Protein AF-A0A2T4X8L2-F1 (afdb_monomer_lite)

Secondary structure (DSSP, 8-state):
-----------------------------TTS--TTTS--SHHHHHHHHHHHHHHHHHHHTSTHHHHHHHHTTSB-----GGGHHHHH-SSPPBP---TTSTTTHHHHHHHHHHHHHHHHHHHHHIIIIIS----EETTEE-HHHHHHHHHHHHHHHHHHHHHHBSEE----TT--GGG--PEEHHHHHHHHHHHHHHHHHHHHHS-TT-EEESSSSGGGEEEHHHHHHHHHHHHHHHHHTT-SSHHHH--HHHHHHHHHHHHHSTT-TT-SS---EEEEE--STTSS--HHHHHHT-B-TTS-BSSPBPHHHHHHH-TTTS-SS---STT--PPPPEES-GGGGGEEE-S--TT--TTT-GGG--SEEE-TT--TT-TTSTT-EEEEEEHHHHHHHHHHHHHHTT-HHHHHHHHTTSTTTT-----TT---HHHHTTSS-HHHHS----B---S---HHHHHHHHHHHHHHTSTTSSSTTHHHHHHHHTT-SPTT-BSSB-S-HHHHHHTTPPP---B-TT-TTSTTB---TT-HHHHGGGS-S---BSS---EE-------------HHHHHHH--

Sequence (578 aa):
MKSMKLRPYILFVLLLVVPMGCADLAVENTNEPDRQKAITQPSDLVSLLGGTTSSVVQMTVEVYAVHVDAMADQTTTTNAYFNFWDFAEQPRLRLNNAPSYSSASVFTSPWSSWNRGISTANTLIAIIENDGTIIEVDGVDVTANVLAGAYFLRGLAEGYIGMTYDQGYVVTPDTDLTTLEYSSYTDVILAAVADMDKAIEIANGAPASFSYSAIAGTANSWNKNEFKDIANSYAAKFLANWARTLAEANDPAHWALVESYANKGIGGSAASSTLTNFIVTSVGPNVLVHNYADWTGYVLSDGAGYLPSDQKIAHLLDPENQPVDYPAADGVVLDPVVSDDARAYYQNYTTTFGFLRADRNRALFTNYWNWRMWAGNNWWEDGYPIPMITGVEMDYIRAEAKVFQGDGAGAAAIMNNTPAGNVAMDLSPFELPQVTLGNDVTENLFLTGGTTFTGSESLADWQWNFLKEYSMELDMMGGYGLQWYMMRRHDLLQPGTALQFAVPGAELGYYGIPQYSFGGAGNESEVGTADGSNSWKNLYSKTSATTSSVNGAVETFAPKMVMPSVVPNTQNEAKIDQ

Structure (mmCIF, N/CA/C/O backbone):
data_AF-A0A2T4X8L2-F1
#
_entry.id   AF-A0A2T4X8L2-F1
#
loop_
_atom_site.group_PDB
_atom_site.id
_atom_site.type_symbol
_atom_site.label_atom_id
_atom_site.label_alt_id
_atom_site.label_comp_id
_atom_site.label_asym_id
_atom_site.label_entity_id
_atom_site.label_seq_id
_atom_site.pdbx_PDB_ins_code
_atom_site.Cartn_x
_atom_site.Cartn_y
_atom_site.Cartn_z
_atom_site.occupancy
_atom_site.B_iso_or_equiv
_atom_site.auth_seq_id
_atom_site.auth_comp_id
_atom_site.auth_asym_id
_atom_site.auth_atom_id
_atom_site.pdbx_PDB_model_num
ATOM 1 N N . MET A 1 1 ? 17.807 -58.399 66.584 1.00 34.62 1 MET A N 1
ATOM 2 C CA . MET A 1 1 ? 16.653 -58.646 67.476 1.00 34.62 1 MET A CA 1
ATOM 3 C C . MET A 1 1 ? 15.486 -59.142 66.632 1.00 34.62 1 MET A C 1
ATOM 5 O O . MET A 1 1 ? 15.137 -58.458 65.687 1.00 34.62 1 MET A O 1
ATOM 9 N N . LYS A 1 2 ? 15.013 -60.362 66.946 1.00 29.33 2 LYS A N 1
ATOM 10 C CA . LYS A 1 2 ? 13.682 -60.987 66.727 1.00 29.33 2 LYS A CA 1
ATOM 11 C C . LYS A 1 2 ? 12.825 -60.430 65.571 1.00 29.33 2 LYS A C 1
ATOM 13 O O . LYS A 1 2 ? 12.388 -59.293 65.622 1.00 29.33 2 LYS A O 1
ATOM 18 N N . SER A 1 3 ? 12.634 -61.173 64.475 1.00 29.52 3 SER A N 1
ATOM 19 C CA . SER A 1 3 ? 11.560 -62.178 64.279 1.00 29.52 3 SER A CA 1
ATOM 20 C C . SER A 1 3 ? 10.157 -61.642 64.590 1.00 29.52 3 SER A C 1
ATOM 22 O O . SER A 1 3 ? 9.924 -61.245 65.725 1.00 29.52 3 SER A O 1
ATOM 24 N N . MET A 1 4 ? 9.193 -61.773 63.672 1.00 27.31 4 MET A N 1
ATOM 25 C CA . MET A 1 4 ? 8.195 -62.862 63.687 1.00 27.31 4 MET A CA 1
ATOM 26 C C . MET A 1 4 ? 7.027 -62.547 62.734 1.00 27.31 4 MET A C 1
ATOM 28 O O . MET A 1 4 ? 6.475 -61.452 62.741 1.00 27.31 4 MET A O 1
ATOM 32 N N . LYS A 1 5 ? 6.635 -63.541 61.932 1.00 40.53 5 LYS A N 1
ATOM 33 C CA . LYS A 1 5 ? 5.322 -63.627 61.273 1.00 40.53 5 LYS A CA 1
ATOM 34 C C . LYS A 1 5 ? 4.249 -63.915 62.333 1.00 40.53 5 LYS A C 1
ATOM 36 O O . LYS A 1 5 ? 4.559 -64.684 63.233 1.00 40.53 5 LYS A O 1
ATOM 41 N N . LEU A 1 6 ? 3.011 -63.434 62.160 1.00 27.70 6 LEU A N 1
ATOM 42 C CA . LEU A 1 6 ? 1.762 -64.203 62.365 1.00 27.70 6 LEU A CA 1
ATOM 43 C C . LEU A 1 6 ? 0.517 -63.365 61.958 1.00 27.70 6 LEU A C 1
ATOM 45 O O . LEU A 1 6 ? 0.340 -62.248 62.428 1.00 27.70 6 LEU A O 1
ATOM 49 N N . ARG A 1 7 ? -0.335 -63.924 61.081 1.00 36.12 7 ARG A N 1
ATOM 50 C CA . ARG A 1 7 ? -1.775 -63.581 60.863 1.00 36.12 7 ARG A CA 1
ATOM 51 C C . ARG A 1 7 ? -2.616 -64.209 62.018 1.00 36.12 7 ARG A C 1
ATOM 53 O O . ARG A 1 7 ? -1.960 -64.867 62.829 1.00 36.12 7 ARG A O 1
ATOM 60 N N . PRO A 1 8 ? -3.980 -64.218 62.101 1.00 49.88 8 PRO A N 1
ATOM 61 C CA . PRO A 1 8 ? -5.111 -63.623 61.328 1.00 49.88 8 PRO A CA 1
ATOM 62 C C . PRO A 1 8 ? -6.261 -63.040 62.227 1.00 49.88 8 PRO A C 1
ATOM 64 O O . PRO A 1 8 ? -6.161 -63.173 63.431 1.00 49.88 8 PRO A O 1
ATOM 67 N N . TYR A 1 9 ? -7.359 -62.476 61.677 1.00 31.53 9 TYR A N 1
ATOM 68 C CA . TYR A 1 9 ? -8.768 -62.474 62.203 1.00 31.53 9 TYR A CA 1
ATOM 69 C C . TYR A 1 9 ? -9.691 -61.887 61.096 1.00 31.53 9 TYR A C 1
ATOM 71 O O . TYR A 1 9 ? -9.407 -60.807 60.596 1.00 31.53 9 TYR A O 1
ATOM 79 N N . ILE A 1 10 ? -10.536 -62.668 60.406 1.00 31.92 10 ILE A N 1
ATOM 80 C CA . ILE A 1 10 ? -11.969 -62.999 60.634 1.00 31.92 10 ILE A CA 1
ATOM 81 C C . ILE A 1 10 ? -12.940 -61.793 60.695 1.00 31.92 10 ILE A C 1
ATOM 83 O O . ILE A 1 10 ? -12.973 -61.059 61.672 1.00 31.92 10 ILE A O 1
ATOM 87 N N . LEU A 1 11 ? -13.742 -61.700 59.617 1.00 33.84 11 LEU A N 1
ATOM 88 C CA . LEU A 1 11 ? -15.116 -61.192 59.414 1.00 33.84 11 LEU A CA 1
ATOM 89 C C . LEU A 1 11 ? -15.841 -60.423 60.544 1.00 33.84 11 LEU A C 1
ATOM 91 O O . LEU A 1 11 ? -16.105 -60.999 61.594 1.00 33.84 11 LEU A O 1
ATOM 95 N N . PHE A 1 12 ? -16.427 -59.264 60.198 1.00 29.95 12 PHE A N 1
ATOM 96 C CA . PHE A 1 12 ? -17.889 -59.060 60.254 1.00 29.95 12 PHE A CA 1
ATOM 97 C C . PHE A 1 12 ? -18.351 -57.911 59.335 1.00 29.95 12 PHE A C 1
ATOM 99 O O . PHE A 1 12 ? -17.679 -56.896 59.180 1.00 29.95 12 PHE A O 1
ATOM 106 N N . VAL A 1 13 ? -19.502 -58.133 58.706 1.00 38.03 13 VAL A N 1
ATOM 107 C CA . VAL A 1 13 ? -20.216 -57.298 57.729 1.00 38.03 13 VAL A CA 1
ATOM 108 C C . VAL A 1 13 ? -20.981 -56.172 58.435 1.00 38.03 13 VAL A C 1
ATOM 110 O O . VAL A 1 13 ? -21.632 -56.454 59.436 1.00 38.03 13 VAL A O 1
ATOM 113 N N . LEU A 1 14 ? -21.024 -54.960 57.865 1.00 27.47 14 LEU A N 1
ATOM 114 C CA . LEU A 1 14 ? -22.276 -54.193 57.793 1.00 27.47 14 LEU A CA 1
ATOM 115 C C . LEU A 1 14 ? -22.256 -53.160 56.653 1.00 27.47 14 LEU A C 1
ATOM 117 O O . LEU A 1 14 ? -21.377 -52.306 56.571 1.00 27.47 14 LEU A O 1
ATOM 121 N N . LEU A 1 15 ? -23.258 -53.283 55.783 1.00 34.84 15 LEU A N 1
ATOM 122 C CA . LEU A 1 15 ? -23.645 -52.348 54.732 1.00 34.84 15 LEU A CA 1
ATOM 123 C C . LEU A 1 15 ? -24.042 -50.987 55.327 1.00 34.84 15 LEU A C 1
ATOM 125 O O . LEU A 1 15 ? -24.871 -50.937 56.234 1.00 34.84 15 LEU A O 1
ATOM 129 N N . LEU A 1 16 ? -23.572 -49.901 54.716 1.00 28.98 16 LEU A N 1
ATOM 130 C CA . LEU A 1 16 ? -24.259 -48.608 54.702 1.00 28.98 16 LEU A CA 1
ATOM 131 C C . LEU A 1 16 ? -23.921 -47.918 53.376 1.00 28.98 16 LEU A C 1
ATOM 133 O O . LEU A 1 16 ? -22.864 -47.317 53.210 1.00 28.98 16 LEU A O 1
ATOM 137 N N . VAL A 1 17 ? -24.812 -48.093 52.399 1.00 35.59 17 VAL A N 1
ATOM 138 C CA . VAL A 1 17 ? -24.792 -47.352 51.136 1.00 35.59 17 VAL A CA 1
ATOM 139 C C . VAL A 1 17 ? -25.390 -45.977 51.416 1.00 35.59 17 VAL A C 1
ATOM 141 O O . VAL A 1 17 ? -26.563 -45.875 51.766 1.00 35.59 17 VAL A O 1
ATOM 144 N N . VAL A 1 18 ? -24.579 -44.933 51.262 1.00 36.09 18 VAL A N 1
ATOM 145 C CA . VAL A 1 18 ? -25.026 -43.539 51.167 1.00 36.09 18 VAL A CA 1
ATOM 146 C C . VAL A 1 18 ? -24.745 -43.089 49.730 1.00 36.09 18 VAL A C 1
ATOM 148 O O . VAL A 1 18 ? -23.616 -43.277 49.271 1.00 36.09 18 VAL A O 1
ATOM 151 N N . PRO A 1 19 ? -25.720 -42.526 48.994 1.00 36.66 19 PRO A N 1
ATOM 152 C CA . PRO A 1 19 ? -25.461 -41.969 47.676 1.00 36.66 19 PRO A CA 1
ATOM 153 C C . PRO A 1 19 ? -24.759 -40.619 47.865 1.00 36.66 19 PRO A C 1
ATOM 155 O O . PRO A 1 19 ? -25.395 -39.628 48.215 1.00 36.66 19 PRO A O 1
ATOM 158 N N . MET A 1 20 ? -23.438 -40.578 47.679 1.00 37.50 20 MET A N 1
ATOM 159 C CA . MET A 1 20 ? -22.739 -39.311 47.460 1.00 37.50 20 MET A CA 1
ATOM 160 C C . MET A 1 20 ? -22.884 -38.943 45.987 1.00 37.50 20 MET A C 1
ATOM 162 O O . MET A 1 20 ? -22.602 -39.758 45.108 1.00 37.50 20 MET A O 1
ATOM 166 N N . GLY A 1 21 ? -23.412 -37.740 45.757 1.00 32.66 21 GLY A N 1
ATOM 167 C CA . GLY A 1 21 ? -23.662 -37.179 44.439 1.00 32.66 21 GLY A CA 1
ATOM 168 C C . GLY A 1 21 ? -22.417 -37.174 43.561 1.00 32.66 21 GLY A C 1
ATOM 169 O O . GLY A 1 21 ? -21.288 -37.173 44.054 1.00 32.66 21 GLY A O 1
ATOM 170 N N . CYS A 1 22 ? -22.648 -37.175 42.250 1.00 34.06 22 CYS A N 1
ATOM 171 C CA . CYS A 1 22 ? -21.635 -36.852 41.261 1.00 34.06 22 CYS A CA 1
ATOM 172 C C . CYS A 1 22 ? -20.996 -35.523 41.662 1.00 34.06 22 CYS A C 1
ATOM 174 O O . CYS A 1 22 ? -21.634 -34.476 41.575 1.00 34.06 22 CYS A O 1
ATOM 176 N N . ALA A 1 23 ? -19.766 -35.596 42.166 1.00 31.66 23 ALA A N 1
ATOM 177 C CA . ALA A 1 23 ? -18.915 -34.435 42.271 1.00 31.66 23 ALA A CA 1
ATOM 178 C C . ALA A 1 23 ? -18.784 -33.865 40.860 1.00 31.66 23 ALA A C 1
ATOM 180 O O . ALA A 1 23 ? -18.426 -34.581 39.922 1.00 31.66 23 ALA A O 1
ATOM 181 N N . ASP A 1 24 ? -19.164 -32.602 40.745 1.00 36.16 24 ASP A N 1
ATOM 182 C CA . ASP A 1 24 ? -18.914 -31.766 39.592 1.00 36.16 24 ASP A CA 1
ATOM 183 C C . ASP A 1 24 ? -17.414 -31.838 39.267 1.00 36.16 24 ASP A C 1
ATOM 185 O O . ASP A 1 24 ? -16.567 -31.488 40.090 1.00 36.16 24 ASP A O 1
ATOM 189 N N . LEU A 1 25 ? -17.093 -32.412 38.109 1.00 35.28 25 LEU A N 1
ATOM 190 C CA . LEU A 1 25 ? -15.742 -32.486 37.556 1.00 35.28 25 LEU A CA 1
ATOM 191 C C . LEU A 1 25 ? -15.557 -31.365 36.527 1.00 35.28 25 LEU A C 1
ATOM 193 O O . LEU A 1 25 ? -14.943 -31.571 35.481 1.00 35.28 25 LEU A O 1
ATOM 197 N N . ALA A 1 26 ? -16.073 -30.171 36.821 1.00 37.12 26 ALA A N 1
ATOM 198 C CA . ALA A 1 26 ? -15.536 -28.948 36.254 1.00 37.12 26 ALA A CA 1
ATOM 199 C C . ALA A 1 26 ? -14.082 -28.812 36.735 1.00 37.12 26 ALA A C 1
ATOM 201 O O . ALA A 1 26 ? -13.797 -28.315 37.823 1.00 37.12 26 ALA A O 1
ATOM 202 N N . VAL A 1 27 ? -13.145 -29.336 35.943 1.00 41.88 27 VAL A N 1
ATOM 203 C CA . VAL A 1 27 ? -11.743 -28.943 36.054 1.00 41.88 27 VAL A CA 1
ATOM 204 C C . VAL A 1 27 ? -11.713 -27.473 35.666 1.00 41.88 27 VAL A C 1
ATOM 206 O O . VAL A 1 27 ? -11.879 -27.137 34.497 1.00 41.88 27 VAL A O 1
ATOM 209 N N . GLU A 1 28 ? -11.575 -26.609 36.668 1.00 37.88 28 GLU A N 1
ATOM 210 C CA . GLU A 1 28 ? -11.294 -25.192 36.478 1.00 37.88 28 GLU A CA 1
ATOM 211 C C . GLU A 1 28 ? -10.098 -25.078 35.530 1.00 37.88 28 GLU A C 1
ATOM 213 O O . GLU A 1 28 ? -9.014 -25.609 35.798 1.00 37.88 28 GLU A O 1
ATOM 218 N N . ASN A 1 29 ? -10.321 -24.466 34.371 1.00 39.38 29 ASN A N 1
ATOM 219 C CA . ASN A 1 29 ? -9.271 -24.247 33.399 1.00 39.38 29 ASN A CA 1
ATOM 220 C C . ASN A 1 29 ? -8.316 -23.183 33.957 1.00 39.38 29 ASN A C 1
ATOM 222 O O . ASN A 1 29 ? -8.495 -21.995 33.725 1.00 39.38 29 ASN A O 1
ATOM 226 N N . THR A 1 30 ? -7.276 -23.600 34.682 1.00 38.12 30 THR A N 1
ATOM 227 C CA . THR A 1 30 ? -6.244 -22.689 35.217 1.00 38.12 30 THR A CA 1
ATOM 228 C C . THR A 1 30 ? -5.357 -22.064 34.132 1.00 38.12 30 THR A C 1
ATOM 230 O O . THR A 1 30 ? -4.439 -21.317 34.461 1.00 38.12 30 THR A O 1
ATOM 233 N N . ASN A 1 31 ? -5.600 -22.391 32.856 1.00 43.94 31 ASN A N 1
ATOM 234 C CA . ASN A 1 31 ? -5.019 -21.722 31.696 1.00 43.94 31 ASN A CA 1
ATOM 235 C C . ASN A 1 31 ? -5.972 -20.698 31.062 1.00 43.94 31 ASN A C 1
ATOM 237 O O . ASN A 1 31 ? -5.589 -20.106 30.053 1.00 43.94 31 ASN A O 1
ATOM 241 N N . GLU A 1 32 ? -7.172 -20.451 31.610 1.00 40.78 32 GLU A N 1
ATOM 242 C CA . GLU A 1 32 ? -7.812 -19.165 31.334 1.00 40.78 32 GLU A CA 1
ATOM 243 C C . GLU A 1 32 ? -6.871 -18.084 31.873 1.00 40.78 32 GLU A C 1
ATOM 245 O O . GLU A 1 32 ? -6.570 -18.083 33.072 1.00 40.78 32 GLU A O 1
ATOM 250 N N . PRO A 1 33 ? -6.341 -17.190 31.017 1.00 42.59 33 PRO A N 1
ATOM 251 C CA . PRO A 1 33 ? -5.633 -16.039 31.527 1.00 42.59 33 PRO A CA 1
ATOM 252 C C . PRO A 1 33 ? -6.620 -15.323 32.437 1.00 42.59 33 PRO A C 1
ATOM 254 O O . PRO A 1 33 ? -7.706 -14.964 31.989 1.00 42.59 33 PRO A O 1
ATOM 257 N N . ASP A 1 34 ? -6.261 -15.191 33.712 1.00 49.62 34 ASP A N 1
ATOM 258 C CA . ASP A 1 34 ? -7.031 -14.503 34.742 1.00 49.62 34 ASP A CA 1
ATOM 259 C C . ASP A 1 34 ? -7.232 -13.049 34.283 1.00 49.62 34 ASP A C 1
ATOM 261 O O . ASP A 1 34 ? -6.431 -12.156 34.573 1.00 49.62 34 ASP A O 1
ATOM 265 N N . ARG A 1 35 ? -8.259 -12.841 33.448 1.00 49.94 35 ARG A N 1
ATOM 266 C CA . ARG A 1 35 ? -8.543 -11.599 32.720 1.00 49.94 35 ARG A CA 1
ATOM 267 C C . ARG A 1 35 ? -8.815 -10.471 33.722 1.00 49.94 35 ARG A C 1
ATOM 269 O O . ARG A 1 35 ? -8.492 -9.321 33.451 1.00 49.94 35 ARG A O 1
ATOM 276 N N . GLN A 1 36 ? -9.282 -10.838 34.923 1.00 45.81 36 GLN A N 1
ATOM 277 C CA . GLN A 1 36 ? -9.444 -9.968 36.088 1.00 45.81 36 GLN A CA 1
ATOM 278 C C . GLN A 1 36 ? -8.139 -9.634 36.832 1.00 45.81 36 GLN A C 1
ATOM 280 O O . GLN A 1 36 ? -8.090 -8.592 37.481 1.00 45.81 36 GLN A O 1
ATOM 285 N N . LYS A 1 37 ? -7.079 -10.458 36.769 1.00 44.16 37 LYS A N 1
ATOM 286 C CA . LYS A 1 37 ? -5.775 -10.135 37.392 1.00 44.16 37 LYS A CA 1
ATOM 287 C C . LYS A 1 37 ? -4.763 -9.475 36.457 1.00 44.16 37 LYS A C 1
ATOM 289 O O . LYS A 1 37 ? -3.828 -8.856 36.959 1.00 44.16 37 LYS A O 1
ATOM 294 N N . ALA A 1 38 ? -4.894 -9.618 35.139 1.00 47.31 38 ALA A N 1
ATOM 295 C CA . ALA A 1 38 ? -3.886 -9.125 34.193 1.00 47.31 38 ALA A CA 1
ATOM 296 C C . ALA A 1 38 ? -3.934 -7.602 33.950 1.00 47.31 38 ALA A C 1
ATOM 298 O O . ALA A 1 38 ? -2.960 -7.035 33.461 1.00 47.31 38 ALA A O 1
ATOM 299 N N . ILE A 1 39 ? -5.033 -6.934 34.308 1.00 59.81 39 ILE A N 1
ATOM 300 C CA . ILE A 1 39 ? -5.242 -5.495 34.114 1.00 59.81 39 ILE A CA 1
ATOM 301 C C . ILE A 1 39 ? -5.578 -4.902 35.477 1.00 59.81 39 ILE A C 1
ATOM 303 O O . ILE A 1 39 ? -6.650 -5.149 36.023 1.00 59.81 39 ILE A O 1
ATOM 307 N N . THR A 1 40 ? -4.636 -4.169 36.067 1.00 64.69 40 THR A N 1
ATOM 308 C CA . THR A 1 40 ? -4.791 -3.694 37.452 1.00 64.69 40 THR A CA 1
ATOM 309 C C . THR A 1 40 ? -5.403 -2.292 37.489 1.00 64.69 40 THR A C 1
ATOM 311 O O . THR A 1 40 ? -5.965 -1.910 38.515 1.00 64.69 40 THR A O 1
ATOM 314 N N . GLN A 1 41 ? -5.301 -1.524 36.392 1.00 79.44 41 GLN A N 1
ATOM 315 C CA . GLN A 1 41 ? -5.811 -0.155 36.268 1.00 79.44 41 GLN A CA 1
ATOM 316 C C . GLN A 1 41 ? -6.418 0.123 34.873 1.00 79.44 41 GLN A C 1
ATOM 318 O O . GLN A 1 41 ? -5.897 -0.375 33.875 1.00 79.44 41 GLN A O 1
ATOM 323 N N . PRO A 1 42 ? -7.451 0.985 34.754 1.00 81.69 42 PRO A N 1
ATOM 324 C CA . PRO A 1 42 ? -8.019 1.395 33.460 1.00 81.69 42 PRO A CA 1
ATOM 325 C C . PRO A 1 42 ? -6.999 1.963 32.456 1.00 81.69 42 PRO A C 1
ATOM 327 O O . PRO A 1 42 ? -7.130 1.760 31.250 1.00 81.69 42 PRO A O 1
ATOM 330 N N . SER A 1 43 ? -5.940 2.624 32.934 1.00 85.00 43 SER A N 1
ATOM 331 C CA . SER A 1 43 ? -4.844 3.142 32.099 1.00 85.00 43 SER A CA 1
ATOM 332 C C . SER A 1 43 ? -4.044 2.045 31.384 1.00 85.00 43 SER A C 1
ATOM 334 O O . SER A 1 43 ? -3.470 2.295 30.319 1.00 85.00 43 SER A O 1
ATOM 336 N N . ASP A 1 44 ? -4.015 0.827 31.936 1.00 88.12 44 ASP A N 1
ATOM 337 C CA . ASP A 1 44 ? -3.322 -0.313 31.330 1.00 88.12 44 ASP A CA 1
ATOM 338 C C . ASP A 1 44 ? -4.022 -0.731 30.028 1.00 88.12 44 ASP A C 1
ATOM 340 O O . ASP A 1 44 ? -3.356 -1.089 29.061 1.00 88.12 44 ASP A O 1
ATOM 344 N N . LEU A 1 45 ? -5.355 -0.606 29.962 1.00 90.38 45 LEU A N 1
ATOM 345 C CA . LEU A 1 45 ? -6.149 -0.899 28.761 1.00 90.38 45 LEU A CA 1
ATOM 346 C C . LEU A 1 45 ? -5.869 0.097 27.634 1.00 90.38 45 LEU A C 1
ATOM 348 O O . LEU A 1 45 ? -5.703 -0.300 26.481 1.00 90.38 45 LEU A O 1
ATOM 352 N N . VAL A 1 46 ? -5.759 1.385 27.971 1.00 91.00 46 VAL A N 1
ATOM 353 C CA . VAL A 1 46 ? -5.386 2.437 27.009 1.00 91.00 46 VAL A CA 1
ATOM 354 C C . VAL A 1 46 ? -3.979 2.183 26.461 1.00 91.00 46 VAL A C 1
ATOM 356 O O . VAL A 1 46 ? -3.745 2.282 25.257 1.00 91.00 46 VAL A O 1
ATOM 359 N N . SER A 1 47 ? -3.053 1.793 27.339 1.00 89.56 47 SER A N 1
ATOM 360 C CA . SER A 1 47 ? -1.666 1.487 26.973 1.00 89.56 47 SER A CA 1
ATOM 361 C C . SER A 1 47 ? -1.566 0.223 26.115 1.00 89.56 47 SER A C 1
ATOM 363 O O . SER A 1 47 ? -0.806 0.191 25.147 1.00 89.56 47 SER A O 1
ATOM 365 N N . LEU A 1 48 ? -2.365 -0.800 26.428 1.00 91.62 48 LEU A N 1
ATOM 366 C CA . LEU A 1 48 ? -2.463 -2.039 25.660 1.00 91.62 48 LEU A CA 1
ATOM 367 C C . LEU A 1 48 ? -2.987 -1.787 24.240 1.00 91.62 48 LEU A C 1
ATOM 369 O O . LEU A 1 48 ? -2.411 -2.312 23.281 1.00 91.62 48 LEU A O 1
ATOM 373 N N . LEU A 1 49 ? -4.037 -0.967 24.102 1.00 92.94 49 LEU A N 1
ATOM 374 C CA . LEU A 1 49 ? -4.555 -0.546 22.801 1.00 92.94 49 LEU A CA 1
ATOM 375 C C . LEU A 1 49 ? -3.465 0.180 22.005 1.00 92.94 49 LEU A C 1
ATOM 377 O O . LEU A 1 49 ? -3.102 -0.273 20.924 1.00 92.94 49 LEU A O 1
ATOM 381 N N . GLY A 1 50 ? -2.888 1.249 22.561 1.00 89.88 50 GLY A N 1
ATOM 382 C CA . GLY A 1 50 ? -1.879 2.054 21.864 1.00 89.88 50 GLY A CA 1
ATOM 383 C C . GLY A 1 50 ? -0.625 1.260 21.475 1.00 89.88 50 GLY A C 1
ATOM 384 O O . GLY A 1 50 ? -0.123 1.396 20.360 1.00 89.88 50 GLY A O 1
ATOM 385 N N . GLY A 1 51 ? -0.133 0.385 22.357 1.00 90.00 51 GLY A N 1
ATOM 386 C CA . GLY A 1 51 ? 1.030 -0.465 22.079 1.00 90.00 51 GLY A CA 1
ATOM 387 C C . GLY A 1 51 ? 0.769 -1.511 20.990 1.00 90.00 51 GLY A C 1
ATOM 388 O O . GLY A 1 51 ? 1.627 -1.749 20.134 1.00 90.00 51 GLY A O 1
ATOM 389 N N . THR A 1 52 ? -0.427 -2.109 20.979 1.00 93.31 52 THR A N 1
ATOM 390 C CA . THR A 1 52 ? -0.791 -3.091 19.948 1.00 93.31 52 THR A CA 1
ATOM 391 C C . THR A 1 52 ? -1.047 -2.415 18.607 1.00 93.31 52 THR A C 1
ATOM 393 O O . THR A 1 52 ? -0.542 -2.894 17.593 1.00 93.31 52 THR A O 1
ATOM 396 N N . THR A 1 53 ? -1.747 -1.277 18.587 1.00 93.06 53 THR A N 1
ATOM 397 C CA . THR A 1 53 ? -1.942 -0.495 17.361 1.00 93.06 53 THR A CA 1
ATOM 398 C C . THR A 1 53 ? -0.606 -0.061 16.772 1.00 93.06 53 THR A C 1
ATOM 400 O O . THR A 1 53 ? -0.394 -0.255 15.579 1.00 93.06 53 THR A O 1
ATOM 403 N N . SER A 1 54 ? 0.342 0.397 17.597 1.00 90.50 54 SER A N 1
ATOM 404 C CA . SER A 1 54 ? 1.710 0.693 17.152 1.00 90.50 54 SER A CA 1
ATOM 405 C C . SER A 1 54 ? 2.392 -0.506 16.493 1.00 90.50 54 SER A C 1
ATOM 407 O O . SER A 1 54 ? 2.987 -0.367 15.431 1.00 90.50 54 SER A O 1
ATOM 409 N N . SER A 1 55 ? 2.239 -1.709 17.052 1.00 91.56 55 SER A N 1
ATOM 410 C CA . SER A 1 55 ? 2.815 -2.933 16.473 1.00 91.56 55 SER A CA 1
ATOM 411 C C . SER A 1 55 ? 2.163 -3.329 15.138 1.00 91.56 55 SER A C 1
ATOM 413 O O . SER A 1 55 ? 2.851 -3.783 14.220 1.00 91.56 55 SER A O 1
ATOM 415 N N . VAL A 1 56 ? 0.843 -3.150 15.010 1.00 94.19 56 VAL A N 1
ATOM 416 C CA . VAL A 1 56 ? 0.100 -3.408 13.764 1.00 94.19 56 VAL A CA 1
ATOM 417 C C . VAL A 1 56 ? 0.491 -2.401 12.684 1.00 94.19 56 VAL A C 1
ATOM 419 O O . VAL A 1 56 ? 0.796 -2.809 11.568 1.00 94.19 56 VAL A O 1
ATOM 422 N N . VAL A 1 57 ? 0.546 -1.113 13.029 1.00 92.44 57 VAL A N 1
ATOM 423 C CA . VAL A 1 57 ? 0.984 -0.014 12.152 1.00 92.44 57 VAL A CA 1
ATOM 424 C C . VAL A 1 57 ? 2.438 -0.219 11.722 1.00 92.44 57 VAL A C 1
ATOM 426 O O . VAL A 1 57 ? 2.704 -0.185 10.524 1.00 92.44 57 VAL A O 1
ATOM 429 N N . GLN A 1 58 ? 3.355 -0.528 12.647 1.00 91.25 58 GLN A N 1
ATOM 430 C CA . GLN A 1 58 ? 4.761 -0.830 12.342 1.00 91.25 58 GLN A CA 1
ATOM 431 C C . GLN A 1 58 ? 4.883 -1.927 11.286 1.00 91.25 58 GLN A C 1
ATOM 433 O O . GLN A 1 58 ? 5.658 -1.789 10.349 1.00 91.25 58 GLN A O 1
ATOM 438 N N . MET A 1 59 ? 4.095 -3.002 11.398 1.00 94.69 59 MET A N 1
ATOM 439 C CA . MET A 1 59 ? 4.141 -4.106 10.436 1.00 94.69 59 MET A CA 1
ATOM 440 C C . MET A 1 59 ? 3.820 -3.659 9.005 1.00 94.69 59 MET A C 1
ATOM 442 O O . MET A 1 59 ? 4.319 -4.249 8.050 1.00 94.69 59 MET A O 1
ATOM 446 N N . THR A 1 60 ? 3.022 -2.600 8.843 1.00 93.56 60 THR A N 1
ATOM 447 C CA . THR A 1 60 ? 2.701 -2.065 7.516 1.00 93.56 60 THR A CA 1
ATOM 448 C C . THR A 1 60 ? 3.870 -1.315 6.873 1.00 93.56 60 THR A C 1
ATOM 450 O O . THR A 1 60 ? 3.881 -1.139 5.665 1.00 93.56 60 THR A O 1
ATOM 453 N N . VAL A 1 61 ? 4.864 -0.897 7.654 1.00 93.50 61 VAL A N 1
ATOM 454 C CA . VAL A 1 61 ? 6.032 -0.127 7.197 1.00 93.50 61 VAL A CA 1
ATOM 455 C C . VAL A 1 61 ? 7.344 -0.854 7.497 1.00 93.50 61 VAL A C 1
ATOM 457 O O . VAL A 1 61 ? 8.417 -0.252 7.551 1.00 93.50 61 VAL A O 1
ATOM 460 N N . GLU A 1 62 ? 7.258 -2.166 7.708 1.00 93.25 62 GLU A N 1
ATOM 461 C CA . GLU A 1 62 ? 8.386 -3.021 8.048 1.00 93.25 62 GLU A CA 1
ATOM 462 C C . GLU A 1 62 ? 9.101 -3.553 6.797 1.00 93.25 62 GLU A C 1
ATOM 464 O O . GLU A 1 62 ? 8.539 -3.562 5.702 1.00 93.25 62 GLU A O 1
ATOM 469 N N . VAL A 1 63 ? 10.325 -4.070 6.957 1.00 91.94 63 VAL A N 1
ATOM 470 C CA . VAL A 1 63 ? 11.151 -4.620 5.866 1.00 91.94 63 VAL A CA 1
ATOM 471 C C . VAL A 1 63 ? 10.429 -5.655 4.989 1.00 91.94 63 VAL A C 1
ATOM 473 O O . VAL A 1 63 ? 10.757 -5.809 3.818 1.00 91.94 63 VAL A O 1
ATOM 476 N N . TYR A 1 64 ? 9.413 -6.344 5.513 1.00 94.31 64 TYR A N 1
ATOM 477 C CA . TYR A 1 64 ? 8.623 -7.322 4.760 1.00 94.31 64 TYR A CA 1
ATOM 478 C C . TYR A 1 64 ? 7.862 -6.717 3.569 1.00 94.31 64 TYR A C 1
ATOM 480 O O . TYR A 1 64 ? 7.505 -7.453 2.650 1.00 94.31 64 TYR A O 1
ATOM 488 N N . ALA A 1 65 ? 7.600 -5.404 3.572 1.00 94.44 65 ALA A N 1
ATOM 489 C CA . ALA A 1 65 ? 6.982 -4.718 2.438 1.00 94.44 65 ALA A CA 1
ATOM 490 C C . ALA A 1 65 ? 7.884 -4.749 1.190 1.00 94.44 65 ALA A C 1
ATOM 492 O O . ALA A 1 65 ? 7.375 -4.856 0.079 1.00 94.44 65 ALA A O 1
ATOM 493 N N . VAL A 1 66 ? 9.213 -4.781 1.371 1.00 95.25 66 VAL A N 1
ATOM 494 C CA . VAL A 1 66 ? 10.200 -4.875 0.278 1.00 95.25 66 VAL A CA 1
ATOM 495 C C . VAL A 1 66 ? 9.981 -6.133 -0.571 1.00 95.25 66 VAL A C 1
ATOM 497 O O . VAL A 1 66 ? 10.099 -6.086 -1.792 1.00 95.25 66 VAL A O 1
ATOM 500 N N . HIS A 1 67 ? 9.635 -7.273 0.043 1.00 96.00 67 HIS A N 1
ATOM 501 C CA . HIS A 1 67 ? 9.372 -8.517 -0.697 1.00 96.00 67 HIS A CA 1
ATOM 502 C C . HIS A 1 67 ? 8.161 -8.392 -1.620 1.00 96.00 67 HIS A C 1
ATOM 504 O O . HIS A 1 67 ? 8.169 -8.905 -2.737 1.00 96.00 67 HIS A O 1
ATOM 510 N N . VAL A 1 68 ? 7.121 -7.703 -1.158 1.00 95.25 68 VAL A N 1
ATOM 511 C CA . VAL A 1 68 ? 5.903 -7.478 -1.940 1.00 95.25 68 VAL A CA 1
ATOM 512 C C . VAL A 1 68 ? 6.158 -6.468 -3.060 1.00 95.25 68 VAL A C 1
ATOM 514 O O . VAL A 1 68 ? 5.690 -6.655 -4.181 1.00 95.25 68 VAL A O 1
ATOM 517 N N . ASP A 1 69 ? 6.982 -5.460 -2.801 1.00 95.81 69 ASP A N 1
ATOM 518 C CA . ASP A 1 69 ? 7.448 -4.514 -3.813 1.00 95.81 69 ASP A CA 1
ATOM 519 C C . ASP A 1 69 ? 8.296 -5.169 -4.902 1.00 95.81 69 ASP A C 1
ATOM 521 O O . ASP A 1 69 ? 8.148 -4.842 -6.080 1.00 95.81 69 ASP A O 1
ATOM 525 N N . ALA A 1 70 ? 9.137 -6.138 -4.541 1.00 96.75 70 ALA A N 1
ATOM 526 C CA . ALA A 1 70 ? 9.905 -6.927 -5.501 1.00 96.75 70 ALA A CA 1
ATOM 527 C C . ALA A 1 70 ? 8.998 -7.773 -6.418 1.00 96.75 70 ALA A C 1
ATOM 529 O O . ALA A 1 70 ? 9.276 -7.939 -7.609 1.00 96.75 70 ALA A O 1
ATOM 530 N N . MET A 1 71 ? 7.862 -8.259 -5.901 1.00 97.00 71 MET A N 1
ATOM 531 C CA . MET A 1 71 ? 6.841 -8.929 -6.720 1.00 97.00 71 MET A CA 1
ATOM 532 C C . MET A 1 71 ? 6.105 -7.969 -7.664 1.00 97.00 71 MET A C 1
ATOM 534 O O . MET A 1 71 ? 5.613 -8.399 -8.711 1.00 97.00 71 MET A O 1
ATOM 538 N N . ALA A 1 72 ? 6.009 -6.692 -7.288 1.00 97.50 72 ALA A N 1
ATOM 539 C CA . ALA A 1 72 ? 5.403 -5.625 -8.078 1.00 97.50 72 ALA A CA 1
ATOM 540 C C . ALA A 1 72 ? 6.395 -4.920 -9.019 1.00 97.50 72 ALA A C 1
ATOM 542 O O . ALA A 1 72 ? 6.008 -3.963 -9.691 1.00 97.50 72 ALA A O 1
ATOM 543 N N . ASP A 1 73 ? 7.661 -5.351 -9.065 1.00 97.88 73 ASP A N 1
ATOM 544 C CA . ASP A 1 73 ? 8.734 -4.659 -9.792 1.00 97.88 73 ASP A CA 1
ATOM 545 C C . ASP A 1 73 ? 8.836 -3.180 -9.391 1.00 97.88 73 ASP A C 1
ATOM 547 O O . ASP A 1 73 ? 8.956 -2.300 -10.236 1.00 97.88 73 ASP A O 1
ATOM 551 N N . GLN A 1 74 ? 8.649 -2.864 -8.110 1.00 97.06 74 GLN A N 1
ATOM 552 C CA . GLN A 1 74 ? 8.880 -1.518 -7.583 1.00 97.06 74 GLN A CA 1
ATOM 553 C C . GLN A 1 74 ? 10.354 -1.356 -7.185 1.00 97.06 74 GLN A C 1
ATOM 555 O O . GLN A 1 74 ? 11.012 -0.392 -7.569 1.00 97.06 74 GLN A O 1
ATOM 560 N N . THR A 1 75 ? 10.892 -2.371 -6.509 1.00 95.81 75 THR A N 1
ATOM 561 C CA . THR A 1 75 ? 12.317 -2.535 -6.202 1.00 95.81 75 THR A CA 1
ATOM 562 C C . THR A 1 75 ? 12.851 -3.801 -6.867 1.00 95.81 75 THR A C 1
ATOM 564 O O . THR A 1 75 ? 12.088 -4.718 -7.176 1.00 95.81 75 THR A O 1
ATOM 567 N N . THR A 1 76 ? 14.163 -3.872 -7.067 1.00 96.75 76 THR A N 1
ATOM 568 C CA . THR A 1 76 ? 14.831 -5.037 -7.641 1.00 96.75 76 THR A CA 1
ATOM 569 C C . THR A 1 76 ? 16.099 -5.386 -6.888 1.00 96.75 76 THR A C 1
ATOM 571 O O . THR A 1 76 ? 16.751 -4.540 -6.276 1.00 96.75 76 THR A O 1
ATOM 574 N N . THR A 1 77 ? 16.476 -6.661 -6.922 1.00 95.56 77 THR A N 1
ATOM 575 C CA . THR A 1 77 ? 17.756 -7.098 -6.383 1.00 95.56 77 THR A CA 1
ATOM 576 C C . THR A 1 77 ? 18.145 -8.468 -6.901 1.00 95.56 77 THR A C 1
ATOM 578 O O . THR A 1 77 ? 17.307 -9.314 -7.194 1.00 95.56 77 THR A O 1
ATOM 581 N N . THR A 1 78 ? 19.450 -8.717 -6.923 1.00 95.00 78 THR A N 1
ATOM 582 C CA . THR A 1 78 ? 19.985 -10.081 -7.009 1.00 95.00 78 THR A CA 1
ATOM 583 C C . THR A 1 78 ? 20.548 -10.542 -5.669 1.00 95.00 78 THR A C 1
ATOM 585 O O . THR A 1 78 ? 21.146 -11.609 -5.601 1.00 95.00 78 THR A O 1
ATOM 588 N N . ASN A 1 79 ? 20.439 -9.742 -4.603 1.00 85.94 79 ASN A N 1
ATOM 589 C CA . ASN A 1 79 ? 21.012 -10.045 -3.300 1.00 85.94 79 ASN A CA 1
ATOM 590 C C . ASN A 1 79 ? 20.188 -11.117 -2.564 1.00 85.94 79 ASN A C 1
ATOM 592 O O . ASN A 1 79 ? 18.966 -11.048 -2.481 1.00 85.94 79 ASN A O 1
ATOM 596 N N . ALA A 1 80 ? 20.881 -12.106 -2.003 1.00 85.81 80 ALA A N 1
ATOM 597 C CA . ALA A 1 80 ? 20.260 -13.220 -1.294 1.00 85.81 80 ALA A CA 1
ATOM 598 C C . ALA A 1 80 ? 19.978 -12.902 0.185 1.00 85.81 80 ALA A C 1
ATOM 600 O O . ALA A 1 80 ? 19.345 -13.711 0.862 1.00 85.81 80 ALA A O 1
ATOM 601 N N . TYR A 1 81 ? 20.443 -11.754 0.694 1.00 88.81 81 TYR A N 1
ATOM 602 C CA . TYR A 1 81 ? 20.121 -11.314 2.048 1.00 88.81 81 TYR A CA 1
ATOM 603 C C . TYR A 1 81 ? 18.605 -11.265 2.244 1.00 88.81 81 TYR A C 1
ATOM 605 O O . TYR A 1 81 ? 17.874 -10.743 1.401 1.00 88.81 81 TYR A O 1
ATOM 613 N N . PHE A 1 82 ? 18.146 -11.873 3.339 1.00 90.19 82 PHE 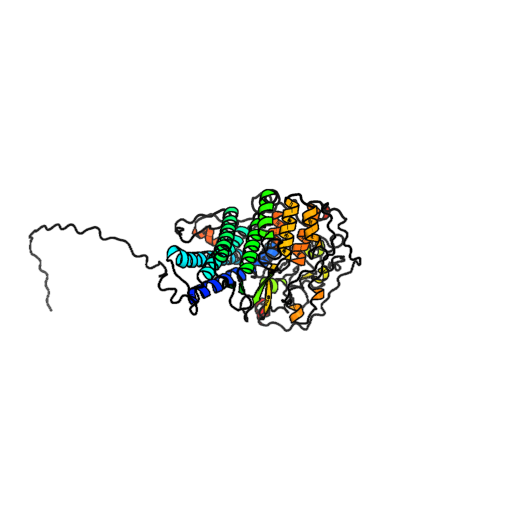A N 1
ATOM 614 C CA . PHE A 1 82 ? 16.731 -12.003 3.692 1.00 90.19 82 PHE A CA 1
ATOM 615 C C . PHE A 1 82 ? 15.835 -12.557 2.563 1.00 90.19 82 PHE A C 1
ATOM 617 O O . PHE A 1 82 ? 14.611 -12.405 2.586 1.00 90.19 82 PHE A O 1
ATOM 624 N N . ASN A 1 83 ? 16.446 -13.249 1.596 1.00 93.75 83 ASN A N 1
ATOM 625 C CA . ASN A 1 83 ? 15.844 -13.795 0.385 1.00 93.75 83 ASN A CA 1
ATOM 626 C C . ASN A 1 83 ? 15.007 -12.790 -0.432 1.00 93.75 83 ASN A C 1
ATOM 628 O O . ASN A 1 83 ? 14.042 -13.188 -1.081 1.00 93.75 83 ASN A O 1
ATOM 632 N N . PHE A 1 84 ? 15.365 -11.502 -0.455 1.00 94.31 84 PHE A N 1
ATOM 633 C CA . PHE A 1 84 ? 14.677 -10.528 -1.317 1.00 94.31 84 PHE A CA 1
ATOM 634 C C . PHE A 1 84 ? 14.686 -10.947 -2.796 1.00 94.31 84 PHE A C 1
ATOM 636 O O . PHE A 1 84 ? 13.676 -10.821 -3.487 1.00 94.31 84 PHE A O 1
ATOM 643 N N . TRP A 1 85 ? 15.805 -11.510 -3.268 1.00 95.75 85 TRP A N 1
ATOM 644 C CA . TRP A 1 85 ? 15.947 -11.968 -4.650 1.00 95.75 85 TRP A CA 1
ATOM 645 C C . TRP A 1 85 ? 14.898 -13.010 -5.062 1.00 95.75 85 TRP A C 1
ATOM 647 O O . TRP A 1 85 ? 14.406 -12.933 -6.181 1.00 95.75 85 TRP A O 1
ATOM 657 N N . ASP A 1 86 ? 14.462 -13.910 -4.172 1.00 96.12 86 ASP A N 1
ATOM 658 C CA . ASP A 1 86 ? 13.456 -14.932 -4.515 1.00 96.12 86 ASP A CA 1
ATOM 659 C C . ASP A 1 86 ? 12.113 -14.311 -4.959 1.00 96.12 86 ASP A C 1
ATOM 661 O O . ASP A 1 86 ? 11.349 -14.939 -5.693 1.00 96.12 86 ASP A O 1
ATOM 665 N N . PHE A 1 87 ? 11.834 -13.075 -4.529 1.00 96.75 87 PHE A N 1
ATOM 666 C CA . PHE A 1 87 ? 10.627 -12.317 -4.865 1.00 96.75 87 PHE A CA 1
ATOM 667 C C . PHE A 1 87 ? 10.814 -11.427 -6.103 1.00 96.75 87 PHE A C 1
ATOM 669 O O . PHE A 1 87 ? 9.838 -11.138 -6.793 1.00 96.75 87 PHE A O 1
ATOM 676 N N . ALA A 1 88 ? 12.055 -11.037 -6.417 1.00 96.25 88 ALA A N 1
ATOM 677 C CA . ALA A 1 88 ? 12.410 -10.263 -7.609 1.00 96.25 88 ALA A CA 1
ATOM 678 C C . ALA A 1 88 ? 12.710 -11.147 -8.833 1.00 96.25 88 ALA A C 1
ATOM 680 O O . ALA A 1 88 ? 12.597 -10.678 -9.961 1.00 96.25 88 ALA A O 1
ATOM 681 N N . GLU A 1 89 ? 13.102 -12.408 -8.624 1.00 95.75 89 GLU A N 1
ATOM 682 C CA . GLU A 1 89 ? 13.672 -13.256 -9.672 1.00 95.75 89 GLU A CA 1
ATOM 683 C C . GLU A 1 89 ? 12.734 -13.466 -10.862 1.00 95.75 89 GLU A C 1
ATOM 685 O O . GLU A 1 89 ? 11.519 -13.632 -10.720 1.00 95.75 89 GLU A O 1
ATOM 690 N N . GLN A 1 90 ? 13.334 -13.472 -12.053 1.00 93.94 90 GLN A N 1
ATOM 691 C CA . GLN A 1 90 ? 12.643 -13.649 -13.325 1.00 93.94 90 GLN A CA 1
ATOM 692 C C . GLN A 1 90 ? 13.294 -14.790 -14.132 1.00 93.94 90 GLN A C 1
ATOM 694 O O . GLN A 1 90 ? 14.492 -14.711 -14.410 1.00 93.94 90 GLN A O 1
ATOM 699 N N . PRO A 1 91 ? 12.541 -15.825 -14.568 1.00 95.12 91 PRO A N 1
ATOM 700 C CA . PRO A 1 91 ? 11.095 -16.015 -14.400 1.00 95.12 91 PRO A CA 1
ATOM 701 C C . PRO A 1 91 ? 10.658 -16.157 -12.938 1.00 95.12 91 PRO A C 1
ATOM 703 O O . PRO A 1 91 ? 11.424 -16.641 -12.106 1.00 95.12 91 PRO A O 1
ATOM 706 N N . ARG A 1 92 ? 9.414 -15.758 -12.641 1.00 97.06 92 ARG A N 1
ATOM 707 C CA . ARG A 1 92 ? 8.891 -15.730 -11.270 1.00 97.06 92 ARG A CA 1
ATOM 708 C C . ARG A 1 92 ? 8.962 -17.101 -10.614 1.00 97.06 92 ARG A C 1
ATOM 710 O O . ARG A 1 92 ? 8.584 -18.110 -11.214 1.00 97.06 92 ARG A O 1
ATOM 717 N N . LEU A 1 93 ? 9.400 -17.121 -9.360 1.00 96.56 93 LEU A N 1
ATOM 718 C CA . LEU A 1 93 ? 9.393 -18.315 -8.525 1.00 96.56 93 LEU A CA 1
ATOM 719 C C . LEU A 1 93 ? 8.026 -18.495 -7.860 1.00 96.56 93 LEU A C 1
ATOM 721 O O . LEU A 1 93 ? 7.315 -17.531 -7.576 1.00 96.56 93 LEU A O 1
ATOM 725 N N . ARG A 1 94 ? 7.657 -19.751 -7.586 1.00 97.00 94 ARG A N 1
ATOM 726 C CA . ARG A 1 94 ? 6.528 -20.033 -6.693 1.00 97.00 94 ARG A CA 1
ATOM 727 C C . ARG A 1 94 ? 6.933 -19.631 -5.281 1.00 97.00 94 ARG A C 1
ATOM 729 O O . ARG A 1 94 ? 8.026 -19.992 -4.842 1.00 97.00 94 ARG A O 1
ATOM 736 N N . LEU A 1 95 ? 6.057 -18.929 -4.567 1.00 97.50 95 LEU A N 1
ATOM 737 C CA . LEU A 1 95 ? 6.354 -18.489 -3.207 1.00 97.50 95 LEU A CA 1
ATOM 738 C C . LEU A 1 95 ? 6.632 -19.697 -2.305 1.00 97.50 95 LEU A C 1
ATOM 740 O O . LEU A 1 95 ? 5.887 -20.681 -2.317 1.00 97.50 95 LEU A O 1
ATOM 744 N N . ASN A 1 96 ? 7.694 -19.634 -1.505 1.00 96.19 96 ASN A N 1
ATOM 745 C CA . ASN A 1 96 ? 8.063 -20.714 -0.596 1.00 96.19 96 ASN A CA 1
ATOM 746 C C . ASN A 1 96 ? 7.610 -20.401 0.835 1.00 96.19 96 ASN A C 1
ATOM 748 O O . ASN A 1 96 ? 8.372 -19.884 1.643 1.00 96.19 96 ASN A O 1
ATOM 752 N N . ASN A 1 97 ? 6.369 -20.752 1.167 1.00 95.50 97 ASN A N 1
ATOM 753 C CA . ASN A 1 97 ? 5.811 -20.577 2.511 1.00 95.50 97 ASN A CA 1
ATOM 754 C C . ASN A 1 97 ? 6.146 -21.736 3.475 1.00 95.50 97 ASN A C 1
ATOM 756 O O . ASN A 1 97 ? 5.495 -21.870 4.515 1.00 95.50 97 ASN A O 1
ATOM 760 N N . ALA A 1 98 ? 7.115 -22.600 3.142 1.00 95.62 98 ALA A N 1
ATOM 761 C CA . ALA A 1 98 ? 7.473 -23.729 3.996 1.00 95.62 98 ALA A CA 1
ATOM 762 C C . ALA A 1 98 ? 8.059 -23.240 5.330 1.00 95.62 98 ALA A C 1
ATOM 764 O O . ALA A 1 98 ? 8.875 -22.318 5.329 1.00 95.62 98 ALA A O 1
ATOM 765 N N . PRO A 1 99 ? 7.778 -23.911 6.463 1.00 94.12 99 PRO A N 1
ATOM 766 C CA . PRO A 1 99 ? 8.417 -23.581 7.741 1.00 94.12 99 PRO A CA 1
ATOM 767 C C . PRO A 1 99 ? 9.949 -23.676 7.713 1.00 94.12 99 PRO A C 1
ATOM 769 O O . PRO A 1 99 ? 10.623 -23.062 8.532 1.00 94.12 99 PRO A O 1
ATOM 772 N N . SER A 1 100 ? 10.504 -24.469 6.790 1.00 94.50 100 SER A N 1
ATOM 773 C CA . SER A 1 100 ? 11.948 -24.642 6.602 1.00 94.50 100 SER A CA 1
ATOM 774 C C . SER A 1 100 ? 12.587 -23.598 5.682 1.00 94.50 100 SER A C 1
ATOM 776 O O . SER A 1 100 ? 13.795 -23.655 5.463 1.00 94.50 100 SER A O 1
ATOM 778 N N . TYR A 1 101 ? 11.802 -22.702 5.081 1.00 95.44 101 TYR A N 1
ATOM 779 C CA . TYR A 1 101 ? 12.327 -21.626 4.248 1.00 95.44 101 TYR A CA 1
ATOM 780 C C . TYR A 1 101 ? 13.077 -20.607 5.114 1.00 95.44 101 TYR A C 1
ATOM 782 O O . TYR A 1 101 ? 12.586 -20.208 6.170 1.00 95.44 101 TYR A O 1
ATOM 790 N N . SER A 1 102 ? 14.267 -20.177 4.680 1.00 92.62 102 SER A N 1
ATOM 791 C CA . SER A 1 102 ? 15.129 -19.275 5.463 1.00 92.62 102 SER A CA 1
ATOM 792 C C . SER A 1 102 ? 14.462 -17.937 5.782 1.00 92.62 102 SER A C 1
ATOM 794 O O . SER A 1 102 ? 14.716 -17.382 6.848 1.00 92.62 102 SER A O 1
ATOM 796 N N . SER A 1 103 ? 13.564 -17.476 4.908 1.00 92.81 103 SER A N 1
ATOM 797 C CA . SER A 1 103 ? 12.768 -16.258 5.090 1.00 92.81 103 SER A CA 1
ATOM 798 C C . SER A 1 103 ? 11.283 -16.553 5.322 1.00 92.81 103 SER A C 1
ATOM 800 O O . SER A 1 103 ? 10.416 -15.794 4.895 1.00 92.81 103 SER A O 1
ATOM 802 N N . ALA A 1 104 ? 10.952 -17.645 6.024 1.00 94.44 104 ALA A N 1
ATOM 803 C CA . ALA A 1 104 ? 9.564 -17.954 6.393 1.00 94.44 104 ALA A CA 1
ATOM 804 C C . ALA A 1 104 ? 8.872 -16.809 7.170 1.00 94.44 104 ALA A C 1
ATOM 806 O O . ALA A 1 104 ? 7.647 -16.688 7.129 1.00 94.44 104 ALA A O 1
ATOM 807 N N . SER A 1 105 ? 9.652 -15.942 7.829 1.00 95.56 105 SER A N 1
ATOM 808 C CA . SER A 1 105 ? 9.189 -14.728 8.514 1.00 95.56 105 SER A CA 1
ATOM 809 C C . SER A 1 105 ? 8.441 -13.744 7.614 1.00 95.56 105 SER A C 1
ATOM 811 O O . SER A 1 105 ? 7.582 -13.028 8.117 1.00 95.56 105 SER A O 1
ATOM 813 N N . VAL A 1 106 ? 8.685 -13.738 6.300 1.00 95.50 106 VAL A N 1
ATOM 814 C CA . VAL A 1 106 ? 7.933 -12.900 5.344 1.00 95.50 106 VAL A CA 1
ATOM 815 C C . VAL A 1 106 ? 6.442 -13.236 5.355 1.00 95.50 106 VAL A C 1
ATOM 817 O O . VAL A 1 106 ? 5.605 -12.350 5.213 1.00 95.50 106 VAL A O 1
ATOM 820 N N . PHE A 1 107 ? 6.109 -14.505 5.603 1.00 97.12 107 PHE A N 1
ATOM 821 C CA . PHE A 1 107 ? 4.734 -14.983 5.715 1.00 97.12 107 PHE A CA 1
ATOM 822 C C . PHE A 1 107 ? 4.254 -15.004 7.170 1.00 97.12 107 PHE A C 1
ATOM 824 O O . PHE A 1 107 ? 3.107 -14.696 7.459 1.00 97.12 107 PHE A O 1
ATOM 831 N N . THR A 1 108 ? 5.100 -15.389 8.127 1.00 97.06 108 THR A N 1
ATOM 832 C CA . THR A 1 108 ? 4.635 -15.571 9.512 1.00 97.06 108 THR A CA 1
ATOM 833 C C . THR A 1 108 ? 4.585 -14.272 10.310 1.00 97.06 108 THR A C 1
ATOM 835 O O . THR A 1 108 ? 3.721 -14.148 11.180 1.00 97.06 108 THR A O 1
ATOM 838 N N . SER A 1 109 ? 5.458 -13.297 10.043 1.00 96.94 109 SER A N 1
ATOM 839 C CA . SER A 1 109 ? 5.520 -12.058 10.827 1.00 96.94 109 SER A CA 1
ATOM 840 C C . SER A 1 109 ? 4.305 -11.154 10.600 1.00 96.94 109 SER A C 1
ATOM 842 O O . SER A 1 109 ? 3.687 -10.787 11.607 1.00 96.94 109 SER A O 1
ATOM 844 N N . PRO A 1 110 ? 3.882 -10.839 9.353 1.00 97.44 110 PRO A N 1
ATOM 845 C CA . PRO A 1 110 ? 2.672 -10.047 9.147 1.00 97.44 110 PRO A CA 1
ATOM 846 C C . PRO A 1 110 ? 1.428 -10.767 9.672 1.00 97.44 110 PRO A C 1
ATOM 848 O O . PRO A 1 110 ? 0.672 -10.187 10.452 1.00 97.44 110 PRO A O 1
ATOM 851 N N . TRP A 1 111 ? 1.288 -12.066 9.370 1.00 98.12 111 TRP A N 1
ATOM 852 C CA . TRP A 1 111 ? 0.206 -12.906 9.892 1.00 98.12 111 TRP A CA 1
ATOM 853 C C . TRP A 1 111 ? 0.101 -12.842 11.419 1.00 98.12 111 TRP A C 1
ATOM 855 O O . TRP A 1 111 ? -0.974 -12.597 11.966 1.00 98.12 111 TRP A O 1
ATOM 865 N N . SER A 1 112 ? 1.220 -13.029 12.123 1.00 97.50 112 SER A N 1
ATOM 866 C CA . SER A 1 112 ? 1.243 -13.056 13.590 1.00 97.50 112 SER A CA 1
ATOM 867 C C . SER A 1 112 ? 0.974 -11.683 14.206 1.00 97.50 112 SER A C 1
ATOM 869 O O . SER A 1 112 ? 0.316 -11.600 15.242 1.00 97.50 112 SER A O 1
ATOM 871 N N . SER A 1 113 ? 1.492 -10.605 13.606 1.00 97.31 113 SER A N 1
ATOM 872 C CA . SER A 1 113 ? 1.273 -9.242 14.106 1.00 97.31 113 SER A CA 1
ATOM 873 C C . SER A 1 113 ? -0.192 -8.835 13.978 1.00 97.31 113 SER A C 1
ATOM 875 O O . SER A 1 113 ? -0.798 -8.372 14.945 1.00 97.31 113 SER A O 1
ATOM 877 N N . TRP A 1 114 ? -0.799 -9.084 12.819 1.00 98.31 114 TRP A N 1
ATOM 878 C CA . TRP A 1 114 ? -2.192 -8.725 12.581 1.00 98.31 114 TRP A CA 1
ATOM 879 C C . TRP A 1 114 ? -3.153 -9.603 13.393 1.00 98.31 114 TRP A C 1
ATOM 881 O O . TRP A 1 114 ? -4.014 -9.065 14.085 1.00 98.31 114 TRP A O 1
ATOM 891 N N . ASN A 1 115 ? -2.941 -10.922 13.478 1.00 98.00 115 ASN A N 1
ATOM 892 C CA . ASN A 1 115 ? -3.756 -11.769 14.363 1.00 98.00 115 ASN A CA 1
ATOM 893 C C . ASN A 1 115 ? -3.623 -11.388 15.851 1.00 98.00 115 ASN A C 1
ATOM 895 O O . ASN A 1 115 ? -4.590 -11.486 16.609 1.00 98.00 115 ASN A O 1
ATOM 899 N N . ARG A 1 116 ? -2.459 -10.886 16.289 1.00 97.25 116 ARG A N 1
ATOM 900 C CA . ARG A 1 116 ? -2.312 -10.306 17.635 1.00 97.25 116 ARG A CA 1
ATOM 901 C C . ARG A 1 116 ? -3.168 -9.049 17.803 1.00 97.25 116 ARG A C 1
ATOM 903 O O . ARG A 1 116 ? -3.795 -8.902 18.846 1.00 97.25 116 ARG A O 1
ATOM 910 N N . GLY A 1 117 ? -3.223 -8.183 16.790 1.00 97.75 117 GLY A N 1
ATOM 911 C CA . GLY A 1 117 ? -4.131 -7.032 16.749 1.00 97.75 117 GLY A CA 1
ATOM 912 C C . GLY A 1 117 ? -5.589 -7.432 16.977 1.00 97.75 117 GLY A C 1
ATOM 913 O O . GLY A 1 117 ? -6.237 -6.892 17.873 1.00 97.75 117 GLY A O 1
ATOM 914 N N . ILE A 1 118 ? -6.056 -8.450 16.249 1.00 98.44 118 ILE A N 1
ATOM 915 C CA . ILE A 1 118 ? -7.406 -9.021 16.388 1.00 98.44 118 ILE A CA 1
ATOM 916 C C . ILE A 1 118 ? -7.641 -9.547 17.811 1.00 98.44 118 ILE A C 1
ATOM 918 O O . ILE A 1 118 ? -8.642 -9.220 18.448 1.00 98.44 118 ILE A O 1
ATOM 922 N N . SER A 1 119 ? -6.698 -10.326 18.347 1.00 96.81 119 SER A N 1
ATOM 923 C CA . SER A 1 119 ? -6.797 -10.906 19.693 1.00 96.81 119 SER A CA 1
ATOM 924 C C . SER A 1 119 ? -6.883 -9.843 20.799 1.00 96.81 119 SER A C 1
ATOM 926 O O . SER A 1 119 ? -7.749 -9.922 21.680 1.00 96.81 119 SER A O 1
ATOM 928 N N . THR A 1 120 ? -6.029 -8.816 20.742 1.00 96.81 120 THR A N 1
ATOM 929 C CA . THR A 1 120 ? -6.066 -7.685 21.681 1.00 96.81 120 THR A CA 1
ATOM 930 C C . THR A 1 120 ? -7.382 -6.923 21.557 1.00 96.81 120 THR A C 1
ATOM 932 O O . THR A 1 120 ? -8.022 -6.650 22.572 1.00 96.81 120 THR A O 1
ATOM 935 N N . ALA A 1 121 ? -7.818 -6.610 20.336 1.00 98.06 121 ALA A N 1
ATOM 936 C CA . ALA A 1 121 ? -9.074 -5.908 20.115 1.00 98.06 121 ALA A CA 1
ATOM 937 C C . ALA A 1 121 ? -10.270 -6.683 20.686 1.00 98.06 121 ALA A C 1
ATOM 939 O O . ALA A 1 121 ? -11.046 -6.116 21.449 1.00 98.06 121 ALA A O 1
ATOM 940 N N . ASN A 1 122 ? -10.367 -7.991 20.429 1.00 97.94 122 ASN A N 1
ATOM 941 C CA . ASN A 1 122 ? -11.415 -8.844 21.000 1.00 97.94 122 ASN A CA 1
ATOM 942 C C . ASN A 1 122 ? -11.394 -8.860 22.529 1.00 97.94 122 ASN A C 1
ATOM 944 O O . ASN A 1 122 ? -12.447 -8.867 23.162 1.00 97.94 122 ASN A O 1
ATOM 948 N N . THR A 1 123 ? -10.206 -8.823 23.134 1.00 95.69 123 THR A N 1
ATOM 949 C CA . THR A 1 123 ? -10.070 -8.729 24.592 1.00 95.69 123 THR A CA 1
ATOM 950 C C . THR A 1 123 ? -10.635 -7.409 25.119 1.00 95.69 123 THR A C 1
ATOM 952 O O . THR A 1 123 ? -11.407 -7.422 26.075 1.00 95.69 123 THR A O 1
ATOM 955 N N . LEU A 1 124 ? -10.294 -6.281 24.489 1.00 95.75 124 LEU A N 1
ATOM 956 C CA . LEU A 1 124 ? -10.783 -4.954 24.879 1.00 95.75 124 LEU A CA 1
ATOM 957 C C . LEU A 1 124 ? -12.294 -4.810 24.668 1.00 95.75 124 LEU A C 1
ATOM 959 O O . LEU A 1 124 ? -12.986 -4.299 25.546 1.00 95.75 124 LEU A O 1
ATOM 963 N N . ILE A 1 125 ? -12.806 -5.298 23.537 1.00 98.00 125 ILE A N 1
ATOM 964 C CA . ILE A 1 125 ? -14.238 -5.290 23.224 1.00 98.00 125 ILE A CA 1
ATOM 965 C C . ILE A 1 125 ? -14.999 -6.129 24.255 1.00 98.00 125 ILE A C 1
ATOM 967 O O . ILE A 1 125 ? -15.968 -5.636 24.819 1.00 98.00 125 ILE A O 1
ATOM 971 N N . ALA A 1 126 ? -14.527 -7.337 24.587 1.00 95.44 126 ALA A N 1
ATOM 972 C CA . ALA A 1 126 ? -15.144 -8.168 25.625 1.00 95.44 126 ALA A CA 1
ATOM 973 C C . ALA A 1 126 ? -15.222 -7.443 26.981 1.00 95.44 126 ALA A C 1
ATOM 975 O O . ALA A 1 126 ? -16.275 -7.409 27.609 1.00 95.44 126 ALA A O 1
ATOM 976 N N . ILE A 1 127 ? -14.121 -6.824 27.417 1.00 93.69 127 ILE A N 1
ATOM 977 C CA . ILE A 1 127 ? -14.052 -6.116 28.705 1.00 93.69 127 ILE A CA 1
ATOM 978 C C . ILE A 1 127 ? -15.061 -4.959 28.767 1.00 93.69 127 ILE A C 1
ATOM 980 O O . ILE A 1 127 ? -15.660 -4.700 29.812 1.00 93.69 127 ILE A O 1
ATOM 984 N N . ILE A 1 128 ? -15.253 -4.241 27.661 1.00 95.50 128 ILE A N 1
ATOM 985 C CA . ILE A 1 128 ? -16.143 -3.078 27.623 1.00 95.50 128 ILE A CA 1
ATOM 986 C C . ILE A 1 128 ? -17.601 -3.499 27.398 1.00 95.50 128 ILE A C 1
ATOM 988 O O . ILE A 1 128 ? -18.478 -3.075 28.146 1.00 95.50 128 ILE A O 1
ATOM 992 N N . GLU A 1 129 ? -17.876 -4.321 26.384 1.00 95.62 129 GLU A N 1
ATOM 993 C CA . GLU A 1 129 ? -19.241 -4.653 25.954 1.00 95.62 129 GLU A CA 1
ATOM 994 C C . GLU A 1 129 ? -19.844 -5.827 26.733 1.00 95.62 129 GLU A C 1
ATOM 996 O O . GLU A 1 129 ? -21.007 -5.748 27.131 1.00 95.62 129 GLU A O 1
ATOM 1001 N N . ASN A 1 130 ? -19.068 -6.884 26.996 1.00 92.38 130 ASN A N 1
ATOM 1002 C CA . ASN A 1 130 ? -19.570 -8.077 27.686 1.00 92.38 130 ASN A CA 1
ATOM 1003 C C . ASN A 1 130 ? -19.506 -7.905 29.212 1.00 92.38 130 ASN A C 1
ATOM 1005 O O . ASN A 1 130 ? -20.484 -8.202 29.901 1.00 92.38 130 ASN A O 1
ATOM 1009 N N . ASP A 1 131 ? -18.391 -7.383 29.739 1.00 91.25 131 ASP A N 1
ATOM 1010 C CA . ASP A 1 131 ? -18.211 -7.201 31.189 1.00 91.25 131 ASP A CA 1
ATOM 1011 C C . ASP A 1 131 ? -18.765 -5.853 31.699 1.00 91.25 131 ASP A C 1
ATOM 1013 O O . ASP A 1 131 ? -18.936 -5.666 32.907 1.00 91.25 131 ASP A O 1
ATOM 1017 N N . GLY A 1 132 ? -19.072 -4.909 30.800 1.00 90.44 132 GLY A N 1
ATOM 1018 C CA . GLY A 1 132 ? -19.634 -3.598 31.145 1.00 90.44 132 GLY A CA 1
ATOM 1019 C C . GLY A 1 132 ? -18.641 -2.644 31.819 1.00 90.44 132 GLY A C 1
ATOM 1020 O O . GLY A 1 132 ? -19.048 -1.783 32.604 1.00 90.44 132 GLY A O 1
ATOM 1021 N N . THR A 1 133 ? -17.341 -2.811 31.563 1.00 91.38 133 THR A N 1
ATOM 1022 C CA . THR A 1 133 ? -16.287 -2.021 32.214 1.00 91.38 133 THR A CA 1
ATOM 1023 C C . THR A 1 133 ? -16.245 -0.591 31.679 1.00 91.38 133 THR A C 1
ATOM 1025 O O . THR A 1 133 ? -16.124 -0.369 30.475 1.00 91.38 133 THR A O 1
ATOM 1028 N N . ILE A 1 134 ? -16.259 0.384 32.592 1.00 92.94 134 ILE A N 1
ATOM 1029 C CA . ILE A 1 134 ? -16.002 1.797 32.287 1.00 92.94 134 ILE A CA 1
ATOM 1030 C C . ILE A 1 134 ? -14.503 2.066 32.442 1.00 92.94 134 ILE A C 1
ATOM 1032 O O . ILE A 1 134 ? -13.898 1.708 33.455 1.00 92.94 134 ILE A O 1
ATOM 1036 N N . ILE A 1 135 ? -13.906 2.717 31.448 1.00 91.81 135 ILE A N 1
ATOM 1037 C CA . ILE A 1 135 ? -12.494 3.094 31.439 1.00 91.81 135 ILE A CA 1
ATOM 1038 C C . ILE A 1 135 ? -12.384 4.581 31.763 1.00 91.81 135 ILE A C 1
ATOM 1040 O O . ILE A 1 135 ? -12.577 5.432 30.897 1.00 91.81 135 ILE A O 1
ATOM 1044 N N . GLU A 1 136 ? -12.036 4.891 33.010 1.00 91.75 136 GLU A N 1
ATOM 1045 C CA . GLU A 1 136 ? -11.754 6.258 33.452 1.00 91.75 136 GLU A CA 1
ATOM 1046 C C . GLU A 1 136 ? -10.244 6.485 33.605 1.00 91.75 136 GLU A C 1
ATOM 1048 O O . GLU A 1 136 ? -9.559 5.733 34.299 1.00 91.75 136 GLU A O 1
ATOM 1053 N N . VAL A 1 137 ? -9.723 7.550 32.992 1.00 89.12 137 VAL A N 1
ATOM 1054 C CA . VAL A 1 137 ? -8.331 8.002 33.144 1.00 89.12 137 VAL A CA 1
ATOM 1055 C C . VAL A 1 137 ? -8.348 9.437 33.650 1.00 89.12 137 VAL A C 1
ATOM 1057 O O . VAL A 1 137 ? -9.018 10.288 33.072 1.00 89.12 137 VAL A O 1
ATOM 1060 N N . ASP A 1 138 ? -7.659 9.699 34.763 1.00 88.88 138 ASP A N 1
ATOM 1061 C CA . ASP A 1 138 ? -7.605 11.019 35.410 1.00 88.88 138 ASP A CA 1
ATOM 1062 C C . ASP A 1 138 ? -8.992 11.657 35.658 1.00 88.88 138 ASP A C 1
ATOM 1064 O O . ASP A 1 138 ? -9.165 12.875 35.606 1.00 88.88 138 ASP A O 1
ATOM 1068 N N . GLY A 1 139 ? -10.001 10.824 35.944 1.00 88.56 139 GLY A N 1
ATOM 1069 C CA . GLY A 1 139 ? -11.385 11.250 36.185 1.00 88.56 139 GLY A CA 1
ATOM 1070 C C . GLY A 1 139 ? -12.194 11.566 34.922 1.00 88.56 139 GLY A C 1
ATOM 1071 O O . GLY A 1 139 ? -13.269 12.158 35.027 1.00 88.56 139 GLY A O 1
ATOM 1072 N N . VAL A 1 140 ? -11.694 11.197 33.739 1.00 91.56 140 VAL A N 1
ATOM 1073 C CA . VAL A 1 140 ? -12.388 11.327 32.452 1.00 91.56 140 VAL A CA 1
ATOM 1074 C C . VAL A 1 140 ? -12.743 9.943 31.922 1.00 91.56 140 VAL A C 1
ATOM 1076 O O . VAL A 1 140 ? -11.866 9.098 31.757 1.00 91.56 140 VAL A O 1
ATOM 1079 N N . ASP A 1 141 ? -14.020 9.726 31.611 1.00 93.88 141 ASP A N 1
ATOM 1080 C CA . ASP A 1 141 ? -14.483 8.527 30.910 1.00 93.88 141 ASP A CA 1
ATOM 1081 C C . ASP A 1 141 ? -13.994 8.545 29.452 1.00 93.88 141 ASP A C 1
ATOM 1083 O O . ASP A 1 141 ? -14.386 9.396 28.646 1.00 93.88 141 ASP A O 1
ATOM 1087 N N . VAL A 1 142 ? -13.117 7.596 29.126 1.00 94.75 142 VAL A N 1
ATOM 1088 C CA . VAL A 1 142 ? -12.545 7.376 27.792 1.00 94.75 142 VAL A CA 1
ATOM 1089 C C . VAL A 1 142 ? -12.998 6.045 27.186 1.00 94.75 142 VAL A C 1
ATOM 1091 O O . VAL A 1 142 ? -12.427 5.594 26.193 1.00 94.75 142 VAL A O 1
ATOM 1094 N N . THR A 1 143 ? -14.046 5.423 27.734 1.00 95.94 143 THR A N 1
ATOM 1095 C CA . THR A 1 143 ? -14.567 4.118 27.291 1.00 95.94 143 THR A CA 1
ATOM 1096 C C . THR A 1 143 ? -14.877 4.113 25.797 1.00 95.94 143 THR A C 1
ATOM 1098 O O . THR A 1 143 ? -14.455 3.211 25.078 1.00 95.94 143 THR A O 1
ATOM 1101 N N . ALA A 1 144 ? -15.538 5.162 25.295 1.00 97.25 144 ALA A N 1
ATOM 1102 C CA . ALA A 1 144 ? -15.862 5.282 23.874 1.00 97.25 144 ALA A CA 1
ATOM 1103 C C . ALA A 1 144 ? -14.612 5.401 22.981 1.00 97.25 144 ALA A C 1
ATOM 1105 O O . ALA A 1 144 ? -14.615 4.882 21.866 1.00 97.25 144 ALA A O 1
ATOM 1106 N N . ASN A 1 145 ? -13.541 6.043 23.465 1.00 96.12 145 ASN A N 1
ATOM 1107 C CA . ASN A 1 145 ? -12.283 6.174 22.724 1.00 96.12 145 ASN A CA 1
ATOM 1108 C C . ASN A 1 145 ? -11.613 4.806 22.572 1.00 96.12 145 ASN A C 1
ATOM 1110 O O . ASN A 1 145 ? -11.201 4.436 21.474 1.00 96.12 145 ASN A O 1
ATOM 1114 N N . VAL A 1 146 ? -11.546 4.043 23.669 1.00 96.25 146 VAL A N 1
ATOM 1115 C CA . VAL A 1 146 ? -10.947 2.703 23.667 1.00 96.25 146 VAL A CA 1
ATOM 1116 C C . VAL A 1 146 ? -11.784 1.735 22.844 1.00 96.25 146 VAL A C 1
ATOM 1118 O O . VAL A 1 146 ? -11.222 0.983 22.058 1.00 96.25 146 VAL A O 1
ATOM 1121 N N . LEU A 1 147 ? -13.113 1.775 22.966 1.00 98.00 147 LEU A N 1
ATOM 1122 C CA . LEU A 1 147 ? -13.989 0.871 22.227 1.00 98.00 147 LEU A CA 1
ATOM 1123 C C . LEU A 1 147 ? -13.933 1.132 20.717 1.00 98.00 147 LEU A C 1
ATOM 1125 O O . LEU A 1 147 ? -13.713 0.200 19.948 1.00 98.00 147 LEU A O 1
ATOM 1129 N N . ALA A 1 148 ? -14.054 2.394 20.284 1.00 98.56 148 ALA A N 1
ATOM 1130 C CA . ALA A 1 148 ? -13.905 2.740 18.870 1.00 98.56 148 ALA A CA 1
ATOM 1131 C C . ALA A 1 148 ? -12.509 2.368 18.346 1.00 98.56 148 ALA A C 1
ATOM 1133 O O . ALA A 1 148 ? -12.386 1.822 17.253 1.00 98.56 148 ALA A O 1
ATOM 1134 N N . GLY A 1 149 ? -11.464 2.617 19.142 1.00 98.00 149 GLY A N 1
ATOM 1135 C CA . GLY A 1 149 ? -10.095 2.242 18.802 1.00 98.00 149 GLY A CA 1
ATOM 1136 C C . GLY A 1 149 ? -9.876 0.727 18.726 1.00 98.00 149 GLY A C 1
ATOM 1137 O O . GLY A 1 149 ? -9.112 0.280 17.878 1.00 98.00 149 GLY A O 1
ATOM 1138 N N . ALA A 1 150 ? -10.556 -0.072 19.552 1.00 98.19 150 ALA A N 1
ATOM 1139 C CA . ALA A 1 150 ? -10.474 -1.530 19.515 1.00 98.19 150 ALA A CA 1
ATOM 1140 C C . ALA A 1 150 ? -11.131 -2.102 18.250 1.00 98.19 150 ALA A C 1
ATOM 1142 O O . ALA A 1 150 ? -10.509 -2.911 17.567 1.00 98.19 150 ALA A O 1
ATOM 1143 N N . TYR A 1 151 ? -12.330 -1.632 17.886 1.00 98.75 151 TYR A N 1
ATOM 1144 C CA . TYR A 1 151 ? -12.956 -1.991 16.607 1.00 98.75 151 TYR A CA 1
ATOM 1145 C C . TYR A 1 151 ? -12.092 -1.553 15.417 1.00 98.75 151 TYR A C 1
ATOM 1147 O O . TYR A 1 151 ? -11.837 -2.348 14.518 1.00 98.75 151 TYR A O 1
ATOM 1155 N N . PHE A 1 152 ? -11.539 -0.336 15.449 1.00 98.69 152 PHE A N 1
ATOM 1156 C CA . PHE A 1 152 ? -10.606 0.126 14.419 1.00 98.69 152 PHE A CA 1
ATOM 1157 C C . PHE A 1 152 ? -9.349 -0.753 14.325 1.00 98.69 152 PHE A C 1
ATOM 1159 O O . PHE A 1 152 ? -8.925 -1.087 13.223 1.00 98.69 152 PHE A O 1
ATOM 1166 N N . LEU A 1 153 ? -8.762 -1.164 15.455 1.00 98.50 153 LEU A N 1
ATOM 1167 C CA . LEU A 1 153 ? -7.602 -2.061 15.488 1.00 98.50 153 LEU A CA 1
ATOM 1168 C C . LEU A 1 153 ? -7.921 -3.432 14.876 1.00 98.50 153 LEU A C 1
ATOM 1170 O O . LEU A 1 153 ? -7.110 -3.940 14.098 1.00 98.50 153 LEU A O 1
ATOM 1174 N N . ARG A 1 154 ? -9.079 -4.022 15.209 1.00 98.69 154 ARG A N 1
ATOM 1175 C CA . ARG A 1 154 ? -9.503 -5.307 14.632 1.00 98.69 154 ARG A CA 1
ATOM 1176 C C . ARG A 1 154 ? -9.712 -5.177 13.129 1.00 98.69 154 ARG A C 1
ATOM 1178 O O . ARG A 1 154 ? -9.068 -5.910 12.384 1.00 98.69 154 ARG A O 1
ATOM 1185 N N . GLY A 1 155 ? -10.462 -4.165 12.693 1.00 98.69 155 GLY A N 1
ATOM 1186 C CA . GLY A 1 155 ? -10.683 -3.908 11.274 1.00 98.69 155 GLY A CA 1
ATOM 1187 C C . GLY A 1 155 ? -9.389 -3.617 10.508 1.00 98.69 155 GLY A C 1
ATOM 1188 O O . GLY A 1 155 ? -9.213 -4.083 9.388 1.00 98.69 155 GLY A O 1
ATOM 1189 N N . LEU A 1 156 ? -8.435 -2.893 11.103 1.00 98.00 156 LEU A N 1
ATOM 1190 C CA . LEU A 1 156 ? -7.136 -2.630 10.481 1.00 98.00 156 LEU A CA 1
ATOM 1191 C C . LEU A 1 156 ? -6.365 -3.935 10.251 1.00 98.00 156 LEU A C 1
ATOM 1193 O O . LEU A 1 156 ? -5.849 -4.171 9.160 1.00 98.00 156 LEU A O 1
ATOM 1197 N N . ALA A 1 157 ? -6.300 -4.786 11.274 1.00 98.56 157 ALA A N 1
ATOM 1198 C CA . ALA A 1 157 ? -5.609 -6.063 11.205 1.00 98.56 157 ALA A CA 1
ATOM 1199 C C . ALA A 1 157 ? -6.277 -7.048 10.229 1.00 98.56 157 ALA A C 1
ATOM 1201 O O . ALA A 1 157 ? -5.587 -7.644 9.401 1.00 98.56 157 ALA A O 1
ATOM 1202 N N . GLU A 1 158 ? -7.603 -7.189 10.289 1.00 98.69 158 GLU A N 1
ATOM 1203 C CA . GLU A 1 158 ? -8.376 -8.023 9.362 1.00 98.69 158 GLU A CA 1
ATOM 1204 C C . GLU A 1 158 ? -8.215 -7.538 7.920 1.00 98.69 158 GLU A C 1
ATOM 1206 O O . GLU A 1 158 ? -7.933 -8.340 7.032 1.00 98.69 158 GLU A O 1
ATOM 1211 N N . GLY A 1 159 ? -8.290 -6.226 7.682 1.00 98.44 159 GLY A N 1
ATOM 1212 C CA . GLY A 1 159 ? -8.146 -5.648 6.349 1.00 98.44 159 GLY A CA 1
ATOM 1213 C C . GLY A 1 159 ? -6.796 -5.976 5.712 1.00 98.44 159 GLY A C 1
ATOM 1214 O O . GLY A 1 159 ? -6.747 -6.404 4.560 1.00 98.44 159 GLY A O 1
ATOM 1215 N N . TYR A 1 160 ? -5.695 -5.863 6.462 1.00 98.31 160 TYR A N 1
ATOM 1216 C CA . TYR A 1 160 ? -4.378 -6.263 5.960 1.00 98.31 160 TYR A CA 1
ATOM 1217 C C . TYR A 1 160 ? -4.248 -7.780 5.756 1.00 98.31 160 TYR A C 1
ATOM 1219 O O . TYR A 1 160 ? -3.712 -8.194 4.727 1.00 98.31 160 TYR A O 1
ATOM 1227 N N . ILE A 1 161 ? -4.797 -8.617 6.649 1.00 98.69 161 ILE A N 1
ATOM 1228 C CA . ILE A 1 161 ? -4.843 -10.074 6.421 1.00 98.69 161 ILE A CA 1
ATOM 1229 C C . ILE A 1 161 ? -5.587 -10.383 5.119 1.00 98.69 161 ILE A C 1
ATOM 1231 O O . ILE A 1 161 ? -5.051 -11.092 4.269 1.00 98.69 161 ILE A O 1
ATOM 1235 N N . GLY A 1 162 ? -6.783 -9.823 4.938 1.00 98.31 162 GLY A N 1
ATOM 1236 C CA . GLY A 1 162 ? -7.623 -10.058 3.769 1.00 98.31 162 GLY A CA 1
ATOM 1237 C C . GLY A 1 162 ? -7.025 -9.516 2.469 1.00 98.31 162 GLY A C 1
ATOM 1238 O O . GLY A 1 162 ? -7.196 -10.123 1.415 1.00 98.31 162 GLY A O 1
ATOM 1239 N N . MET A 1 163 ? -6.265 -8.418 2.512 1.00 97.75 163 MET A N 1
ATOM 1240 C CA . MET A 1 163 ? -5.544 -7.933 1.333 1.00 97.75 163 MET A CA 1
ATOM 1241 C C . MET A 1 163 ? -4.341 -8.821 0.980 1.00 97.75 163 MET A C 1
ATOM 1243 O O . MET A 1 163 ? -4.074 -9.019 -0.206 1.00 97.75 163 MET A O 1
ATOM 1247 N N . THR A 1 164 ? -3.617 -9.368 1.962 1.00 98.19 164 THR A N 1
ATOM 1248 C CA . THR A 1 164 ? -2.365 -10.109 1.726 1.00 98.19 164 THR A CA 1
ATOM 1249 C C . THR A 1 164 ? -2.575 -11.610 1.500 1.00 98.19 164 THR A C 1
ATOM 1251 O O . THR A 1 164 ? -2.100 -12.153 0.499 1.00 98.19 164 THR A O 1
ATOM 1254 N N . TYR A 1 165 ? -3.283 -12.289 2.401 1.00 98.62 165 TYR A N 1
ATOM 1255 C CA . TYR A 1 165 ? -3.427 -13.749 2.420 1.00 98.62 165 TYR A CA 1
ATOM 1256 C C . TYR A 1 165 ? -4.681 -14.199 1.675 1.00 98.62 165 TYR A C 1
ATOM 1258 O O . TYR A 1 165 ? -5.626 -13.432 1.524 1.00 98.62 165 TYR A O 1
ATOM 1266 N N . ASP A 1 166 ? -4.695 -15.433 1.183 1.00 98.25 166 ASP A N 1
ATOM 1267 C CA . ASP A 1 166 ? -5.837 -16.039 0.492 1.00 98.25 166 ASP A CA 1
ATOM 1268 C C . ASP A 1 166 ? -7.024 -16.308 1.425 1.00 98.25 166 ASP A C 1
ATOM 1270 O O . ASP A 1 166 ?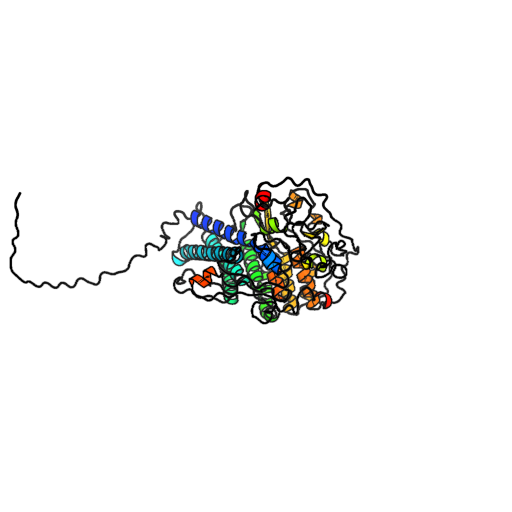 -8.178 -16.351 0.989 1.00 98.25 166 ASP A O 1
ATOM 1274 N N . GLN A 1 167 ? -6.734 -16.501 2.710 1.00 97.62 167 GLN A N 1
ATOM 1275 C CA . GLN A 1 167 ? -7.689 -16.846 3.753 1.00 97.62 167 GLN A CA 1
ATOM 1276 C C . GLN A 1 167 ? -7.247 -16.249 5.090 1.00 97.62 167 GLN A C 1
ATOM 1278 O O . GLN A 1 167 ? -6.069 -15.963 5.299 1.00 97.62 167 GLN A O 1
ATOM 1283 N N . GLY A 1 168 ? -8.192 -16.084 6.010 1.00 97.50 168 GLY A N 1
ATOM 1284 C CA . GLY A 1 168 ? -7.939 -15.573 7.355 1.00 97.50 168 GLY A CA 1
ATOM 1285 C C . GLY A 1 168 ? -8.993 -16.053 8.341 1.00 97.50 168 GLY A C 1
ATOM 1286 O O . GLY A 1 168 ? -9.829 -16.887 8.005 1.00 97.50 168 GLY A O 1
ATOM 1287 N N . TYR A 1 169 ? -8.968 -15.523 9.557 1.00 95.81 169 TYR A N 1
ATOM 1288 C CA . TYR A 1 169 ? -10.012 -15.775 10.545 1.00 95.81 169 TYR A CA 1
ATOM 1289 C C . TYR A 1 169 ? -10.904 -14.542 10.681 1.00 95.81 169 TYR A C 1
ATOM 1291 O O . TYR A 1 169 ? -10.396 -13.424 10.710 1.00 95.81 169 TYR A O 1
ATOM 1299 N N . VAL A 1 170 ? -12.213 -14.754 10.812 1.00 96.62 170 VAL A N 1
ATOM 1300 C CA . VAL A 1 170 ? -13.167 -13.727 11.252 1.00 96.62 170 VAL A CA 1
ATOM 1301 C C . VAL A 1 170 ? -13.628 -14.131 12.643 1.00 96.62 170 VAL A C 1
ATOM 1303 O O . VAL A 1 170 ? -14.372 -15.099 12.796 1.00 96.62 170 VAL A O 1
ATOM 1306 N N . VAL A 1 171 ? -13.121 -13.444 13.668 1.00 95.12 171 VAL A N 1
ATOM 1307 C CA . VAL A 1 171 ? -13.314 -13.841 15.070 1.00 95.12 171 VAL A CA 1
ATOM 1308 C C . VAL A 1 171 ? -13.792 -12.672 15.916 1.00 95.12 171 VAL A C 1
ATOM 1310 O O . VAL A 1 171 ? -13.225 -11.582 15.912 1.00 95.12 171 VAL A O 1
ATOM 1313 N N . THR A 1 172 ? -14.817 -12.929 16.712 1.00 93.31 172 THR A N 1
ATOM 1314 C CA . THR A 1 172 ? -15.423 -11.982 17.652 1.00 93.31 172 THR A CA 1
ATOM 1315 C C . THR A 1 172 ? -15.078 -12.361 19.099 1.00 93.31 172 THR A C 1
ATOM 1317 O O . THR A 1 172 ? -14.563 -13.458 19.338 1.00 93.31 172 THR A O 1
ATOM 1320 N N . PRO A 1 173 ? -15.382 -11.503 20.095 1.00 91.75 173 PRO A N 1
ATOM 1321 C CA . PRO A 1 173 ? -15.214 -11.829 21.512 1.00 91.75 173 PRO A CA 1
ATOM 1322 C C . PRO A 1 173 ? -15.857 -13.148 21.952 1.00 91.75 173 PRO A C 1
ATOM 1324 O O . PRO A 1 173 ? -15.356 -13.783 22.876 1.00 91.75 173 PRO A O 1
ATOM 1327 N N . ASP A 1 174 ? -16.933 -13.557 21.277 1.00 90.69 174 ASP A N 1
ATOM 1328 C CA . ASP A 1 174 ? -17.734 -14.731 21.631 1.00 90.69 174 ASP A CA 1
ATOM 1329 C C . ASP A 1 174 ? -17.365 -15.980 20.810 1.00 90.69 174 ASP A C 1
ATOM 1331 O O . ASP A 1 174 ? -18.026 -17.014 20.912 1.00 90.69 174 ASP A O 1
ATOM 1335 N N . THR A 1 175 ? -16.338 -15.897 19.958 1.00 90.81 175 THR A N 1
ATOM 1336 C CA . THR A 1 175 ? -15.935 -17.021 19.104 1.00 90.81 175 THR A CA 1
ATOM 1337 C C . THR A 1 175 ? -15.245 -18.120 19.912 1.00 90.81 175 THR A C 1
ATOM 1339 O O . THR A 1 175 ? -14.302 -17.860 20.660 1.00 90.81 175 THR A O 1
ATOM 1342 N N . ASP A 1 176 ? -15.671 -19.370 19.713 1.00 88.56 176 ASP A N 1
ATOM 1343 C CA . ASP A 1 176 ? -14.988 -20.542 20.261 1.00 88.56 176 ASP A CA 1
ATOM 1344 C C . ASP A 1 176 ? -13.677 -20.798 19.502 1.00 88.56 176 ASP A C 1
ATOM 1346 O O . ASP A 1 176 ? -13.659 -21.266 18.362 1.00 88.56 176 ASP A O 1
ATOM 1350 N N . LEU A 1 177 ? -12.556 -20.501 20.162 1.00 87.44 177 LEU A N 1
ATOM 1351 C CA . LEU A 1 177 ? -11.219 -20.656 19.589 1.00 87.44 177 LEU A CA 1
ATOM 1352 C C . LEU A 1 177 ? -10.811 -22.124 19.378 1.00 87.44 177 LEU A C 1
ATOM 1354 O O . LEU A 1 177 ? -9.787 -22.386 18.752 1.00 87.44 177 LEU A O 1
ATOM 1358 N N . THR A 1 178 ? -11.578 -23.088 19.894 1.00 86.00 178 THR A N 1
ATOM 1359 C CA . THR A 1 178 ? -11.302 -24.520 19.706 1.00 86.00 178 THR A CA 1
ATOM 1360 C C . THR A 1 178 ? -11.861 -25.073 18.395 1.00 86.00 178 THR A C 1
ATOM 1362 O O . THR A 1 178 ? -11.480 -26.172 17.988 1.00 86.00 178 THR A O 1
ATOM 1365 N N . THR A 1 179 ? -12.718 -24.310 17.709 1.00 86.00 179 THR A N 1
ATOM 1366 C CA . THR A 1 179 ? -13.387 -24.713 16.463 1.00 86.00 179 THR A CA 1
ATOM 1367 C C . THR A 1 179 ? -13.193 -23.687 15.344 1.00 86.00 179 THR A C 1
ATOM 1369 O O . THR A 1 179 ? -14.118 -23.434 14.575 1.00 86.00 179 THR A O 1
ATOM 1372 N N . LEU A 1 180 ? -12.021 -23.048 15.273 1.00 89.62 180 LEU A N 1
ATOM 1373 C CA . LEU A 1 180 ? -11.732 -22.042 14.248 1.00 89.62 180 LEU A CA 1
ATOM 1374 C C . LEU A 1 180 ? -11.707 -22.650 12.844 1.00 89.62 180 LEU A C 1
ATOM 1376 O O . LEU A 1 180 ? -11.082 -23.684 12.605 1.00 89.62 180 LEU A O 1
ATOM 1380 N N . GLU A 1 181 ? -12.334 -21.944 11.909 1.00 91.50 181 GLU A N 1
ATOM 1381 C CA . GLU A 1 181 ? -12.314 -22.253 10.483 1.00 91.50 181 GLU A CA 1
ATOM 1382 C C . GLU A 1 181 ? -11.826 -21.035 9.696 1.00 91.50 181 GLU A C 1
ATOM 1384 O O . GLU A 1 181 ? -12.081 -19.885 10.068 1.00 91.50 181 GLU A O 1
ATOM 1389 N N . TYR A 1 182 ? -11.119 -21.288 8.594 1.00 95.81 182 TYR A N 1
ATOM 1390 C CA . TYR A 1 182 ? -10.704 -20.223 7.693 1.00 95.81 182 TYR A CA 1
ATOM 1391 C C . TYR A 1 182 ? -11.901 -19.639 6.948 1.00 95.81 182 TYR A C 1
ATOM 1393 O O . TYR A 1 182 ? -12.707 -20.354 6.355 1.00 95.81 182 TYR A O 1
ATOM 1401 N N . SER A 1 183 ? -11.964 -18.315 6.939 1.00 97.69 183 SER A N 1
ATOM 1402 C CA . SER A 1 183 ? -12.834 -17.527 6.079 1.00 97.69 183 SER A CA 1
ATOM 1403 C C . SER A 1 183 ? -12.086 -17.127 4.811 1.00 97.69 183 SER A C 1
ATOM 1405 O O . SER A 1 183 ? -10.862 -16.952 4.814 1.00 97.69 183 SER A O 1
ATOM 1407 N N . SER A 1 184 ? -12.830 -16.966 3.718 1.00 97.44 184 SER A N 1
ATOM 1408 C CA . SER A 1 184 ? -12.266 -16.438 2.478 1.00 97.44 184 SER A CA 1
ATOM 1409 C C . SER A 1 184 ? -11.719 -15.029 2.707 1.00 97.44 184 SER A C 1
ATOM 1411 O O . SER A 1 184 ? -12.243 -14.276 3.531 1.00 97.44 184 SER A O 1
ATOM 1413 N N . TYR A 1 185 ? -10.695 -14.626 1.957 1.00 97.81 185 TYR A N 1
ATOM 1414 C CA . TYR A 1 185 ? -10.190 -13.259 2.066 1.00 97.81 185 TYR A CA 1
ATOM 1415 C C . TYR A 1 185 ? -11.261 -12.188 1.812 1.00 97.81 185 TYR A C 1
ATOM 1417 O O . TYR A 1 185 ? -11.176 -11.094 2.365 1.00 97.81 185 TYR A O 1
ATOM 1425 N N . THR A 1 186 ? -12.264 -12.490 0.981 1.00 96.94 186 THR A N 1
ATOM 1426 C CA . THR A 1 186 ? -13.362 -11.568 0.692 1.00 96.94 186 THR A CA 1
ATOM 1427 C C . THR A 1 186 ? -14.214 -11.345 1.931 1.00 96.94 186 THR A C 1
ATOM 1429 O O . THR A 1 186 ? -14.540 -10.202 2.239 1.00 96.94 186 THR A O 1
ATOM 1432 N N . ASP A 1 187 ? -14.510 -12.409 2.681 1.00 98.25 187 ASP A N 1
ATOM 1433 C CA . ASP A 1 187 ? -15.267 -12.314 3.931 1.00 98.25 187 ASP A CA 1
ATOM 1434 C C . ASP A 1 187 ? -14.458 -11.597 5.017 1.00 98.25 187 ASP A C 1
ATOM 1436 O O . ASP A 1 187 ? -15.010 -10.783 5.752 1.00 98.25 187 ASP A O 1
ATOM 1440 N N . VAL A 1 188 ? -13.140 -11.829 5.073 1.00 98.75 188 VAL A N 1
ATOM 1441 C CA . VAL A 1 188 ? -12.235 -11.123 5.997 1.00 98.75 188 VAL A CA 1
ATOM 1442 C C . VAL A 1 188 ? -12.194 -9.618 5.693 1.00 98.75 188 VAL A C 1
ATOM 1444 O O . VAL A 1 188 ? -12.273 -8.807 6.609 1.00 98.75 188 VAL A O 1
ATOM 1447 N N . ILE A 1 189 ? -12.136 -9.216 4.416 1.00 98.69 189 ILE A N 1
ATOM 1448 C CA . ILE A 1 189 ? -12.208 -7.796 4.024 1.00 98.69 189 ILE A CA 1
ATOM 1449 C C . ILE A 1 189 ? -13.562 -7.182 4.402 1.00 98.69 189 ILE A C 1
ATOM 1451 O O . ILE A 1 189 ? -13.612 -6.048 4.876 1.00 98.69 189 ILE A O 1
ATOM 1455 N N . LEU A 1 190 ? -14.667 -7.903 4.205 1.00 98.56 190 LEU A N 1
ATOM 1456 C CA . LEU A 1 190 ? -15.994 -7.401 4.568 1.00 98.56 190 LEU A CA 1
ATOM 1457 C C . LEU A 1 190 ? -16.169 -7.274 6.089 1.00 98.56 190 LEU A C 1
ATOM 1459 O O . LEU A 1 190 ? -16.768 -6.298 6.541 1.00 98.56 190 LEU A O 1
ATOM 1463 N N . ALA A 1 191 ? -15.614 -8.203 6.871 1.00 98.69 191 ALA A N 1
ATOM 1464 C CA . ALA A 1 191 ? -15.557 -8.099 8.329 1.00 98.69 191 ALA A CA 1
ATOM 1465 C C . ALA A 1 191 ? -14.759 -6.860 8.770 1.00 98.69 191 ALA A C 1
ATOM 1467 O O . ALA A 1 191 ? -15.261 -6.055 9.556 1.00 98.69 191 ALA A O 1
ATOM 1468 N N . ALA A 1 192 ? -13.604 -6.620 8.140 1.00 98.88 192 ALA A N 1
ATOM 1469 C CA . ALA A 1 192 ? -12.787 -5.442 8.402 1.00 98.88 192 ALA A CA 1
ATOM 1470 C C . ALA A 1 192 ? -13.545 -4.126 8.162 1.00 98.88 192 ALA A C 1
ATOM 1472 O O . ALA A 1 192 ? -13.451 -3.187 8.953 1.00 98.88 192 ALA A O 1
ATOM 1473 N N . VAL A 1 193 ? -14.318 -4.047 7.074 1.00 98.88 193 VAL A N 1
ATOM 1474 C CA . VAL A 1 193 ? -15.149 -2.873 6.756 1.00 98.88 193 VAL A CA 1
ATOM 1475 C C . VAL A 1 193 ? -16.283 -2.707 7.770 1.00 98.88 193 VAL A C 1
ATOM 1477 O O . VAL A 1 193 ? -16.535 -1.587 8.213 1.00 98.88 193 VAL A O 1
ATOM 1480 N N . ALA A 1 194 ? -16.925 -3.799 8.193 1.00 98.88 194 ALA A N 1
ATOM 1481 C CA . ALA A 1 194 ? -17.960 -3.754 9.226 1.00 98.88 194 ALA A CA 1
ATOM 1482 C C . ALA A 1 194 ? -17.412 -3.240 10.571 1.00 98.88 194 ALA A C 1
ATOM 1484 O O . ALA A 1 194 ? -18.085 -2.480 11.270 1.00 98.88 194 ALA A O 1
ATOM 1485 N N . ASP A 1 195 ? -16.172 -3.587 10.909 1.00 98.88 195 ASP A N 1
ATOM 1486 C CA . ASP A 1 195 ? -15.481 -3.053 12.081 1.00 98.88 195 ASP A CA 1
ATOM 1487 C C . ASP A 1 195 ? -15.143 -1.566 11.954 1.00 98.88 195 ASP A C 1
ATOM 1489 O O . ASP A 1 195 ? -15.301 -0.817 12.924 1.00 98.88 195 ASP A O 1
ATOM 1493 N N . MET A 1 196 ? -14.748 -1.106 10.761 1.00 98.81 196 MET A N 1
ATOM 1494 C CA . MET A 1 196 ? -14.576 0.327 10.494 1.00 98.81 196 MET A CA 1
ATOM 1495 C C . MET A 1 196 ? -15.895 1.084 10.684 1.00 98.81 196 MET A C 1
ATOM 1497 O O . MET A 1 196 ? -15.921 2.123 11.349 1.00 98.81 196 MET A O 1
ATOM 1501 N N . ASP A 1 197 ? -17.004 0.544 10.173 1.00 98.94 197 ASP A N 1
ATOM 1502 C CA . ASP A 1 197 ? -18.336 1.119 10.367 1.00 98.94 197 ASP A CA 1
ATOM 1503 C C . ASP A 1 197 ? -18.726 1.160 11.848 1.00 98.94 197 ASP A C 1
ATOM 1505 O O . ASP A 1 197 ? -19.232 2.182 12.328 1.00 98.94 197 ASP A O 1
ATOM 1509 N N . LYS A 1 198 ? -18.444 0.091 12.604 1.00 98.88 198 LYS A N 1
ATOM 1510 C CA . LYS A 1 198 ? -18.744 0.044 14.038 1.00 98.88 198 LYS A CA 1
ATOM 1511 C C . LYS A 1 198 ? -17.915 1.053 14.829 1.00 98.88 198 LYS A C 1
ATOM 1513 O O . LYS A 1 198 ? -18.457 1.765 15.678 1.00 98.88 198 LYS A O 1
ATOM 1518 N N . ALA A 1 199 ? -16.629 1.188 14.512 1.00 98.81 199 ALA A N 1
ATOM 1519 C CA . ALA A 1 199 ? -15.762 2.205 15.098 1.00 98.81 199 ALA A CA 1
ATOM 1520 C C . ALA A 1 199 ? -16.292 3.629 14.836 1.00 98.81 199 ALA A C 1
ATOM 1522 O O . ALA A 1 199 ? -16.347 4.457 15.752 1.00 98.81 199 ALA A O 1
ATOM 1523 N N . ILE A 1 200 ? -16.748 3.906 13.608 1.00 98.81 200 ILE A N 1
ATOM 1524 C CA . ILE A 1 200 ? -17.373 5.181 13.224 1.00 98.81 200 ILE A CA 1
ATOM 1525 C C . ILE A 1 200 ? -18.685 5.414 13.988 1.00 98.81 200 ILE A C 1
ATOM 1527 O O . ILE A 1 200 ? -18.934 6.532 14.451 1.00 98.81 200 ILE A O 1
ATOM 1531 N N . GLU A 1 201 ? -19.531 4.392 14.133 1.00 98.69 201 GLU A N 1
ATOM 1532 C CA . GLU A 1 201 ? -20.784 4.452 14.897 1.00 98.69 201 GLU A CA 1
ATOM 1533 C C . GLU A 1 201 ? -20.523 4.871 16.352 1.00 98.69 201 GLU A C 1
ATOM 1535 O O . GLU A 1 201 ? -21.127 5.833 16.840 1.00 98.69 201 GLU A O 1
ATOM 1540 N N . ILE A 1 202 ? -19.568 4.214 17.017 1.00 98.62 202 ILE A N 1
ATOM 1541 C CA . ILE A 1 202 ? -19.182 4.516 18.402 1.00 98.62 202 ILE A CA 1
ATOM 1542 C C . ILE A 1 202 ? -18.630 5.942 18.507 1.00 98.62 202 ILE A C 1
ATOM 1544 O O . ILE A 1 202 ? -19.058 6.713 19.369 1.00 98.62 202 ILE A O 1
ATOM 1548 N N . ALA A 1 203 ? -17.730 6.336 17.600 1.00 98.00 203 ALA A N 1
ATOM 1549 C CA . ALA A 1 203 ? -17.167 7.685 17.581 1.00 98.00 203 ALA A CA 1
ATOM 1550 C C . ALA A 1 203 ? -18.249 8.762 17.374 1.00 98.00 203 ALA A C 1
ATOM 1552 O O . ALA A 1 203 ? -18.223 9.807 18.031 1.00 98.00 203 ALA A O 1
ATOM 1553 N N . ASN A 1 204 ? -19.250 8.515 16.520 1.00 97.06 204 ASN A N 1
ATOM 1554 C CA . ASN A 1 204 ? -20.383 9.427 16.340 1.00 97.06 204 ASN A CA 1
ATOM 1555 C C . ASN A 1 204 ? -21.162 9.630 17.651 1.00 97.06 204 ASN A C 1
ATOM 1557 O O . ASN A 1 204 ? -21.478 10.774 17.986 1.00 97.06 204 ASN A O 1
ATOM 1561 N N . GLY A 1 205 ? -21.407 8.556 18.409 1.00 96.38 205 GLY A N 1
ATOM 1562 C CA . GLY A 1 205 ? -22.094 8.598 19.707 1.00 96.38 205 GLY A CA 1
ATOM 1563 C C . GLY A 1 205 ? -21.266 9.153 20.876 1.00 96.38 205 GLY A C 1
ATOM 1564 O O . GLY A 1 205 ? -21.836 9.527 21.899 1.00 96.38 205 GLY A O 1
ATOM 1565 N N . ALA A 1 206 ? -19.940 9.235 20.736 1.00 96.31 206 ALA A N 1
ATOM 1566 C CA . ALA A 1 206 ? -19.020 9.674 21.789 1.00 96.31 206 ALA A CA 1
ATOM 1567 C C . ALA A 1 206 ? -19.177 11.171 22.167 1.00 96.31 206 ALA A C 1
ATOM 1569 O O . ALA A 1 206 ? -19.770 11.951 21.415 1.00 96.31 206 ALA A O 1
ATOM 1570 N N . PRO A 1 207 ? -18.616 11.654 23.290 1.00 93.12 207 PRO A N 1
ATOM 1571 C CA . PRO A 1 207 ? -18.558 13.090 23.590 1.00 93.12 207 PRO A CA 1
ATOM 1572 C C . PRO A 1 207 ? -17.641 13.871 22.625 1.00 93.12 207 PRO A C 1
ATOM 1574 O O . PRO A 1 207 ? -16.905 13.300 21.820 1.00 93.12 207 PRO A O 1
ATOM 1577 N N . ALA A 1 208 ? -17.675 15.207 22.698 1.00 91.62 208 ALA A N 1
ATOM 1578 C CA . ALA A 1 208 ? -16.802 16.078 21.896 1.00 91.62 208 ALA A CA 1
ATOM 1579 C C . ALA A 1 208 ? -15.312 15.965 22.276 1.00 91.62 208 ALA A C 1
ATOM 1581 O O . ALA A 1 208 ? -14.453 16.297 21.469 1.00 91.62 208 ALA A O 1
ATOM 1582 N N . SER A 1 209 ? -15.016 15.475 23.483 1.00 92.19 209 SER A N 1
ATOM 1583 C CA . SER A 1 209 ? -13.664 15.187 23.975 1.00 92.19 209 SER A CA 1
ATOM 1584 C C . SER A 1 209 ? -13.073 13.879 23.437 1.00 92.19 209 SER A C 1
ATOM 1586 O O . SER A 1 209 ? -11.978 13.506 23.852 1.00 92.19 209 SER A O 1
ATOM 1588 N N . PHE A 1 210 ? -13.782 13.163 22.554 1.00 96.12 210 PHE A N 1
ATOM 1589 C CA . PHE A 1 210 ? -13.246 11.969 21.906 1.00 96.12 210 PHE A CA 1
ATOM 1590 C C . PHE A 1 210 ? -11.928 12.289 21.201 1.00 96.12 210 PHE A C 1
ATOM 1592 O O . PHE A 1 210 ? -11.831 13.243 20.422 1.00 96.12 210 PHE A O 1
ATOM 1599 N N . SER A 1 211 ? -10.941 11.441 21.448 1.00 94.00 211 SER A N 1
ATOM 1600 C CA . SER A 1 211 ? -9.622 11.508 20.846 1.00 94.00 211 SER A CA 1
ATOM 1601 C C . SER A 1 211 ? -9.102 10.087 20.668 1.00 94.00 211 SER A C 1
ATOM 1603 O O . SER A 1 211 ? -9.144 9.274 21.595 1.00 94.00 211 SER A O 1
ATOM 1605 N N . TYR A 1 212 ? -8.637 9.795 19.462 1.00 92.81 212 TYR A N 1
ATOM 1606 C CA . TYR A 1 212 ? -7.993 8.542 19.107 1.00 92.81 212 TYR A CA 1
ATOM 1607 C C . TYR A 1 212 ? -6.487 8.761 18.970 1.00 92.81 212 TYR A C 1
ATOM 1609 O O . TYR A 1 212 ? -6.062 9.785 18.446 1.00 92.81 212 TYR A O 1
ATOM 1617 N N . SER A 1 213 ? -5.684 7.793 19.412 1.00 87.44 213 SER A N 1
ATOM 1618 C CA . SER A 1 213 ? -4.228 7.804 19.257 1.00 87.44 213 SER A CA 1
ATOM 1619 C C . SER A 1 213 ? -3.797 6.469 18.665 1.00 87.44 213 SER A C 1
ATOM 1621 O O . SER A 1 213 ? -3.998 5.428 19.288 1.00 87.44 213 SER A O 1
ATOM 1623 N N . ALA A 1 214 ? -3.224 6.488 17.463 1.00 73.69 214 ALA A N 1
ATOM 1624 C CA . ALA A 1 214 ? -2.751 5.272 16.795 1.00 73.69 214 ALA A CA 1
ATOM 1625 C C . ALA A 1 214 ? -1.489 4.722 17.471 1.00 73.69 214 ALA A C 1
ATOM 1627 O O . ALA A 1 214 ? -1.313 3.514 17.583 1.00 73.69 214 ALA A O 1
ATOM 1628 N N . ILE A 1 215 ? -0.629 5.620 17.951 1.00 77.94 215 ILE A N 1
ATOM 1629 C CA . ILE A 1 215 ? 0.559 5.306 18.745 1.00 77.94 215 ILE A CA 1
ATOM 1630 C C . ILE A 1 215 ? 0.686 6.308 19.896 1.00 77.94 215 ILE A C 1
ATOM 1632 O O . ILE A 1 215 ? -0.092 7.259 19.984 1.00 77.94 215 ILE A O 1
ATOM 1636 N N . ALA A 1 216 ? 1.652 6.104 20.792 1.00 72.12 216 ALA A N 1
ATOM 1637 C CA . ALA A 1 216 ? 1.928 7.048 21.871 1.00 72.12 216 ALA A CA 1
ATOM 1638 C C . ALA A 1 216 ? 2.407 8.420 21.342 1.00 72.12 216 ALA A C 1
ATOM 1640 O O . ALA A 1 216 ? 2.974 8.525 20.256 1.00 72.12 216 ALA A O 1
ATOM 1641 N N . GLY A 1 217 ? 2.221 9.465 22.154 1.00 72.25 217 GLY A N 1
ATOM 1642 C CA . GLY A 1 217 ? 2.660 10.834 21.863 1.00 72.25 217 GLY A CA 1
ATOM 1643 C C . GLY A 1 217 ? 1.560 11.725 21.279 1.00 72.25 217 GLY A C 1
ATOM 1644 O O . GLY A 1 217 ? 0.725 11.294 20.493 1.00 72.25 217 GLY A O 1
ATOM 1645 N N . THR A 1 218 ? 1.559 13.002 21.666 1.00 72.56 218 THR A N 1
ATOM 1646 C CA . THR A 1 218 ? 0.471 13.945 21.343 1.00 72.56 218 THR A CA 1
ATOM 1647 C C . THR A 1 218 ? 0.398 14.334 19.868 1.00 72.56 218 THR A C 1
ATOM 1649 O O . THR A 1 218 ? -0.647 14.798 19.429 1.00 72.56 218 THR A O 1
ATOM 1652 N N . ALA A 1 219 ? 1.485 14.159 19.109 1.00 79.06 219 ALA A N 1
ATOM 1653 C CA . ALA A 1 219 ? 1.508 14.393 17.663 1.00 79.06 219 ALA A CA 1
ATOM 1654 C C . ALA A 1 219 ? 0.715 13.333 16.875 1.00 79.06 219 ALA A C 1
ATOM 1656 O O . ALA A 1 219 ? 0.343 13.574 15.734 1.00 79.06 219 ALA A O 1
ATOM 1657 N N . ASN A 1 220 ? 0.423 12.187 17.498 1.00 88.50 220 ASN A N 1
ATOM 1658 C CA . ASN A 1 220 ? -0.247 11.043 16.883 1.00 88.50 220 ASN A CA 1
ATOM 1659 C C . ASN A 1 220 ? -1.673 10.883 17.411 1.00 88.50 220 ASN A C 1
ATOM 1661 O O . ASN A 1 220 ? -2.107 9.769 17.707 1.00 88.50 220 ASN A O 1
ATOM 1665 N N . SER A 1 221 ? -2.370 12.007 17.584 1.00 91.62 221 SER A N 1
ATOM 1666 C CA . SER A 1 221 ? -3.718 12.059 18.130 1.00 91.62 221 SER A CA 1
ATOM 1667 C C . SER A 1 221 ? -4.669 12.763 17.171 1.00 91.62 221 SER A C 1
ATOM 1669 O O . SER A 1 221 ? -4.356 13.830 16.650 1.00 91.62 221 SER A O 1
ATOM 1671 N N . TRP A 1 222 ? -5.844 12.171 16.981 1.00 94.75 222 TRP A N 1
ATOM 1672 C CA . TRP A 1 222 ? -6.876 12.632 16.064 1.00 94.75 222 TRP A CA 1
ATOM 1673 C C . TRP A 1 222 ? -8.194 12.818 16.796 1.00 94.75 222 TRP A C 1
ATOM 1675 O O . TRP A 1 222 ? -8.608 11.986 17.611 1.00 94.75 222 TRP A O 1
ATOM 1685 N N . ASN A 1 223 ? -8.874 13.918 16.499 1.00 96.38 223 ASN A N 1
ATOM 1686 C CA . ASN A 1 223 ? -10.209 14.167 17.015 1.00 96.38 223 ASN A CA 1
ATOM 1687 C C . ASN A 1 223 ? -11.237 13.237 16.351 1.00 96.38 223 ASN A C 1
ATOM 1689 O O . ASN A 1 223 ? -10.955 12.507 15.403 1.00 96.38 223 ASN A O 1
ATOM 1693 N N . LYS A 1 224 ? -12.475 13.284 16.841 1.00 97.12 224 LYS A N 1
ATOM 1694 C CA . LYS A 1 224 ? -13.575 12.456 16.334 1.00 97.12 224 LYS A CA 1
ATOM 1695 C C . LYS A 1 224 ? -13.757 12.502 14.815 1.00 97.12 224 LYS A C 1
ATOM 1697 O O . LYS A 1 224 ? -13.972 11.462 14.199 1.00 97.12 224 LYS A O 1
ATOM 1702 N N . ASN A 1 225 ? -13.757 13.692 14.224 1.00 97.94 225 ASN A N 1
ATOM 1703 C CA . ASN A 1 225 ? -14.025 13.841 12.797 1.00 97.94 225 ASN A CA 1
ATOM 1704 C C . ASN A 1 225 ? -12.857 13.302 11.970 1.00 97.94 225 ASN A C 1
ATOM 1706 O O . ASN A 1 225 ? -13.083 12.569 11.018 1.00 97.94 225 ASN A O 1
ATOM 1710 N N . GLU A 1 226 ? -11.630 13.588 12.397 1.00 97.94 226 GLU A N 1
ATOM 1711 C CA . GLU A 1 226 ? -10.410 13.058 11.781 1.00 97.94 226 GLU A CA 1
ATOM 1712 C C . GLU A 1 226 ? -10.363 11.526 11.852 1.00 97.94 226 GLU A C 1
ATOM 1714 O O . GLU A 1 226 ? -10.116 10.866 10.847 1.00 97.94 226 GLU A O 1
ATOM 1719 N N . PHE A 1 227 ? -10.689 10.940 13.009 1.00 98.38 227 PHE A N 1
ATOM 1720 C CA . PHE A 1 227 ? -10.772 9.488 13.181 1.00 98.38 227 PHE A CA 1
ATOM 1721 C C . PHE A 1 227 ? -11.775 8.839 12.220 1.00 98.38 227 PHE A C 1
ATOM 1723 O O . PHE A 1 227 ? -11.485 7.802 11.623 1.00 98.38 227 PHE A O 1
ATOM 1730 N N . LYS A 1 228 ? -12.945 9.458 12.029 1.00 98.44 228 LYS A N 1
ATOM 1731 C CA . LYS A 1 228 ? -13.943 8.968 11.072 1.00 98.44 228 LYS A CA 1
ATOM 1732 C C . LYS A 1 228 ? -13.422 9.006 9.641 1.00 98.44 228 LYS A C 1
ATOM 1734 O O . LYS A 1 228 ? -13.661 8.058 8.897 1.00 98.44 228 LYS A O 1
ATOM 1739 N N . ASP A 1 229 ? -12.725 10.069 9.259 1.00 98.75 229 ASP A N 1
ATOM 1740 C CA . ASP A 1 229 ? -12.165 10.194 7.912 1.00 98.75 229 ASP A CA 1
ATOM 1741 C C . ASP A 1 229 ? -11.064 9.143 7.691 1.00 98.75 229 ASP A C 1
ATOM 1743 O O . ASP A 1 229 ? -11.032 8.491 6.646 1.00 98.75 229 ASP A O 1
ATOM 1747 N N . ILE A 1 230 ? -10.226 8.880 8.702 1.00 98.56 230 ILE A N 1
ATOM 1748 C CA . ILE A 1 230 ? -9.226 7.798 8.685 1.00 98.56 230 ILE A CA 1
ATOM 1749 C C . ILE A 1 230 ? -9.902 6.429 8.501 1.00 98.56 230 ILE A C 1
ATOM 1751 O O . ILE A 1 230 ? -9.519 5.673 7.607 1.00 98.56 230 ILE A O 1
ATOM 1755 N N . ALA A 1 231 ? -10.931 6.112 9.293 1.00 98.75 231 ALA A N 1
ATOM 1756 C CA . ALA A 1 231 ? -11.647 4.836 9.207 1.00 98.75 231 ALA A CA 1
ATOM 1757 C C . ALA A 1 231 ? -12.343 4.634 7.847 1.00 98.75 231 ALA A C 1
ATOM 1759 O O . ALA A 1 231 ? -12.226 3.565 7.249 1.00 98.75 231 ALA A O 1
ATOM 1760 N N . ASN A 1 232 ? -12.993 5.673 7.303 1.00 98.88 232 ASN A N 1
ATOM 1761 C CA . ASN A 1 232 ? -13.576 5.615 5.956 1.00 98.88 232 ASN A CA 1
ATOM 1762 C C . ASN A 1 232 ? -12.503 5.410 4.873 1.00 98.88 232 ASN A C 1
ATOM 1764 O O . ASN A 1 232 ? -12.741 4.693 3.904 1.00 98.88 232 ASN A O 1
ATOM 1768 N N . SER A 1 233 ? -11.314 5.993 5.043 1.00 98.81 233 SER A N 1
ATOM 1769 C CA . SER A 1 233 ? -10.202 5.826 4.096 1.00 98.81 233 SER A CA 1
ATOM 1770 C C . SER A 1 233 ? -9.684 4.387 4.073 1.00 98.81 233 SER A C 1
ATOM 1772 O O . SER A 1 233 ? -9.469 3.826 3.001 1.00 98.81 233 SER A O 1
ATOM 1774 N N . TYR A 1 234 ? -9.541 3.752 5.241 1.00 98.69 234 TYR A N 1
ATOM 1775 C CA . TYR A 1 234 ? -9.181 2.334 5.315 1.00 98.69 234 TYR A CA 1
ATOM 1776 C C . TYR A 1 234 ? -10.269 1.428 4.736 1.00 98.69 234 TYR A C 1
ATOM 1778 O O . TYR A 1 234 ? -9.939 0.520 3.980 1.00 98.69 234 TYR A O 1
ATOM 1786 N N . ALA A 1 235 ? -11.551 1.703 4.998 1.00 98.94 235 ALA A N 1
ATOM 1787 C CA . ALA A 1 235 ? -12.647 0.960 4.373 1.00 98.94 235 ALA A CA 1
ATOM 1788 C C . ALA A 1 235 ? -12.597 1.050 2.835 1.00 98.94 235 ALA A C 1
ATOM 1790 O O . ALA A 1 235 ? -12.684 0.028 2.153 1.00 98.94 235 ALA A O 1
ATOM 1791 N N . ALA A 1 236 ? -12.367 2.248 2.282 1.00 98.88 236 ALA A N 1
ATOM 1792 C CA . ALA A 1 236 ? -12.175 2.437 0.844 1.00 98.88 236 ALA A CA 1
ATOM 1793 C C . ALA A 1 236 ? -10.960 1.660 0.316 1.00 98.88 236 ALA A C 1
ATOM 1795 O O . ALA A 1 236 ? -11.073 0.963 -0.691 1.00 98.88 236 ALA A O 1
ATOM 1796 N N . LYS A 1 237 ? -9.819 1.727 1.016 1.00 98.38 237 LYS A N 1
ATOM 1797 C CA . LYS A 1 237 ? -8.595 0.990 0.673 1.00 98.38 237 LYS A CA 1
ATOM 1798 C C . LYS A 1 237 ? -8.837 -0.518 0.664 1.00 98.38 237 LYS A C 1
ATOM 1800 O O . LYS A 1 237 ? -8.472 -1.183 -0.300 1.00 98.38 237 LYS A O 1
ATOM 1805 N N . PHE A 1 238 ? -9.467 -1.076 1.692 1.00 98.75 238 PHE A N 1
ATOM 1806 C CA . PHE A 1 238 ? -9.718 -2.517 1.771 1.00 98.75 238 PHE A CA 1
ATOM 1807 C C . PHE A 1 238 ? -10.669 -2.986 0.670 1.00 98.75 238 PHE A C 1
ATOM 1809 O O . PHE A 1 238 ? -10.387 -3.983 0.011 1.00 98.75 238 PHE A O 1
ATOM 1816 N N . LEU A 1 239 ? -11.740 -2.234 0.403 1.00 98.75 239 LEU A N 1
ATOM 1817 C CA . LEU A 1 239 ? -12.677 -2.555 -0.673 1.00 98.75 239 LEU A CA 1
ATOM 1818 C C . LEU A 1 239 ? -12.049 -2.402 -2.064 1.00 98.75 239 LEU A C 1
ATOM 1820 O O . LEU A 1 239 ? -12.281 -3.250 -2.920 1.00 98.75 239 LEU A O 1
ATOM 1824 N N . ALA A 1 240 ? -11.224 -1.381 -2.308 1.00 98.06 240 ALA A N 1
ATOM 1825 C CA . ALA A 1 240 ? -10.515 -1.231 -3.583 1.00 98.06 240 ALA A CA 1
ATOM 1826 C C . ALA A 1 240 ? -9.555 -2.406 -3.837 1.00 98.06 240 ALA A C 1
ATOM 1828 O O . ALA A 1 240 ? -9.413 -2.876 -4.963 1.00 98.06 240 ALA A O 1
ATOM 1829 N N . ASN A 1 241 ? -8.927 -2.917 -2.775 1.00 96.31 241 ASN A N 1
ATOM 1830 C CA . ASN A 1 241 ? -7.980 -4.031 -2.831 1.00 96.31 241 ASN A CA 1
ATOM 1831 C C . ASN A 1 241 ? -8.634 -5.411 -2.631 1.00 96.31 241 ASN A C 1
ATOM 1833 O O . ASN A 1 241 ? -7.916 -6.411 -2.541 1.00 96.31 241 ASN A O 1
ATOM 1837 N N . TRP A 1 242 ? -9.970 -5.470 -2.588 1.00 96.06 242 TRP A N 1
ATOM 1838 C CA . TRP A 1 242 ? -10.743 -6.713 -2.600 1.00 96.06 242 TRP A CA 1
ATOM 1839 C C . TRP A 1 242 ? -10.523 -7.487 -3.899 1.00 96.06 242 TRP A C 1
ATOM 1841 O O . TRP A 1 242 ? -10.284 -8.690 -3.869 1.00 96.06 242 TRP A O 1
ATOM 1851 N N . ALA A 1 243 ? -10.539 -6.797 -5.039 1.00 95.88 243 ALA A N 1
ATOM 1852 C CA . ALA A 1 243 ? -10.242 -7.423 -6.317 1.00 95.88 243 ALA A CA 1
ATOM 1853 C C . ALA A 1 243 ? -8.752 -7.792 -6.400 1.00 95.88 243 ALA A C 1
ATOM 1855 O O . ALA A 1 243 ? -7.868 -6.996 -6.067 1.00 95.88 243 ALA A O 1
ATOM 1856 N N . ARG A 1 244 ? -8.467 -9.009 -6.864 1.00 95.44 244 ARG A N 1
ATOM 1857 C CA . ARG A 1 244 ? -7.113 -9.516 -7.126 1.00 95.44 244 ARG A CA 1
ATOM 1858 C C . ARG A 1 244 ? -6.826 -9.677 -8.613 1.00 95.44 244 ARG A C 1
ATOM 1860 O O . ARG A 1 244 ? -5.673 -9.898 -8.960 1.00 95.44 244 ARG A O 1
ATOM 1867 N N . THR A 1 245 ? -7.846 -9.555 -9.457 1.00 96.88 245 THR A N 1
ATOM 1868 C CA . THR A 1 245 ? -7.758 -9.583 -10.922 1.00 96.88 245 THR A CA 1
ATOM 1869 C C . THR A 1 245 ? -8.612 -8.476 -11.535 1.00 96.88 245 THR A C 1
ATOM 1871 O O . THR A 1 245 ? -9.544 -7.980 -10.892 1.00 96.88 245 THR A O 1
ATOM 1874 N N . LEU A 1 246 ? -8.362 -8.125 -12.798 1.00 96.69 246 LEU A N 1
ATOM 1875 C CA . LEU A 1 246 ? -9.216 -7.176 -13.526 1.00 96.69 246 LEU A CA 1
ATOM 1876 C C . LEU A 1 246 ? -10.646 -7.702 -13.695 1.00 96.69 246 LEU A C 1
ATOM 1878 O O . LEU A 1 246 ? -11.603 -6.929 -13.679 1.00 96.69 246 LEU A O 1
ATOM 1882 N N . ALA A 1 247 ? -10.805 -9.021 -13.831 1.00 95.88 247 ALA A N 1
ATOM 1883 C CA . ALA A 1 247 ? -12.114 -9.658 -13.921 1.00 95.88 247 ALA A CA 1
ATOM 1884 C C . ALA A 1 247 ? -12.951 -9.442 -12.650 1.00 95.88 247 ALA A C 1
ATOM 1886 O O . ALA A 1 247 ? -14.135 -9.129 -12.751 1.00 95.88 247 ALA A O 1
ATOM 1887 N N . GLU A 1 248 ? -12.337 -9.564 -11.471 1.00 95.94 248 GLU A N 1
ATOM 1888 C CA . GLU A 1 248 ? -12.986 -9.264 -10.188 1.00 95.94 248 GLU A CA 1
ATOM 1889 C C . GLU A 1 248 ? -13.233 -7.765 -10.008 1.00 95.94 248 GLU A C 1
ATOM 1891 O O . GLU A 1 248 ? -14.264 -7.374 -9.469 1.00 95.94 248 GLU A O 1
ATOM 1896 N N . ALA A 1 249 ? -12.318 -6.915 -10.483 1.00 96.94 249 ALA A N 1
ATOM 1897 C CA . ALA A 1 249 ? -12.471 -5.466 -10.397 1.00 96.94 249 ALA A CA 1
ATOM 1898 C C . ALA A 1 249 ? -13.582 -4.923 -11.311 1.00 96.94 249 ALA A C 1
ATOM 1900 O O . ALA A 1 249 ? -14.067 -3.818 -11.087 1.00 96.94 249 ALA A O 1
ATOM 1901 N N . ASN A 1 250 ? -14.011 -5.666 -12.332 1.00 95.81 250 ASN A N 1
ATOM 1902 C CA . ASN A 1 250 ? -15.019 -5.225 -13.295 1.00 95.81 250 ASN A CA 1
ATOM 1903 C C . ASN A 1 250 ? -16.464 -5.328 -12.754 1.00 95.81 250 ASN A C 1
ATOM 1905 O O . ASN A 1 250 ? -17.332 -5.955 -13.365 1.00 95.81 250 ASN A O 1
ATOM 1909 N N . ASP A 1 251 ? -16.717 -4.689 -11.611 1.00 97.12 251 ASP A N 1
ATOM 1910 C CA . ASP A 1 251 ? -18.033 -4.541 -10.985 1.00 97.12 251 ASP A CA 1
ATOM 1911 C C . ASP A 1 251 ? -18.313 -3.061 -10.643 1.00 97.12 251 ASP A C 1
ATOM 1913 O O . ASP A 1 251 ? -17.884 -2.560 -9.597 1.00 97.12 251 ASP A O 1
ATOM 1917 N N . PRO A 1 252 ? -19.069 -2.337 -11.492 1.00 97.62 252 PRO A N 1
ATOM 1918 C CA . PRO A 1 252 ? -19.419 -0.939 -11.248 1.00 97.62 252 PRO A CA 1
ATOM 1919 C C . PRO A 1 252 ? -20.133 -0.684 -9.911 1.00 97.62 252 PRO A C 1
ATOM 1921 O O . PRO A 1 252 ? -19.986 0.396 -9.338 1.00 97.62 252 PRO A O 1
ATOM 1924 N N . ALA A 1 253 ? -20.917 -1.643 -9.402 1.00 97.62 253 ALA A N 1
ATOM 1925 C CA . ALA A 1 253 ? -21.655 -1.467 -8.152 1.00 97.62 253 ALA A CA 1
ATOM 1926 C C . ALA A 1 253 ? -20.721 -1.522 -6.936 1.00 97.62 253 ALA A C 1
ATOM 1928 O O . ALA A 1 253 ? -20.874 -0.727 -6.006 1.00 97.62 253 ALA A O 1
ATOM 1929 N N . HIS A 1 254 ? -19.723 -2.409 -6.973 1.00 98.25 254 HIS A N 1
ATOM 1930 C CA . HIS A 1 254 ? -18.664 -2.462 -5.964 1.00 98.25 254 HIS A CA 1
ATOM 1931 C C . HIS A 1 254 ? -17.857 -1.161 -5.935 1.00 98.25 254 HIS A C 1
ATOM 1933 O O . HIS A 1 254 ? -17.637 -0.582 -4.872 1.00 98.25 254 HIS A O 1
ATOM 1939 N N . TRP A 1 255 ? -17.491 -0.621 -7.099 1.00 98.56 255 TRP A N 1
ATOM 1940 C CA . TRP A 1 255 ? -16.750 0.642 -7.159 1.00 98.56 255 TRP A CA 1
ATOM 1941 C C . TRP A 1 255 ? -17.559 1.858 -6.708 1.00 98.56 255 TRP A C 1
ATOM 1943 O O . TRP A 1 255 ? -16.989 2.770 -6.112 1.00 98.56 255 TRP A O 1
ATOM 1953 N N . ALA A 1 256 ? -18.883 1.858 -6.883 1.00 98.69 256 ALA A N 1
ATOM 1954 C CA . ALA A 1 256 ? -19.736 2.878 -6.274 1.00 98.69 256 ALA A CA 1
ATOM 1955 C C . ALA A 1 256 ? -19.686 2.829 -4.730 1.00 98.69 256 ALA A C 1
ATOM 1957 O O . ALA A 1 256 ? -19.712 3.874 -4.073 1.00 98.69 256 ALA A O 1
ATOM 1958 N N . LEU A 1 257 ? -19.569 1.632 -4.136 1.00 98.69 257 LEU A N 1
ATOM 1959 C CA . LEU A 1 257 ? -19.371 1.473 -2.692 1.00 98.69 257 LEU A CA 1
ATOM 1960 C C . LEU A 1 257 ? -17.993 1.994 -2.260 1.00 98.69 257 LEU A C 1
ATOM 1962 O O . LEU A 1 257 ? -17.927 2.787 -1.317 1.00 98.69 257 LEU A O 1
ATOM 1966 N N . VAL A 1 258 ? -16.924 1.617 -2.973 1.00 98.88 258 VAL A N 1
ATOM 1967 C CA . VAL A 1 258 ? -15.555 2.124 -2.749 1.00 98.88 258 VAL A CA 1
ATOM 1968 C C . VAL A 1 258 ? -15.537 3.653 -2.774 1.00 98.88 258 VAL A C 1
ATOM 1970 O O . VAL A 1 258 ? -15.068 4.284 -1.827 1.00 98.88 258 VAL A O 1
ATOM 1973 N N . GLU A 1 259 ? -16.117 4.259 -3.815 1.00 98.81 259 GLU A N 1
ATOM 1974 C CA . GLU A 1 259 ? -16.197 5.713 -3.962 1.00 98.81 259 GLU A CA 1
ATOM 1975 C C . GLU A 1 259 ? -16.955 6.357 -2.793 1.00 98.81 259 GLU A C 1
ATOM 1977 O O . GLU A 1 259 ? -16.571 7.418 -2.304 1.00 98.81 259 GLU A O 1
ATOM 1982 N N . SER A 1 260 ? -18.017 5.714 -2.298 1.00 98.81 260 SER A N 1
ATOM 1983 C CA . SER A 1 260 ? -18.804 6.244 -1.182 1.00 98.81 260 SER A CA 1
ATOM 1984 C C . SER A 1 260 ? -18.002 6.351 0.121 1.00 98.81 260 SER A C 1
ATOM 1986 O O . SER A 1 260 ? -18.173 7.328 0.856 1.00 98.81 260 SER A O 1
ATOM 1988 N N . TYR A 1 261 ? -17.114 5.388 0.391 1.00 98.94 261 TYR A N 1
ATOM 1989 C CA . TYR A 1 261 ? -16.184 5.446 1.518 1.00 98.94 261 TYR A CA 1
ATOM 1990 C C . TYR A 1 261 ? -15.065 6.447 1.242 1.00 98.94 261 TYR A C 1
ATOM 1992 O O . TYR A 1 261 ? -14.799 7.300 2.084 1.00 98.94 261 TYR A O 1
ATOM 2000 N N . ALA A 1 262 ? -14.479 6.436 0.042 1.00 98.81 262 ALA A N 1
ATOM 2001 C CA . ALA A 1 262 ? -13.401 7.354 -0.321 1.00 98.81 262 ALA A CA 1
ATOM 2002 C C . ALA A 1 262 ? -13.845 8.828 -0.282 1.00 98.81 262 ALA A C 1
ATOM 2004 O O . ALA A 1 262 ? -13.066 9.701 0.088 1.00 98.81 262 ALA A O 1
ATOM 2005 N N . ASN A 1 263 ? -15.106 9.127 -0.609 1.00 98.75 263 ASN A N 1
ATOM 2006 C CA . ASN A 1 263 ? -15.673 10.472 -0.500 1.00 98.75 263 ASN A CA 1
ATOM 2007 C C . ASN A 1 263 ? -15.859 10.921 0.955 1.00 98.75 263 ASN A C 1
ATOM 2009 O O . ASN A 1 263 ? -15.775 12.114 1.222 1.00 98.75 263 ASN A O 1
ATOM 2013 N N . LYS A 1 264 ? -16.113 9.999 1.890 1.00 98.81 264 LYS A N 1
ATOM 2014 C CA . LYS A 1 264 ? -16.169 10.281 3.338 1.00 98.81 264 LYS A CA 1
ATOM 2015 C C . LYS A 1 264 ? -14.791 10.231 4.004 1.00 98.81 264 LYS A C 1
ATOM 2017 O O . LYS A 1 264 ? -14.667 10.619 5.161 1.00 98.81 264 LYS A O 1
ATOM 2022 N N . GLY A 1 265 ? -13.800 9.683 3.308 1.00 98.50 265 GLY A N 1
ATOM 2023 C CA . GLY A 1 265 ? -12.429 9.562 3.767 1.00 98.50 265 GLY A CA 1
ATOM 2024 C C . GLY A 1 265 ? -11.655 10.873 3.680 1.00 98.50 265 GLY A C 1
ATOM 2025 O O . GLY A 1 265 ? -12.183 11.929 3.337 1.00 98.50 265 GLY A O 1
ATOM 2026 N N . ILE A 1 266 ? -10.369 10.776 3.981 1.00 97.38 266 ILE A N 1
ATOM 2027 C CA . ILE A 1 266 ? -9.405 11.871 3.995 1.00 97.38 266 ILE A CA 1
ATOM 2028 C C . ILE A 1 266 ? -9.384 12.593 2.642 1.00 97.38 266 ILE A C 1
ATOM 2030 O O . ILE A 1 266 ? -9.364 11.969 1.577 1.00 97.38 266 ILE A O 1
ATOM 2034 N N . GLY A 1 267 ? -9.430 13.927 2.692 1.00 95.12 267 GLY A N 1
ATOM 2035 C CA . GLY A 1 267 ? -9.502 14.788 1.505 1.00 95.12 267 GLY A CA 1
ATOM 2036 C C . GLY A 1 267 ? -10.765 14.616 0.644 1.00 95.12 267 GLY A C 1
ATOM 2037 O O . GLY A 1 267 ? -10.862 15.224 -0.417 1.00 95.12 267 GLY A O 1
ATOM 2038 N N . GLY A 1 268 ? -11.727 13.786 1.058 1.00 97.00 268 GLY A N 1
ATOM 2039 C CA . GLY A 1 268 ? -12.942 13.505 0.301 1.00 97.00 268 GLY A CA 1
ATOM 2040 C C . GLY A 1 268 ? -13.987 14.620 0.388 1.00 97.00 268 GLY A C 1
ATOM 2041 O O . GLY A 1 268 ? -14.060 15.380 1.353 1.00 97.00 268 GLY A O 1
ATOM 2042 N N . SER A 1 269 ? -14.868 14.699 -0.613 1.00 96.88 269 SER A N 1
ATOM 2043 C CA . SER A 1 269 ? -15.903 15.743 -0.700 1.00 96.88 269 SER A CA 1
ATOM 2044 C C . SER A 1 269 ? -16.978 15.677 0.397 1.00 96.88 269 SER A C 1
ATOM 2046 O O . SER A 1 269 ? -17.758 16.614 0.557 1.00 96.88 269 SER A O 1
ATOM 2048 N N . ALA A 1 270 ? -17.068 14.551 1.103 1.00 98.19 270 ALA A N 1
ATOM 2049 C CA . ALA A 1 270 ? -17.974 14.284 2.216 1.00 98.19 270 ALA A CA 1
ATOM 2050 C C . ALA A 1 270 ? -17.214 13.949 3.518 1.00 98.19 270 ALA A C 1
ATOM 2052 O O . ALA A 1 270 ? -17.810 13.377 4.436 1.00 98.19 270 ALA A O 1
ATOM 2053 N N . ALA A 1 271 ? -15.921 14.288 3.593 1.00 98.12 271 ALA A N 1
ATOM 2054 C CA . ALA A 1 271 ? -15.114 14.174 4.802 1.00 98.12 271 ALA A CA 1
ATOM 2055 C C . ALA A 1 271 ? -15.726 14.983 5.957 1.00 98.12 271 ALA A C 1
ATOM 2057 O O . ALA A 1 271 ? -16.347 16.033 5.763 1.00 98.12 271 ALA A O 1
ATOM 2058 N N . SER A 1 272 ? -15.564 14.491 7.182 1.00 97.44 272 SER A N 1
ATOM 2059 C CA . SER A 1 272 ? -16.039 15.148 8.403 1.00 97.44 272 SER A CA 1
ATOM 2060 C C . SER A 1 272 ? -15.061 16.205 8.931 1.00 97.44 272 SER A C 1
ATOM 2062 O O . SER A 1 272 ? -15.432 16.997 9.803 1.00 97.44 272 SER A O 1
ATOM 2064 N N . SER A 1 273 ? -13.816 16.208 8.455 1.00 97.12 273 SER A N 1
ATOM 2065 C CA . SER A 1 273 ? -12.744 17.124 8.845 1.00 97.12 273 SER A CA 1
ATOM 2066 C C . SER A 1 273 ? -12.009 17.696 7.627 1.00 97.12 273 SER A C 1
ATOM 2068 O O . SER A 1 273 ? -12.342 17.414 6.480 1.00 97.12 273 SER A O 1
ATOM 2070 N N . THR A 1 274 ? -10.999 18.529 7.885 1.00 95.88 274 THR A N 1
ATOM 2071 C CA . THR A 1 274 ? -10.073 19.044 6.865 1.00 95.88 274 THR A CA 1
ATOM 2072 C C . THR A 1 274 ? -8.794 18.210 6.765 1.00 95.88 274 THR A C 1
ATOM 2074 O O . THR A 1 274 ? -7.822 18.677 6.178 1.00 95.88 274 THR A O 1
ATOM 2077 N N . LEU A 1 275 ? -8.747 17.024 7.383 1.00 95.44 275 LEU A N 1
ATOM 2078 C CA . LEU A 1 275 ? -7.577 16.157 7.328 1.00 95.44 275 LEU A CA 1
ATOM 2079 C C . LEU A 1 275 ? -7.358 15.682 5.890 1.00 95.44 275 LEU A C 1
ATOM 2081 O O . LEU A 1 275 ? -8.250 15.097 5.273 1.00 95.44 275 LEU A O 1
ATOM 2085 N N . THR A 1 276 ? -6.157 15.926 5.374 1.00 94.50 276 THR A N 1
ATOM 2086 C CA . THR A 1 276 ? -5.748 15.549 4.015 1.00 94.50 276 THR A CA 1
ATOM 2087 C C . THR A 1 276 ? -4.763 14.392 3.990 1.00 94.50 276 THR A C 1
ATOM 2089 O O . THR A 1 276 ? -4.613 13.782 2.941 1.00 94.50 276 THR A O 1
ATOM 2092 N N . ASN A 1 277 ? -4.145 14.027 5.119 1.00 95.06 277 ASN A N 1
ATOM 2093 C CA . ASN A 1 277 ? -3.247 12.876 5.212 1.00 95.06 277 ASN A CA 1
ATOM 2094 C C . ASN A 1 277 ? -3.315 12.228 6.600 1.00 95.06 277 ASN A C 1
ATOM 2096 O O . ASN A 1 277 ? -3.393 12.920 7.614 1.00 95.06 277 ASN A O 1
ATOM 2100 N N . PHE A 1 278 ? -3.220 10.900 6.650 1.00 94.75 278 PHE A N 1
ATOM 2101 C CA . PHE A 1 278 ? -2.974 10.151 7.877 1.00 94.75 278 PHE A CA 1
ATOM 2102 C C . PHE A 1 278 ? -1.482 9.836 7.966 1.00 94.75 278 PHE A C 1
ATOM 2104 O O . PHE A 1 278 ? -0.988 8.895 7.341 1.00 94.75 278 PHE A O 1
ATOM 2111 N N . ILE A 1 279 ? -0.768 10.665 8.722 1.00 92.88 279 ILE A N 1
ATOM 2112 C CA . ILE A 1 279 ? 0.679 10.583 8.922 1.00 92.88 279 ILE A CA 1
ATOM 2113 C C . ILE A 1 279 ? 0.935 10.299 10.390 1.00 92.88 279 ILE A C 1
ATOM 2115 O O . ILE A 1 279 ? 0.366 10.959 11.257 1.00 92.88 279 ILE A O 1
ATOM 2119 N N . VAL A 1 280 ? 1.808 9.338 10.659 1.00 90.44 280 VAL A N 1
ATOM 2120 C CA . VAL A 1 280 ? 2.281 9.044 12.007 1.00 90.44 280 VAL A CA 1
ATOM 2121 C C . VAL A 1 280 ? 3.720 9.536 12.128 1.00 90.44 280 VAL A C 1
ATOM 2123 O O . VAL A 1 280 ? 4.514 9.365 11.208 1.00 90.44 280 VAL A O 1
ATOM 2126 N N . THR A 1 281 ? 4.069 10.170 13.240 1.00 85.38 281 THR A N 1
ATOM 2127 C CA . THR A 1 281 ? 5.432 10.650 13.502 1.00 85.38 281 THR A CA 1
ATOM 2128 C C . THR A 1 281 ? 6.139 9.712 14.472 1.00 85.38 281 THR A C 1
ATOM 2130 O O . THR A 1 281 ? 5.561 9.349 15.500 1.00 85.38 281 THR A O 1
ATOM 2133 N N . SER A 1 282 ? 7.397 9.367 14.182 1.00 75.31 282 SER A N 1
ATOM 2134 C CA . SER A 1 282 ? 8.287 8.694 15.142 1.00 75.31 282 SER A CA 1
ATOM 2135 C C . SER A 1 282 ? 8.428 9.537 16.422 1.00 75.31 282 SER A C 1
ATOM 2137 O O . SER A 1 282 ? 8.718 10.734 16.353 1.00 75.31 282 SER A O 1
ATOM 2139 N N . VAL A 1 283 ? 8.195 8.937 17.597 1.00 69.12 283 VAL A N 1
ATOM 2140 C CA . VAL A 1 283 ? 8.154 9.632 18.913 1.00 69.12 283 VAL A CA 1
ATOM 2141 C C . VAL A 1 283 ? 9.326 9.284 19.832 1.00 69.12 283 VAL A C 1
ATOM 2143 O O . VAL A 1 283 ? 9.217 9.375 21.057 1.00 69.12 283 VAL A O 1
ATOM 2146 N N . GLY A 1 284 ? 10.443 8.859 19.259 1.00 65.38 284 GLY A N 1
ATOM 2147 C CA . GLY A 1 284 ? 11.645 8.521 20.004 1.00 65.38 284 GLY A CA 1
ATOM 2148 C C . GLY A 1 284 ? 12.523 7.548 19.223 1.00 65.38 284 GLY A C 1
ATOM 2149 O O . GLY A 1 284 ? 12.001 6.818 18.370 1.00 65.38 284 GLY A O 1
ATOM 2150 N N . PRO A 1 285 ? 13.822 7.439 19.562 1.00 60.12 285 PRO A N 1
ATOM 2151 C CA . PRO A 1 285 ? 14.701 6.545 18.835 1.00 60.12 285 PRO A CA 1
ATOM 2152 C C . PRO A 1 285 ? 14.182 5.115 18.973 1.00 60.12 285 PRO A C 1
ATOM 2154 O O . PRO A 1 285 ? 13.976 4.633 20.093 1.00 60.12 285 PRO A O 1
ATOM 2157 N N . ASN A 1 286 ? 14.022 4.416 17.848 1.00 64.19 286 ASN A N 1
ATOM 2158 C CA . ASN A 1 286 ? 13.465 3.056 17.757 1.00 64.19 286 ASN A CA 1
ATOM 2159 C C . ASN A 1 286 ? 11.947 2.925 18.022 1.00 64.19 286 ASN A C 1
ATOM 2161 O O . ASN A 1 286 ? 11.479 1.810 18.267 1.00 64.19 286 ASN A O 1
ATOM 2165 N N . VAL A 1 287 ? 11.163 4.011 17.989 1.00 70.12 287 VAL A N 1
ATOM 2166 C CA . VAL A 1 287 ? 9.700 3.957 18.172 1.00 70.12 287 VAL A CA 1
ATOM 2167 C C . VAL A 1 287 ? 8.980 4.326 16.878 1.00 70.12 287 VAL A C 1
ATOM 2169 O O . VAL A 1 287 ? 8.873 5.497 16.537 1.00 70.12 287 VAL A O 1
ATOM 2172 N N . LEU A 1 288 ? 8.419 3.310 16.218 1.00 79.88 288 LEU A N 1
ATOM 2173 C CA . LEU A 1 288 ? 7.815 3.376 14.885 1.00 79.88 288 LEU A CA 1
ATOM 2174 C C . LEU A 1 288 ? 8.806 3.852 13.807 1.00 79.88 288 LEU A C 1
ATOM 2176 O O . LEU A 1 288 ? 8.888 5.035 13.492 1.00 79.88 288 LEU A O 1
ATOM 2180 N N . VAL A 1 289 ? 9.559 2.909 13.241 1.00 85.88 289 VAL A N 1
ATOM 2181 C CA . VAL A 1 289 ? 10.606 3.172 12.241 1.00 85.88 289 VAL A CA 1
ATOM 2182 C C . VAL A 1 289 ? 10.101 2.762 10.867 1.00 85.88 289 VAL A C 1
ATOM 2184 O O . VAL A 1 289 ? 9.593 1.654 10.700 1.00 85.88 289 VAL A O 1
ATOM 2187 N N . HIS A 1 290 ? 10.284 3.615 9.861 1.00 91.56 290 HIS A N 1
ATOM 2188 C CA . HIS A 1 290 ? 9.909 3.299 8.483 1.00 91.56 290 HIS A CA 1
ATOM 2189 C C . HIS A 1 290 ? 10.938 2.359 7.827 1.00 91.56 290 HIS A C 1
ATOM 2191 O O . HIS A 1 290 ? 11.621 2.724 6.874 1.00 91.56 290 HIS A O 1
ATOM 2197 N N . ASN A 1 291 ? 11.073 1.138 8.349 1.00 91.56 291 ASN A N 1
ATOM 2198 C CA . ASN A 1 291 ? 12.071 0.161 7.903 1.00 91.56 291 ASN A CA 1
ATOM 2199 C C . ASN A 1 291 ? 11.947 -0.169 6.410 1.00 91.56 291 ASN A C 1
ATOM 2201 O O . ASN A 1 291 ? 12.955 -0.388 5.747 1.00 91.56 291 ASN A O 1
ATOM 2205 N N . TYR A 1 292 ? 10.734 -0.164 5.864 1.00 93.19 292 TYR A N 1
ATOM 2206 C CA . TYR A 1 292 ? 10.508 -0.296 4.428 1.00 93.19 292 TYR A CA 1
ATOM 2207 C C . TYR A 1 292 ? 11.235 0.796 3.619 1.00 93.19 292 TYR A C 1
ATOM 2209 O O . TYR A 1 292 ? 11.996 0.470 2.704 1.00 93.19 292 TYR A O 1
ATOM 2217 N N . ALA A 1 293 ? 11.078 2.070 3.990 1.00 93.44 293 ALA A N 1
ATOM 2218 C CA . ALA A 1 293 ? 11.778 3.179 3.346 1.00 93.44 293 ALA A CA 1
ATOM 2219 C C . ALA A 1 293 ? 13.287 3.187 3.651 1.00 93.44 293 ALA A C 1
ATOM 2221 O O . ALA A 1 293 ? 14.079 3.560 2.788 1.00 93.44 293 ALA A O 1
ATOM 2222 N N . ASP A 1 294 ? 13.704 2.739 4.843 1.00 91.38 294 ASP A N 1
ATOM 2223 C CA . ASP A 1 294 ? 15.124 2.606 5.209 1.00 91.38 294 ASP A CA 1
ATOM 2224 C C . ASP A 1 294 ? 15.850 1.637 4.284 1.00 91.38 294 ASP A C 1
ATOM 2226 O O . ASP A 1 294 ? 16.892 1.980 3.738 1.00 91.38 294 ASP A O 1
ATOM 2230 N N . TRP A 1 295 ? 15.281 0.449 4.067 1.00 91.75 295 TRP A N 1
ATOM 2231 C CA . TRP A 1 295 ? 15.882 -0.580 3.223 1.00 91.75 295 TRP A CA 1
ATOM 2232 C C . TRP A 1 295 ? 15.824 -0.229 1.735 1.00 91.75 295 TRP A C 1
ATOM 2234 O O . TRP A 1 295 ? 16.834 -0.366 1.045 1.00 91.75 295 TRP A O 1
ATOM 2244 N N . THR A 1 296 ? 14.677 0.248 1.247 1.00 91.31 296 THR A N 1
ATOM 2245 C CA . THR A 1 296 ? 14.485 0.590 -0.177 1.00 91.31 296 THR A CA 1
ATOM 2246 C C . THR A 1 296 ? 15.288 1.830 -0.574 1.00 91.31 296 THR A C 1
ATOM 2248 O O . THR A 1 296 ? 15.864 1.887 -1.657 1.00 91.31 296 THR A O 1
ATOM 2251 N N . GLY A 1 297 ? 15.397 2.810 0.327 1.00 89.94 297 GLY A N 1
ATOM 2252 C CA . GLY A 1 297 ? 16.194 4.016 0.124 1.00 89.94 297 GLY A CA 1
ATOM 2253 C C . GLY A 1 297 ? 17.674 3.869 0.486 1.00 89.94 297 GLY A C 1
ATOM 2254 O O . GLY A 1 297 ? 18.414 4.837 0.334 1.00 89.94 297 GLY A O 1
ATOM 2255 N N . TYR A 1 298 ? 18.135 2.718 0.994 1.00 91.25 298 TYR A N 1
ATOM 2256 C CA . TYR A 1 298 ? 19.509 2.581 1.483 1.00 91.25 298 TYR A CA 1
ATOM 2257 C C . TYR A 1 298 ? 20.534 2.728 0.354 1.00 91.25 298 TYR A C 1
ATOM 2259 O O . TYR A 1 298 ? 20.483 2.010 -0.646 1.00 91.25 298 TYR A O 1
ATOM 2267 N N . VAL A 1 299 ? 21.528 3.591 0.559 1.00 90.50 299 VAL A N 1
ATOM 2268 C CA . VAL A 1 299 ? 22.574 3.898 -0.428 1.00 90.50 299 VAL A CA 1
ATOM 2269 C C . VAL A 1 299 ? 23.917 3.345 0.020 1.00 90.50 299 VAL A C 1
ATOM 2271 O O . VAL A 1 299 ? 24.364 3.574 1.144 1.00 90.50 299 VAL A O 1
ATOM 2274 N N . LEU A 1 300 ? 24.588 2.642 -0.879 1.00 89.94 300 LEU A N 1
ATOM 2275 C CA . LEU A 1 300 ? 25.931 2.111 -0.694 1.00 89.94 300 LEU A CA 1
ATOM 2276 C C . LEU A 1 300 ? 26.991 3.205 -0.842 1.00 89.94 300 LEU A C 1
ATOM 2278 O O . LEU A 1 300 ? 26.771 4.245 -1.457 1.00 89.94 300 LEU A O 1
ATOM 2282 N N . SER A 1 301 ? 28.196 2.950 -0.336 1.00 86.12 301 SER A N 1
ATOM 2283 C CA . SER A 1 301 ? 29.321 3.890 -0.441 1.00 86.12 301 SER A CA 1
ATOM 2284 C C . SER A 1 301 ? 29.774 4.171 -1.882 1.00 86.12 301 SER A C 1
ATOM 2286 O O . SER A 1 301 ? 30.434 5.182 -2.120 1.00 86.12 301 SER A O 1
ATOM 2288 N N . ASP A 1 302 ? 29.402 3.320 -2.842 1.00 86.06 302 ASP A N 1
ATOM 2289 C CA . ASP A 1 302 ? 29.645 3.495 -4.279 1.00 86.06 302 ASP A CA 1
ATOM 2290 C C . ASP A 1 302 ? 28.517 4.250 -5.014 1.00 86.06 302 ASP A C 1
ATOM 2292 O O . ASP A 1 302 ? 28.577 4.408 -6.236 1.00 86.06 302 ASP A O 1
ATOM 2296 N N . GLY A 1 303 ? 27.498 4.720 -4.285 1.00 85.94 303 GLY A N 1
ATOM 2297 C CA . GLY A 1 303 ? 26.381 5.517 -4.798 1.00 85.94 303 GLY A CA 1
ATOM 2298 C C . GLY A 1 303 ? 25.217 4.721 -5.387 1.00 85.94 303 GLY A C 1
ATOM 2299 O O . GLY A 1 303 ? 24.240 5.332 -5.823 1.00 85.94 303 GLY A O 1
ATOM 2300 N N . ALA A 1 304 ? 25.289 3.387 -5.400 1.00 90.06 304 ALA A N 1
ATOM 2301 C CA . ALA A 1 304 ? 24.169 2.537 -5.789 1.00 90.06 304 ALA A CA 1
ATOM 2302 C C . ALA A 1 304 ? 23.189 2.313 -4.632 1.00 90.06 304 ALA A C 1
ATOM 2304 O O . ALA A 1 304 ? 23.577 2.290 -3.464 1.00 90.06 304 ALA A O 1
ATOM 2305 N N . GLY A 1 305 ? 21.914 2.100 -4.958 1.00 92.12 305 GLY A N 1
ATOM 2306 C CA . GLY A 1 305 ? 20.945 1.596 -3.988 1.00 92.12 305 GLY A CA 1
ATOM 2307 C C . GLY A 1 305 ? 21.280 0.157 -3.575 1.00 92.12 305 GLY A C 1
ATOM 2308 O O . GLY A 1 305 ? 21.756 -0.635 -4.389 1.00 92.12 305 GLY A O 1
ATOM 2309 N N . TYR A 1 306 ? 21.022 -0.200 -2.317 1.00 93.19 306 TYR A N 1
ATOM 2310 C CA . TYR A 1 306 ? 21.108 -1.588 -1.842 1.00 93.19 306 TYR A CA 1
ATOM 2311 C C . TYR A 1 306 ? 19.939 -2.429 -2.385 1.00 93.19 306 TYR A C 1
ATOM 2313 O O . TYR A 1 306 ? 20.138 -3.562 -2.830 1.00 93.19 306 TYR A O 1
ATOM 2321 N N . LEU A 1 307 ? 18.738 -1.840 -2.385 1.00 94.75 307 LEU A N 1
ATOM 2322 C CA . LEU A 1 307 ? 17.500 -2.342 -2.994 1.00 94.75 307 LEU A CA 1
ATOM 2323 C C . LEU A 1 307 ? 17.002 -1.307 -4.018 1.00 94.75 307 LEU A C 1
ATOM 2325 O O . LEU A 1 307 ? 16.050 -0.574 -3.750 1.00 94.75 307 LEU A O 1
ATOM 2329 N N . PRO A 1 308 ? 17.705 -1.165 -5.154 1.00 95.75 308 PRO A N 1
ATOM 2330 C CA . PRO A 1 308 ? 17.436 -0.103 -6.116 1.00 95.75 308 PRO A CA 1
ATOM 2331 C C . PRO A 1 308 ? 16.051 -0.234 -6.772 1.00 95.75 308 PRO A C 1
ATOM 2333 O O . PRO A 1 308 ? 15.410 -1.285 -6.715 1.00 95.75 308 PRO A O 1
ATOM 2336 N N . SER A 1 309 ? 15.592 0.841 -7.413 1.00 96.06 309 SER A N 1
ATOM 2337 C CA . SER A 1 309 ? 14.319 0.880 -8.140 1.00 96.06 309 SER A CA 1
ATOM 2338 C C . SER A 1 309 ? 14.379 -0.052 -9.347 1.00 96.06 309 SER A C 1
ATOM 2340 O O . SER A 1 309 ? 15.345 0.003 -10.111 1.00 96.06 309 SER A O 1
ATOM 2342 N N . ASP A 1 310 ? 13.357 -0.878 -9.565 1.00 97.62 310 ASP A N 1
ATOM 2343 C CA . ASP A 1 310 ? 13.343 -1.775 -10.727 1.00 97.62 310 ASP A CA 1
ATOM 2344 C C . ASP A 1 310 ? 13.383 -1.000 -12.061 1.00 97.62 310 ASP A C 1
ATOM 2346 O O . ASP A 1 310 ? 12.924 0.145 -12.153 1.00 97.62 310 ASP A O 1
ATOM 2350 N N . GLN A 1 311 ? 13.896 -1.638 -13.119 1.00 97.00 311 GLN A N 1
ATOM 2351 C CA . GLN A 1 311 ? 13.931 -1.084 -14.477 1.00 97.00 311 GLN A CA 1
ATOM 2352 C C . GLN A 1 311 ? 12.540 -0.646 -14.979 1.00 97.00 311 GLN A C 1
ATOM 2354 O O . GLN A 1 311 ? 12.456 0.285 -15.786 1.00 97.00 311 GLN A O 1
ATOM 2359 N N . LYS A 1 312 ? 11.449 -1.227 -14.452 1.00 97.75 312 LYS A N 1
ATOM 2360 C CA . LYS A 1 312 ? 10.070 -0.748 -14.640 1.00 97.75 312 LYS A CA 1
ATOM 2361 C C . LYS A 1 312 ? 9.958 0.761 -14.455 1.00 97.75 312 LYS A C 1
ATOM 2363 O O . LYS A 1 312 ? 9.317 1.424 -15.261 1.00 97.75 312 LYS A O 1
ATOM 2368 N N . ILE A 1 313 ? 10.575 1.314 -13.413 1.00 97.25 313 ILE A N 1
ATOM 2369 C CA . ILE A 1 313 ? 10.464 2.735 -13.077 1.00 97.25 313 ILE A CA 1
ATOM 2370 C C . ILE A 1 313 ? 11.057 3.615 -14.179 1.00 97.25 313 ILE A C 1
ATOM 2372 O O . ILE A 1 313 ? 10.418 4.568 -14.624 1.00 97.25 313 ILE A O 1
ATOM 2376 N N . ALA A 1 314 ? 12.244 3.259 -14.674 1.00 96.19 314 ALA A N 1
ATOM 2377 C CA . ALA A 1 314 ? 12.868 3.957 -15.793 1.00 96.19 314 ALA A CA 1
ATOM 2378 C C . ALA A 1 314 ? 12.022 3.830 -17.073 1.00 96.19 314 ALA A C 1
ATOM 2380 O O . ALA A 1 314 ? 11.809 4.821 -17.770 1.00 96.19 314 ALA A O 1
ATOM 2381 N N . HIS A 1 315 ? 11.471 2.641 -17.340 1.00 96.25 315 HIS A N 1
ATOM 2382 C CA . HIS A 1 315 ? 10.573 2.407 -18.473 1.00 96.25 315 HIS A CA 1
ATOM 2383 C C . HIS A 1 315 ? 9.269 3.217 -18.392 1.00 96.25 315 HIS A C 1
ATOM 2385 O O . HIS A 1 315 ? 8.808 3.729 -19.403 1.00 96.25 315 HIS A O 1
ATOM 2391 N N . LEU A 1 316 ? 8.678 3.394 -17.206 1.00 95.06 316 LEU A N 1
ATOM 2392 C CA . LEU A 1 316 ? 7.472 4.217 -17.031 1.00 95.06 316 LEU A CA 1
ATOM 2393 C C . LEU A 1 316 ? 7.724 5.709 -17.304 1.00 95.06 316 LEU A C 1
ATOM 2395 O O . LEU A 1 316 ? 6.807 6.425 -17.714 1.00 95.06 316 LEU A O 1
ATOM 2399 N N . LEU A 1 317 ? 8.947 6.183 -17.056 1.00 92.75 317 LEU A N 1
ATOM 2400 C CA . LEU A 1 317 ? 9.352 7.572 -17.286 1.00 92.75 317 LEU A CA 1
ATOM 2401 C C . LEU A 1 317 ? 9.776 7.837 -18.735 1.00 92.75 317 LEU A C 1
ATOM 2403 O O . LEU A 1 317 ? 9.555 8.941 -19.230 1.00 92.75 317 LEU A O 1
ATOM 2407 N N . ASP A 1 318 ? 10.383 6.852 -19.395 1.00 92.75 318 ASP A N 1
ATOM 2408 C CA . ASP A 1 318 ? 10.964 6.980 -20.734 1.00 92.75 318 ASP A CA 1
ATOM 2409 C C . ASP A 1 318 ? 10.816 5.665 -21.532 1.00 92.75 318 ASP A C 1
ATOM 2411 O O . ASP A 1 318 ? 11.795 4.961 -21.797 1.00 92.75 318 ASP A O 1
ATOM 2415 N N . PRO A 1 319 ? 9.581 5.283 -21.906 1.00 91.62 319 PRO A N 1
ATOM 2416 C CA . PRO A 1 319 ? 9.296 3.967 -22.484 1.00 91.62 319 PRO A CA 1
ATOM 2417 C C . PRO A 1 319 ? 9.874 3.758 -23.889 1.00 91.62 319 PRO A C 1
ATOM 2419 O O . PRO A 1 319 ? 9.990 2.616 -24.338 1.00 91.62 319 PRO A O 1
ATOM 2422 N N . GLU A 1 320 ? 10.226 4.837 -24.595 1.00 89.56 320 GLU A N 1
ATOM 2423 C CA . GLU A 1 320 ? 10.811 4.764 -25.938 1.00 89.56 320 GLU A CA 1
ATOM 2424 C C . GLU A 1 320 ? 12.318 4.467 -25.909 1.00 89.56 320 GLU A C 1
ATOM 2426 O O . GLU A 1 320 ? 12.816 3.807 -26.825 1.00 89.56 320 GLU A O 1
ATOM 2431 N N . ASN A 1 321 ? 13.042 4.914 -24.872 1.00 91.12 321 ASN A N 1
ATOM 2432 C CA . ASN A 1 321 ? 14.497 4.735 -24.776 1.00 91.12 321 ASN A CA 1
ATOM 2433 C C . ASN A 1 321 ? 14.928 3.752 -23.677 1.00 91.12 321 ASN A C 1
ATOM 2435 O O . ASN A 1 321 ? 16.021 3.187 -23.761 1.00 91.12 321 ASN A O 1
ATOM 2439 N N . GLN A 1 322 ? 14.088 3.506 -22.669 1.00 94.62 322 GLN A N 1
ATOM 2440 C CA . GLN A 1 322 ? 14.365 2.550 -21.599 1.00 94.62 322 GLN A CA 1
ATOM 2441 C C . GLN A 1 322 ? 13.665 1.216 -21.880 1.00 94.62 322 GLN A C 1
ATOM 2443 O O . GLN A 1 322 ? 12.441 1.179 -22.022 1.00 94.62 322 GLN A O 1
ATOM 2448 N N . PRO A 1 323 ? 14.396 0.091 -21.949 1.00 95.69 323 PRO A N 1
ATOM 2449 C CA . PRO A 1 323 ? 13.786 -1.215 -22.159 1.00 95.69 323 PRO A CA 1
ATOM 2450 C C . PRO A 1 323 ? 13.020 -1.684 -20.914 1.00 95.69 323 PRO A C 1
ATOM 2452 O O . PRO A 1 323 ? 13.319 -1.267 -19.797 1.00 95.69 323 PRO A O 1
ATOM 2455 N N . VAL A 1 324 ? 12.072 -2.603 -21.119 1.00 95.12 324 VAL A N 1
ATOM 2456 C CA . VAL A 1 324 ? 11.304 -3.259 -20.040 1.00 95.12 324 VAL A CA 1
ATOM 2457 C C . VAL A 1 324 ? 12.144 -4.212 -19.190 1.00 95.12 324 VAL A C 1
ATOM 2459 O O . VAL A 1 324 ? 11.804 -4.470 -18.047 1.00 95.12 324 VAL A O 1
ATOM 2462 N N . ASP A 1 325 ? 13.230 -4.740 -19.750 1.00 95.12 325 ASP A N 1
ATOM 2463 C CA . ASP A 1 325 ? 14.204 -5.577 -19.058 1.00 95.12 325 ASP A CA 1
ATOM 2464 C C . ASP A 1 325 ? 15.590 -4.997 -19.292 1.00 95.12 325 ASP A C 1
ATOM 2466 O O . ASP A 1 325 ? 15.908 -4.545 -20.400 1.00 95.12 325 ASP A O 1
ATOM 2470 N N . TYR A 1 326 ? 16.442 -5.040 -18.271 1.00 96.81 326 TYR A N 1
ATOM 2471 C CA . TYR A 1 326 ? 17.799 -4.551 -18.436 1.00 96.81 326 TYR A CA 1
ATOM 2472 C C . TYR A 1 326 ? 18.565 -5.416 -19.450 1.00 96.81 326 TYR A C 1
ATOM 2474 O O . TYR A 1 326 ? 18.445 -6.648 -19.432 1.00 96.81 326 TYR A O 1
ATOM 2482 N N . PRO A 1 327 ? 19.385 -4.826 -20.341 1.00 95.88 327 PRO A N 1
ATOM 2483 C CA . PRO A 1 327 ? 20.125 -5.601 -21.326 1.00 95.88 327 PRO A CA 1
ATOM 2484 C C . PRO A 1 327 ? 21.008 -6.681 -20.690 1.00 95.88 327 PRO A C 1
ATOM 2486 O O . PRO A 1 327 ? 21.947 -6.396 -19.948 1.00 95.88 327 PRO A O 1
ATOM 2489 N N . ALA A 1 328 ? 20.759 -7.940 -21.059 1.00 91.56 328 ALA A N 1
ATOM 2490 C CA . ALA A 1 328 ? 21.510 -9.090 -20.553 1.00 91.56 328 ALA A CA 1
ATOM 2491 C C . ALA A 1 328 ? 22.980 -9.127 -21.019 1.00 91.56 328 ALA A C 1
ATOM 2493 O O . ALA A 1 328 ? 23.778 -9.902 -20.493 1.00 91.56 328 ALA A O 1
ATOM 2494 N N . ALA A 1 329 ? 23.349 -8.309 -22.012 1.00 91.06 329 ALA A N 1
ATOM 2495 C CA . ALA A 1 329 ? 24.725 -8.195 -22.473 1.00 91.06 329 ALA A CA 1
ATOM 2496 C C . ALA A 1 329 ? 25.611 -7.548 -21.396 1.00 91.06 329 ALA A C 1
ATOM 2498 O O . ALA A 1 329 ? 25.278 -6.511 -20.813 1.00 91.06 329 ALA A O 1
ATOM 2499 N N . ASP A 1 330 ? 26.755 -8.175 -21.132 1.00 87.19 330 ASP A N 1
ATOM 2500 C CA . ASP A 1 330 ? 27.714 -7.686 -20.145 1.00 87.19 330 ASP A CA 1
ATOM 2501 C C . ASP A 1 330 ? 28.314 -6.331 -20.560 1.00 87.19 330 ASP A C 1
ATOM 2503 O O . ASP A 1 330 ? 28.441 -6.023 -21.747 1.00 87.19 330 ASP A O 1
ATOM 2507 N N . GLY A 1 331 ? 28.650 -5.501 -19.573 1.00 86.62 331 GLY A N 1
ATOM 2508 C CA . GLY A 1 331 ? 29.228 -4.168 -19.780 1.00 86.62 331 GLY A CA 1
ATOM 2509 C C . GLY A 1 331 ? 28.275 -3.092 -20.318 1.00 86.62 331 GLY A C 1
ATOM 2510 O O . GLY A 1 331 ? 28.694 -1.945 -20.456 1.00 86.62 331 GLY A O 1
ATOM 2511 N N . VAL A 1 332 ? 27.009 -3.416 -20.609 1.00 94.12 332 VAL A N 1
ATOM 2512 C CA . VAL A 1 332 ? 26.005 -2.406 -20.988 1.00 94.12 332 VAL A CA 1
ATOM 2513 C C . VAL A 1 332 ? 25.638 -1.532 -19.787 1.00 94.12 332 VAL A C 1
ATOM 2515 O O . VAL A 1 332 ? 25.309 -2.040 -18.718 1.00 94.12 332 VAL A O 1
ATOM 2518 N N . VAL A 1 333 ? 25.673 -0.219 -19.983 1.00 95.31 333 VAL A N 1
ATOM 2519 C CA . VAL A 1 333 ? 25.140 0.780 -19.054 1.00 95.31 333 VAL A CA 1
ATOM 2520 C C . VAL A 1 333 ? 24.134 1.601 -19.846 1.00 95.31 333 VAL A C 1
ATOM 2522 O O . VAL A 1 333 ? 24.474 2.080 -20.927 1.00 95.31 333 VAL A O 1
ATOM 2525 N N . LEU A 1 334 ? 22.899 1.697 -19.358 1.00 95.31 334 LEU A N 1
ATOM 2526 C CA . LEU A 1 334 ? 21.862 2.491 -20.008 1.00 95.31 334 LEU A CA 1
ATOM 2527 C C . LEU A 1 334 ? 22.115 3.981 -19.774 1.00 95.31 334 LEU A C 1
ATOM 2529 O O . LEU A 1 334 ? 22.573 4.386 -18.700 1.00 95.31 334 LEU A O 1
ATOM 2533 N N . ASP A 1 335 ? 21.808 4.788 -20.785 1.00 93.75 335 ASP A N 1
ATOM 2534 C CA . ASP A 1 335 ? 21.812 6.241 -20.650 1.00 93.75 335 ASP A CA 1
ATOM 2535 C C . ASP A 1 335 ? 20.691 6.687 -19.695 1.00 93.75 335 ASP A C 1
ATOM 2537 O O . ASP A 1 335 ? 19.698 5.964 -19.529 1.00 93.75 335 ASP A O 1
ATOM 2541 N N . PRO A 1 336 ? 20.824 7.860 -19.050 1.00 93.31 336 PRO A N 1
ATOM 2542 C CA . PRO A 1 336 ? 19.778 8.357 -18.175 1.00 93.31 336 PRO A CA 1
ATOM 2543 C C . PRO A 1 336 ? 18.448 8.596 -18.904 1.00 93.31 336 PRO A C 1
ATOM 2545 O O . PRO A 1 336 ? 18.444 9.007 -20.063 1.00 93.31 336 PRO A O 1
ATOM 2548 N N . VAL A 1 337 ? 17.331 8.407 -18.195 1.00 91.25 337 VAL A N 1
ATOM 2549 C CA . VAL A 1 337 ? 15.975 8.698 -18.657 1.00 91.25 337 VAL A CA 1
ATOM 2550 C C . VAL A 1 337 ? 15.852 10.121 -19.178 1.00 91.25 337 VAL A C 1
ATOM 2552 O O . VAL A 1 337 ? 16.369 11.090 -18.605 1.00 91.25 337 VAL A O 1
ATOM 2555 N N . VAL A 1 338 ? 15.115 10.222 -20.271 1.00 88.00 338 VAL A N 1
ATOM 2556 C CA . VAL A 1 338 ? 14.745 11.457 -20.932 1.00 88.00 338 VAL A CA 1
ATOM 2557 C C . VAL A 1 338 ? 13.228 11.557 -20.843 1.00 88.00 338 VAL A C 1
ATOM 2559 O O . VAL A 1 338 ? 12.510 10.861 -21.552 1.00 88.00 338 VAL A O 1
ATOM 2562 N N . SER A 1 339 ? 12.738 12.382 -19.919 1.00 87.62 339 SER A N 1
ATOM 2563 C CA . SER A 1 339 ? 11.310 12.447 -19.589 1.00 87.62 339 SER A CA 1
ATOM 2564 C C . SER A 1 339 ? 10.799 13.885 -19.597 1.00 87.62 339 SER A C 1
ATOM 2566 O O . SER A 1 339 ? 11.557 14.850 -19.485 1.00 87.62 339 SER A O 1
ATOM 2568 N N . ASP A 1 340 ? 9.496 14.028 -19.754 1.00 84.25 340 ASP A N 1
ATOM 2569 C CA . ASP A 1 340 ? 8.762 15.274 -19.567 1.00 84.25 340 ASP A CA 1
ATOM 2570 C C . ASP A 1 340 ? 8.012 15.305 -18.221 1.00 84.25 340 ASP A C 1
ATOM 2572 O O . ASP A 1 340 ? 7.477 16.340 -17.821 1.00 84.25 340 ASP A O 1
ATOM 2576 N N . ASP A 1 341 ? 8.031 14.190 -17.485 1.00 89.38 341 ASP A N 1
ATOM 2577 C CA . ASP A 1 341 ? 7.551 14.102 -16.116 1.00 89.38 341 ASP A CA 1
ATOM 2578 C C . ASP A 1 341 ? 8.639 14.585 -15.155 1.00 89.38 341 ASP A C 1
ATOM 2580 O O . ASP A 1 341 ? 9.662 13.923 -14.947 1.00 89.38 341 ASP A O 1
ATOM 2584 N N . ALA A 1 342 ? 8.406 15.739 -14.531 1.00 88.38 342 ALA A N 1
ATOM 2585 C CA . ALA A 1 342 ? 9.367 16.349 -13.618 1.00 88.38 342 ALA A CA 1
ATOM 2586 C C . ALA A 1 342 ? 9.718 15.434 -12.431 1.00 88.38 342 ALA A C 1
ATOM 2588 O O . ALA A 1 342 ? 10.804 15.554 -11.865 1.00 88.38 342 ALA A O 1
ATOM 2589 N N . ARG A 1 343 ? 8.848 14.480 -12.072 1.00 91.00 343 ARG A N 1
ATOM 2590 C CA . ARG A 1 343 ? 9.071 13.535 -10.968 1.00 91.00 343 ARG A CA 1
ATOM 2591 C C . ARG A 1 343 ? 10.113 12.469 -11.278 1.00 91.00 343 ARG A C 1
ATOM 2593 O O . ARG A 1 343 ? 10.535 11.777 -10.356 1.00 91.00 343 ARG A O 1
ATOM 2600 N N . ALA A 1 344 ? 10.635 12.400 -12.506 1.00 89.62 344 ALA A N 1
ATOM 2601 C CA . ALA A 1 344 ? 11.908 11.724 -12.760 1.00 89.62 344 ALA A CA 1
ATOM 2602 C C . ALA A 1 344 ? 13.023 12.228 -11.816 1.00 89.62 344 ALA A C 1
ATOM 2604 O O . ALA A 1 344 ? 13.936 11.474 -11.489 1.00 89.62 344 ALA A O 1
ATOM 2605 N N . TYR A 1 345 ? 12.901 13.460 -11.292 1.00 88.50 345 TYR A N 1
ATOM 2606 C CA . TYR A 1 345 ? 13.716 13.998 -10.196 1.00 88.50 345 TYR A CA 1
ATOM 2607 C C . TYR A 1 345 ? 13.820 13.063 -8.983 1.00 88.50 345 TYR A C 1
ATOM 2609 O O . TYR A 1 345 ? 14.865 13.018 -8.338 1.00 88.50 345 TYR A O 1
ATOM 2617 N N . TYR A 1 346 ? 12.756 12.327 -8.652 1.00 91.50 346 TYR A N 1
ATOM 2618 C CA . TYR A 1 346 ? 12.718 11.446 -7.484 1.00 91.50 346 TYR A CA 1
ATOM 2619 C C . TYR A 1 346 ? 13.678 10.257 -7.614 1.00 91.50 346 TYR A C 1
ATOM 2621 O O . TYR A 1 346 ? 13.993 9.623 -6.610 1.00 91.50 346 TYR A O 1
ATOM 2629 N N . GLN A 1 347 ? 14.149 9.951 -8.827 1.00 91.38 347 GLN A N 1
ATOM 2630 C CA . GLN A 1 347 ? 15.044 8.834 -9.106 1.00 91.38 347 GLN A CA 1
ATOM 2631 C C . GLN A 1 347 ? 16.476 9.330 -9.313 1.00 91.38 347 GLN A C 1
ATOM 2633 O O . GLN A 1 347 ? 16.757 10.174 -10.164 1.00 91.38 347 GLN A O 1
ATOM 2638 N N . ASN A 1 348 ? 17.412 8.774 -8.551 1.00 90.06 348 ASN A N 1
ATOM 2639 C CA . ASN A 1 348 ? 18.828 9.084 -8.675 1.00 90.06 348 ASN A CA 1
ATOM 2640 C C . ASN A 1 348 ? 19.511 8.085 -9.617 1.00 90.06 348 ASN A C 1
ATOM 2642 O O . ASN A 1 348 ? 19.393 6.878 -9.419 1.00 90.06 348 ASN A O 1
ATOM 2646 N N . TYR A 1 349 ? 20.218 8.592 -10.629 1.00 92.44 349 TYR A N 1
ATOM 2647 C CA . TYR A 1 349 ? 20.963 7.785 -11.596 1.00 92.44 349 TYR A CA 1
ATOM 2648 C C . TYR A 1 349 ? 22.394 7.506 -11.127 1.00 92.44 349 TYR A C 1
ATOM 2650 O O . TYR A 1 349 ? 23.130 8.421 -10.764 1.00 92.44 349 TYR A O 1
ATOM 2658 N N . THR A 1 350 ? 22.850 6.268 -11.270 1.00 91.38 350 THR A N 1
ATOM 2659 C CA . THR A 1 350 ? 24.257 5.895 -11.124 1.00 91.38 350 THR A CA 1
ATOM 2660 C C . THR A 1 350 ? 24.675 4.863 -12.168 1.00 91.38 350 THR A C 1
ATOM 2662 O O . THR A 1 350 ? 23.875 4.068 -12.653 1.00 91.38 350 THR A O 1
ATOM 2665 N N . THR A 1 351 ? 25.965 4.844 -12.500 1.00 93.38 351 THR A N 1
ATOM 2666 C CA . THR A 1 351 ? 26.570 3.810 -13.360 1.00 93.38 351 THR A CA 1
ATOM 2667 C C . THR A 1 351 ? 27.124 2.626 -12.563 1.00 93.38 351 THR A C 1
ATOM 2669 O O . THR A 1 351 ? 27.541 1.628 -13.151 1.00 93.38 351 THR A O 1
ATOM 2672 N N . THR A 1 352 ? 27.139 2.723 -11.229 1.00 92.00 352 THR A N 1
ATOM 2673 C CA . THR A 1 352 ? 27.502 1.626 -10.327 1.00 92.00 352 THR A CA 1
ATOM 2674 C C . THR A 1 352 ? 26.297 0.721 -10.089 1.00 92.00 352 THR A C 1
ATOM 2676 O O . THR A 1 352 ? 25.163 1.182 -10.014 1.00 92.00 352 THR A O 1
ATOM 2679 N N . PHE A 1 353 ? 26.541 -0.584 -9.980 1.00 93.44 353 PHE A N 1
ATOM 2680 C CA . PHE A 1 353 ? 25.482 -1.585 -9.807 1.00 93.44 353 PHE A CA 1
ATOM 2681 C C . PHE A 1 353 ? 25.409 -2.155 -8.384 1.00 93.44 353 PHE A C 1
ATOM 2683 O O . PHE A 1 353 ? 24.569 -3.012 -8.117 1.00 93.44 353 PHE A O 1
ATOM 2690 N N . GLY A 1 354 ? 26.275 -1.706 -7.467 1.00 92.25 354 GLY A N 1
ATOM 2691 C CA . GLY A 1 354 ? 26.256 -2.125 -6.068 1.00 92.25 354 GLY A CA 1
ATOM 2692 C C . GLY A 1 354 ? 26.278 -3.646 -5.901 1.00 92.25 354 GLY A C 1
ATOM 2693 O O . GLY A 1 354 ? 27.177 -4.337 -6.385 1.00 92.25 354 GLY A O 1
ATOM 2694 N N . PHE A 1 355 ? 25.251 -4.175 -5.232 1.00 92.38 355 PHE A N 1
ATOM 2695 C CA . PHE A 1 355 ? 25.079 -5.612 -4.993 1.00 92.38 355 PHE A CA 1
ATOM 2696 C C . PHE A 1 355 ? 24.321 -6.366 -6.100 1.00 92.38 355 PHE A C 1
ATOM 2698 O O . PHE A 1 355 ? 24.014 -7.550 -5.929 1.00 92.38 355 PHE A O 1
ATOM 2705 N N . LEU A 1 356 ? 24.037 -5.736 -7.244 1.00 94.69 356 LEU A N 1
ATOM 2706 C CA . LEU A 1 356 ? 23.492 -6.431 -8.409 1.00 94.69 356 LEU A CA 1
ATOM 2707 C C . LEU A 1 356 ? 24.591 -7.244 -9.104 1.00 94.69 356 LEU A C 1
ATOM 2709 O O . LEU A 1 356 ? 25.656 -6.745 -9.469 1.00 94.69 356 LEU A O 1
ATOM 2713 N N . ARG A 1 357 ? 24.331 -8.537 -9.283 1.00 93.19 357 ARG A N 1
ATOM 2714 C CA . ARG A 1 357 ? 25.293 -9.545 -9.717 1.00 93.19 357 ARG A CA 1
ATOM 2715 C C . ARG A 1 357 ? 24.886 -10.147 -11.052 1.00 93.19 357 ARG A C 1
ATOM 2717 O O . ARG A 1 357 ? 23.865 -10.824 -11.159 1.00 93.19 357 ARG A O 1
ATOM 2724 N N . ALA A 1 358 ? 25.718 -9.932 -12.068 1.00 92.38 358 ALA A N 1
ATOM 2725 C CA . ALA A 1 358 ? 25.425 -10.359 -13.435 1.00 92.38 358 ALA A CA 1
ATOM 2726 C C . ALA A 1 358 ? 25.395 -11.890 -13.578 1.00 92.38 358 ALA A C 1
ATOM 2728 O O . ALA A 1 358 ? 24.693 -12.405 -14.441 1.00 92.38 358 ALA A O 1
ATOM 2729 N N . ASP A 1 359 ? 26.116 -12.618 -12.715 1.00 92.19 359 ASP A N 1
ATOM 2730 C CA . ASP A 1 359 ? 26.120 -14.084 -12.675 1.00 92.19 359 ASP A CA 1
ATOM 2731 C C . ASP A 1 359 ? 24.831 -14.692 -12.102 1.00 92.19 359 ASP A C 1
ATOM 2733 O O . ASP A 1 359 ? 24.630 -15.899 -12.227 1.00 92.19 359 ASP A O 1
ATOM 2737 N N . ARG A 1 360 ? 23.969 -13.875 -11.482 1.00 92.88 360 ARG A N 1
ATOM 2738 C CA . ARG A 1 360 ? 22.645 -14.282 -11.001 1.00 92.88 360 ARG A CA 1
ATOM 2739 C C . ARG A 1 360 ? 21.597 -14.025 -12.071 1.00 92.88 360 ARG A C 1
ATOM 2741 O O . ARG A 1 360 ? 21.117 -14.966 -12.691 1.00 92.88 360 ARG A O 1
ATOM 2748 N N . ASN A 1 361 ? 21.295 -12.756 -12.323 1.00 94.25 361 ASN A N 1
ATOM 2749 C CA . ASN A 1 361 ? 20.334 -12.379 -13.345 1.00 94.25 361 ASN A CA 1
ATOM 2750 C C . ASN A 1 361 ? 20.547 -10.929 -13.766 1.00 94.25 361 ASN A C 1
ATOM 2752 O O . ASN A 1 361 ? 20.254 -9.995 -13.021 1.00 94.25 361 ASN A O 1
ATOM 2756 N N . ARG A 1 362 ? 21.077 -10.731 -14.973 1.00 94.50 362 ARG A N 1
ATOM 2757 C CA . ARG A 1 362 ? 21.367 -9.388 -15.472 1.00 94.50 362 ARG A CA 1
ATOM 2758 C C . ARG A 1 362 ? 20.120 -8.611 -15.900 1.00 94.50 362 ARG A C 1
ATOM 2760 O O . ARG A 1 362 ? 20.187 -7.393 -15.940 1.00 94.50 362 ARG A O 1
ATOM 2767 N N . ALA A 1 363 ? 18.996 -9.277 -16.167 1.00 94.38 363 ALA A N 1
ATOM 2768 C CA . ALA A 1 363 ? 17.752 -8.594 -16.530 1.00 94.38 363 ALA A CA 1
ATOM 2769 C C . ALA A 1 363 ? 17.172 -7.757 -15.374 1.00 94.38 363 ALA A C 1
ATOM 2771 O O . ALA A 1 363 ? 16.487 -6.774 -15.626 1.00 94.38 363 ALA A O 1
ATOM 2772 N N . LEU A 1 364 ? 17.523 -8.100 -14.127 1.00 96.00 364 LEU A N 1
ATOM 2773 C CA . LEU A 1 364 ? 17.142 -7.381 -12.903 1.00 96.00 364 LEU A CA 1
ATOM 2774 C C . LEU A 1 364 ? 17.993 -6.132 -12.630 1.00 96.00 364 LEU A C 1
ATOM 2776 O O . LEU A 1 364 ? 17.934 -5.556 -11.547 1.00 96.00 364 LEU A O 1
ATOM 2780 N N . PHE A 1 365 ? 18.876 -5.757 -13.554 1.00 97.19 365 PHE A N 1
ATOM 2781 C CA . PHE A 1 365 ? 19.730 -4.599 -13.348 1.00 97.19 365 PHE A CA 1
ATOM 2782 C C . PHE A 1 365 ? 18.951 -3.297 -13.513 1.00 97.19 365 PHE A C 1
ATOM 2784 O O . PHE A 1 365 ? 17.888 -3.241 -14.119 1.00 97.19 365 PHE A O 1
ATOM 2791 N N . THR A 1 366 ? 19.505 -2.235 -12.953 1.00 96.00 366 THR A N 1
ATOM 2792 C CA . THR A 1 366 ? 18.948 -0.887 -13.005 1.00 96.00 366 THR A CA 1
ATOM 2793 C C . THR A 1 366 ? 20.077 0.101 -12.750 1.00 96.00 366 THR A C 1
ATOM 2795 O O . THR A 1 366 ? 21.105 -0.246 -12.160 1.00 96.00 366 THR A O 1
ATOM 2798 N N . ASN A 1 367 ? 19.890 1.332 -13.207 1.00 95.00 367 ASN A N 1
ATOM 2799 C CA . ASN A 1 367 ? 20.773 2.454 -12.911 1.00 95.00 367 ASN A CA 1
ATOM 2800 C C . ASN A 1 367 ? 20.155 3.418 -11.887 1.00 95.00 367 ASN A C 1
ATOM 2802 O O . ASN A 1 367 ? 20.705 4.494 -11.677 1.00 95.00 367 ASN A O 1
ATOM 2806 N N . TYR A 1 368 ? 19.029 3.052 -11.264 1.00 94.50 368 TYR A N 1
ATOM 2807 C CA . TYR A 1 368 ? 18.194 3.973 -10.498 1.00 94.50 368 TYR A CA 1
ATOM 2808 C C . TYR A 1 368 ? 17.881 3.509 -9.085 1.00 94.50 368 TYR A C 1
ATOM 2810 O O . TYR A 1 368 ? 17.705 2.325 -8.826 1.00 94.50 368 TYR A O 1
ATOM 2818 N N . TRP A 1 369 ? 17.735 4.466 -8.177 1.00 93.12 369 TRP A N 1
ATOM 2819 C CA . TRP A 1 369 ? 17.137 4.262 -6.860 1.00 93.12 369 TRP A CA 1
ATOM 2820 C C . TRP A 1 369 ? 16.349 5.507 -6.436 1.00 93.12 369 TRP A C 1
ATOM 2822 O O . TRP A 1 369 ? 16.651 6.617 -6.883 1.00 93.12 369 TRP A O 1
ATOM 2832 N N . ASN A 1 370 ? 15.327 5.332 -5.596 1.00 91.44 370 ASN A N 1
ATOM 2833 C CA . ASN A 1 370 ? 14.456 6.429 -5.181 1.00 91.44 370 ASN A CA 1
ATOM 2834 C C . ASN A 1 370 ? 15.090 7.256 -4.053 1.00 91.44 370 ASN A C 1
ATOM 2836 O O . ASN A 1 370 ? 15.384 6.756 -2.969 1.00 91.44 370 ASN A O 1
ATOM 2840 N N . TRP A 1 371 ? 15.261 8.550 -4.308 1.00 87.38 371 TRP A N 1
ATOM 2841 C CA . TRP A 1 371 ? 15.845 9.508 -3.378 1.00 87.38 371 TRP A CA 1
ATOM 2842 C C . TRP A 1 371 ? 14.803 10.241 -2.530 1.00 87.38 371 TRP A C 1
ATOM 2844 O O . TRP A 1 371 ? 15.132 10.660 -1.428 1.00 87.38 371 TRP A O 1
ATOM 2854 N N . ARG A 1 372 ? 13.546 10.374 -2.973 1.00 90.69 372 ARG A N 1
ATOM 2855 C CA . ARG A 1 372 ? 12.536 11.278 -2.381 1.00 90.69 372 ARG A CA 1
ATOM 2856 C C . ARG A 1 372 ? 12.343 11.099 -0.870 1.00 90.69 372 ARG A C 1
ATOM 2858 O O . ARG A 1 372 ? 12.171 12.079 -0.150 1.00 90.69 372 ARG A O 1
ATOM 2865 N N . MET A 1 373 ? 12.392 9.856 -0.390 1.00 89.75 373 MET A N 1
ATOM 2866 C CA . MET A 1 373 ? 12.212 9.488 1.023 1.00 89.75 373 MET A CA 1
ATOM 2867 C C . MET A 1 373 ? 13.536 9.154 1.735 1.00 89.75 373 MET A C 1
ATOM 2869 O O . MET A 1 373 ? 13.536 8.556 2.811 1.00 89.75 373 MET A O 1
ATOM 2873 N N . TRP A 1 374 ? 14.689 9.516 1.165 1.00 90.81 374 TRP A N 1
ATOM 2874 C CA . TRP A 1 374 ? 15.978 9.168 1.760 1.00 90.81 374 TRP A CA 1
ATOM 2875 C C . TRP A 1 374 ? 16.263 9.956 3.041 1.00 90.81 374 TRP A C 1
ATOM 2877 O O . TRP A 1 374 ? 16.386 11.179 3.030 1.00 90.81 374 TRP A O 1
ATOM 2887 N N . ALA A 1 375 ? 16.463 9.234 4.140 1.00 89.38 375 ALA A N 1
ATOM 2888 C CA . ALA A 1 375 ? 16.744 9.790 5.460 1.00 89.38 375 ALA A CA 1
ATOM 2889 C C . ALA A 1 375 ? 18.224 9.651 5.861 1.00 89.38 375 ALA A C 1
ATOM 2891 O O . ALA A 1 375 ? 18.538 9.309 6.996 1.00 89.38 375 ALA A O 1
ATOM 2892 N N . GLY A 1 376 ? 19.170 9.833 4.934 1.00 87.62 376 GLY A N 1
ATOM 2893 C CA . GLY A 1 376 ? 20.594 9.742 5.282 1.00 87.62 376 GLY A CA 1
ATOM 2894 C C . GLY A 1 376 ? 21.066 8.332 5.666 1.00 87.62 376 GLY A C 1
ATOM 2895 O O . GLY A 1 376 ? 21.984 8.208 6.474 1.00 87.62 376 GLY A O 1
ATOM 2896 N N . ASN A 1 377 ? 20.426 7.275 5.142 1.00 88.81 377 ASN A N 1
ATOM 2897 C CA . ASN A 1 377 ? 20.559 5.880 5.608 1.00 88.81 377 ASN A CA 1
ATOM 2898 C C . ASN A 1 377 ? 20.228 5.689 7.105 1.00 88.81 377 ASN A C 1
ATOM 2900 O O . ASN A 1 377 ? 20.818 4.826 7.776 1.00 88.81 377 ASN A O 1
ATOM 2904 N N . ASN A 1 378 ? 19.349 6.536 7.645 1.00 86.44 378 ASN A N 1
ATOM 2905 C CA . ASN A 1 378 ? 18.987 6.519 9.050 1.00 86.44 378 ASN A CA 1
ATOM 2906 C C . ASN A 1 378 ? 17.533 6.954 9.290 1.00 86.44 378 ASN A C 1
ATOM 2908 O O . ASN A 1 378 ? 17.258 8.090 9.665 1.00 86.44 378 ASN A O 1
ATOM 2912 N N . TRP A 1 379 ? 16.597 6.017 9.156 1.00 88.12 379 TRP A N 1
ATOM 2913 C CA . TRP A 1 379 ? 15.204 6.224 9.577 1.00 88.12 379 TRP A CA 1
ATOM 2914 C C . TRP A 1 379 ? 14.953 6.080 11.089 1.00 88.12 379 TRP A C 1
ATOM 2916 O O . TRP A 1 379 ? 13.803 6.108 11.523 1.00 88.12 379 TRP A O 1
ATOM 2926 N N . TRP A 1 380 ? 16.002 5.929 11.903 1.00 83.81 380 TRP A N 1
ATOM 2927 C CA . TRP A 1 380 ? 15.894 5.715 13.353 1.00 83.81 380 TRP A CA 1
ATOM 2928 C C . TRP A 1 380 ? 15.823 7.015 14.163 1.00 83.81 380 TRP A C 1
ATOM 2930 O O . TRP A 1 380 ? 15.738 6.957 15.391 1.00 83.81 380 TRP A O 1
ATOM 2940 N N . GLU A 1 381 ? 15.869 8.161 13.483 1.00 80.56 381 GLU A N 1
ATOM 2941 C CA . GLU A 1 381 ? 15.736 9.488 14.081 1.00 80.56 381 GLU A CA 1
ATOM 2942 C C . GLU A 1 381 ? 14.273 9.849 14.385 1.00 80.56 381 GLU A C 1
ATOM 2944 O O . GLU A 1 381 ? 13.317 9.322 13.804 1.00 80.56 381 GLU A O 1
ATOM 2949 N N . ASP A 1 382 ? 14.108 10.793 15.306 1.00 80.12 382 ASP A N 1
ATOM 2950 C CA . ASP A 1 382 ? 12.803 11.278 15.749 1.00 80.12 382 ASP A CA 1
ATOM 2951 C C . ASP A 1 382 ? 12.221 12.291 14.761 1.00 80.12 382 ASP A C 1
ATOM 2953 O O . ASP A 1 382 ? 12.940 13.042 14.101 1.00 80.12 382 ASP A O 1
ATOM 2957 N N . GLY A 1 383 ? 10.892 12.391 14.726 1.00 81.62 383 GLY A N 1
ATOM 2958 C CA . GLY A 1 383 ? 10.216 13.494 14.043 1.00 81.62 383 GLY A CA 1
ATOM 2959 C C . GLY A 1 383 ? 9.969 13.294 12.548 1.00 81.62 383 GLY A C 1
ATOM 2960 O O . GLY A 1 383 ? 9.240 14.094 11.963 1.00 81.62 383 GLY A O 1
ATOM 2961 N N . TYR A 1 384 ? 10.492 12.230 11.929 1.00 87.44 384 TYR A N 1
ATOM 2962 C CA . TYR A 1 384 ? 10.178 11.948 10.529 1.00 87.44 384 TYR A CA 1
ATOM 2963 C C . TYR A 1 384 ? 8.710 11.535 10.333 1.00 87.44 384 TYR A C 1
ATOM 2965 O O . TYR A 1 384 ? 8.177 10.748 11.128 1.00 87.44 384 TYR A O 1
ATOM 2973 N N . PRO A 1 385 ? 8.046 12.052 9.281 1.00 89.56 385 PRO A N 1
ATOM 2974 C CA . PRO A 1 385 ? 6.689 11.658 8.944 1.00 89.56 385 PRO A CA 1
ATOM 2975 C C . PRO A 1 385 ? 6.667 10.289 8.262 1.00 89.56 385 PRO A C 1
ATOM 2977 O O . PRO A 1 385 ? 7.435 10.022 7.338 1.00 89.56 385 PRO A O 1
ATOM 2980 N N . ILE A 1 386 ? 5.730 9.446 8.685 1.00 92.00 386 ILE A N 1
ATOM 2981 C CA . ILE A 1 386 ? 5.434 8.144 8.088 1.00 92.00 386 ILE A CA 1
ATOM 2982 C C . ILE A 1 386 ? 4.005 8.211 7.535 1.00 92.00 386 ILE A C 1
ATOM 2984 O O . ILE A 1 386 ? 3.039 8.065 8.295 1.00 92.00 386 ILE A O 1
ATOM 2988 N N . PRO A 1 387 ? 3.836 8.502 6.232 1.00 92.88 387 PRO A N 1
ATOM 2989 C CA . PRO A 1 387 ? 2.525 8.504 5.599 1.00 92.88 387 PRO A CA 1
ATOM 2990 C C . PRO A 1 387 ? 1.934 7.092 5.583 1.00 92.88 387 PRO A C 1
ATOM 2992 O O . PRO A 1 387 ? 2.520 6.169 5.026 1.00 92.88 387 PRO A O 1
ATOM 2995 N N . MET A 1 388 ? 0.756 6.929 6.183 1.00 93.56 388 MET A N 1
ATOM 2996 C CA . MET A 1 388 ? 0.036 5.652 6.206 1.00 93.56 388 MET A CA 1
ATOM 2997 C C . MET A 1 388 ? -1.034 5.604 5.109 1.00 93.56 388 MET A C 1
ATOM 2999 O O . MET A 1 388 ? -1.194 4.581 4.441 1.00 93.56 388 MET A O 1
ATOM 3003 N N . ILE A 1 389 ? -1.758 6.719 4.940 1.00 95.44 389 ILE A N 1
ATOM 3004 C CA . ILE A 1 389 ? -2.696 6.998 3.843 1.00 95.44 389 ILE A CA 1
ATOM 3005 C C . ILE A 1 389 ? -2.585 8.484 3.491 1.00 95.44 389 ILE A C 1
ATOM 3007 O O . ILE A 1 389 ? -2.672 9.336 4.379 1.00 95.44 389 ILE A O 1
ATOM 3011 N N . THR A 1 390 ? -2.453 8.808 2.208 1.00 96.38 390 THR A N 1
ATOM 3012 C CA . THR A 1 390 ? -2.449 10.195 1.717 1.00 96.38 390 THR A CA 1
ATOM 3013 C C . THR A 1 390 ? -3.772 10.552 1.042 1.00 96.38 390 THR A C 1
ATOM 3015 O O . THR A 1 390 ? -4.502 9.683 0.560 1.00 96.38 390 THR A O 1
ATOM 3018 N N . GLY A 1 391 ? -4.088 11.846 0.973 1.00 96.44 391 GLY A N 1
ATOM 3019 C CA . GLY A 1 391 ? -5.246 12.331 0.214 1.00 96.44 391 GLY A CA 1
ATOM 3020 C C . GLY A 1 391 ? -5.133 11.994 -1.274 1.00 96.44 391 GLY A C 1
ATOM 3021 O O . GLY A 1 391 ? -6.129 11.639 -1.896 1.00 96.44 391 GLY A O 1
ATOM 3022 N N . VAL A 1 392 ? -3.902 11.990 -1.797 1.00 97.38 392 VAL A N 1
ATOM 3023 C CA . VAL A 1 392 ? -3.580 11.586 -3.171 1.00 97.38 392 VAL A CA 1
ATOM 3024 C C . VAL A 1 392 ? -3.902 10.108 -3.415 1.00 97.38 392 VAL A C 1
ATOM 3026 O O . VAL A 1 392 ? -4.511 9.788 -4.431 1.00 97.38 392 VAL A O 1
ATOM 3029 N N . GLU A 1 393 ? -3.588 9.205 -2.476 1.00 97.94 393 GLU A N 1
ATOM 3030 C CA . GLU A 1 393 ? -4.022 7.801 -2.573 1.00 97.94 393 GLU A CA 1
ATOM 3031 C C . GLU A 1 393 ? -5.553 7.702 -2.669 1.00 97.94 393 GLU A C 1
ATOM 3033 O O . GLU A 1 393 ? -6.081 6.955 -3.494 1.00 97.94 393 GLU A O 1
ATOM 3038 N N . MET A 1 394 ? -6.282 8.481 -1.862 1.00 98.06 394 MET A N 1
ATOM 3039 C CA . MET A 1 394 ? -7.747 8.500 -1.911 1.00 98.06 394 MET A CA 1
ATOM 3040 C C . MET A 1 394 ? -8.286 9.098 -3.215 1.00 98.06 394 MET A C 1
ATOM 3042 O O . MET A 1 394 ? -9.295 8.610 -3.723 1.00 98.06 394 MET A O 1
ATOM 3046 N N . ASP A 1 395 ? -7.627 10.107 -3.786 1.00 98.50 395 ASP A N 1
ATOM 3047 C CA . ASP A 1 395 ? -7.966 10.629 -5.112 1.00 98.50 395 ASP A CA 1
ATOM 3048 C C . ASP A 1 395 ? -7.776 9.578 -6.203 1.00 98.50 395 ASP A C 1
ATOM 3050 O O . ASP A 1 395 ? -8.664 9.410 -7.039 1.00 98.50 395 ASP A O 1
ATOM 3054 N N . TYR A 1 396 ? -6.682 8.815 -6.173 1.00 98.62 396 TYR A N 1
ATOM 3055 C CA . TYR A 1 396 ? -6.463 7.748 -7.150 1.00 98.62 396 TYR A CA 1
ATOM 3056 C C . TYR A 1 396 ? -7.501 6.635 -7.017 1.00 98.62 396 TYR A C 1
ATOM 3058 O O . TYR A 1 396 ? -8.083 6.243 -8.025 1.00 98.62 396 TYR A O 1
ATOM 3066 N N . ILE A 1 397 ? -7.863 6.228 -5.796 1.00 98.69 397 ILE A N 1
ATOM 3067 C CA . ILE A 1 397 ? -8.963 5.273 -5.585 1.00 98.69 397 ILE A CA 1
ATOM 3068 C C . ILE A 1 397 ? -10.301 5.824 -6.108 1.00 98.69 397 ILE A C 1
ATOM 3070 O O . ILE A 1 397 ? -11.068 5.084 -6.730 1.00 98.69 397 ILE A O 1
ATOM 3074 N N . ARG A 1 398 ? -10.602 7.117 -5.906 1.00 98.81 398 ARG A N 1
ATOM 3075 C CA . ARG A 1 398 ? -11.810 7.751 -6.470 1.00 98.81 398 ARG A CA 1
ATOM 3076 C C . ARG A 1 398 ? -11.770 7.772 -8.000 1.00 98.81 398 ARG A C 1
ATOM 3078 O O . ARG A 1 398 ? -12.782 7.473 -8.631 1.00 98.81 398 ARG A O 1
ATOM 3085 N N . ALA A 1 399 ? -10.629 8.101 -8.601 1.00 98.81 399 ALA A N 1
ATOM 3086 C CA . ALA A 1 399 ? -10.462 8.113 -10.050 1.00 98.81 399 ALA A CA 1
AT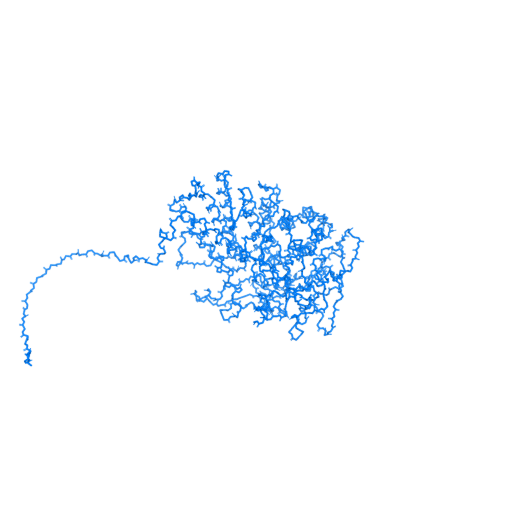OM 3087 C C . ALA A 1 399 ? -10.604 6.706 -10.651 1.00 98.81 399 ALA A C 1
ATOM 3089 O O . ALA A 1 399 ? -11.322 6.536 -11.635 1.00 98.81 399 ALA A O 1
ATOM 3090 N N . GLU A 1 400 ? -10.009 5.686 -10.030 1.00 98.56 400 GLU A N 1
ATOM 3091 C CA . GLU A 1 400 ? -10.208 4.283 -10.403 1.00 98.56 400 GLU A CA 1
ATOM 3092 C C . GLU A 1 400 ? -11.686 3.894 -10.330 1.00 98.56 400 GLU A C 1
ATOM 3094 O O . GLU A 1 400 ? -12.228 3.340 -11.288 1.00 98.56 400 GLU A O 1
ATOM 3099 N N . ALA A 1 401 ? -12.374 4.265 -9.244 1.00 98.75 401 ALA A N 1
ATOM 3100 C CA . ALA A 1 401 ? -13.802 4.013 -9.100 1.00 98.75 401 ALA A CA 1
ATOM 3101 C C . ALA A 1 401 ? -14.615 4.636 -10.242 1.00 98.75 401 ALA A C 1
ATOM 3103 O O . ALA A 1 401 ? -15.557 4.012 -10.734 1.00 98.75 401 ALA A O 1
ATOM 3104 N N . LYS A 1 402 ? -14.254 5.843 -10.692 1.00 98.75 402 LYS A N 1
ATOM 3105 C CA . LYS A 1 402 ? -14.878 6.485 -11.856 1.00 98.75 402 LYS A CA 1
ATOM 3106 C C . LYS A 1 402 ? -14.617 5.718 -13.150 1.00 98.75 402 LYS A C 1
ATOM 3108 O O . LYS A 1 402 ? -15.563 5.492 -13.903 1.00 98.75 402 LYS A O 1
ATOM 3113 N N . VAL A 1 403 ? -13.388 5.253 -13.382 1.00 98.50 403 VAL A N 1
ATOM 3114 C CA . VAL A 1 403 ? -13.043 4.442 -14.564 1.00 98.50 403 VAL A CA 1
ATOM 3115 C C . VAL A 1 403 ? -13.872 3.157 -14.612 1.00 98.50 403 VAL A C 1
ATOM 3117 O O . VAL A 1 403 ? -14.506 2.885 -15.632 1.00 98.50 403 VAL A O 1
ATOM 3120 N N . PHE A 1 404 ? -13.952 2.403 -13.512 1.00 98.31 404 PHE A N 1
ATOM 3121 C CA . PHE A 1 404 ? -14.727 1.156 -13.464 1.00 98.31 404 PHE A CA 1
ATOM 3122 C C . PHE A 1 404 ? -16.246 1.365 -13.528 1.00 98.31 404 PHE A C 1
ATOM 3124 O O . PHE A 1 404 ? -16.975 0.482 -13.975 1.00 98.31 404 PHE A O 1
ATOM 3131 N N . GLN A 1 405 ? -16.736 2.547 -13.151 1.00 98.12 405 GLN A N 1
ATOM 3132 C CA . GLN A 1 405 ? -18.130 2.950 -13.360 1.00 98.12 405 GLN A CA 1
ATOM 3133 C C . GLN A 1 405 ? -18.409 3.473 -14.784 1.00 98.12 405 GLN A C 1
ATOM 3135 O O . GLN A 1 405 ? -19.555 3.789 -15.108 1.00 98.12 405 GLN A O 1
ATOM 3140 N N . GLY A 1 406 ? -17.391 3.562 -15.650 1.00 97.69 406 GLY A N 1
ATOM 3141 C CA . GLY A 1 406 ? -17.509 4.093 -17.010 1.00 97.69 406 GLY A CA 1
ATOM 3142 C C . GLY A 1 406 ? -17.591 5.623 -17.090 1.00 97.69 406 GLY A C 1
ATOM 3143 O O . GLY A 1 406 ? -17.965 6.160 -18.132 1.00 97.69 406 GLY A O 1
ATOM 3144 N N . ASP A 1 407 ? -17.246 6.334 -16.015 1.00 98.19 407 ASP A N 1
ATOM 3145 C CA . ASP A 1 407 ? -17.236 7.797 -15.924 1.00 98.19 407 ASP A CA 1
ATOM 3146 C C . ASP A 1 407 ? -15.821 8.361 -16.140 1.00 98.19 407 ASP A C 1
ATOM 3148 O O . ASP A 1 407 ? -15.177 8.890 -15.233 1.00 98.19 407 ASP A O 1
ATOM 3152 N N . GLY A 1 408 ? -15.316 8.257 -17.372 1.00 97.94 408 GLY A N 1
ATOM 3153 C CA . GLY A 1 408 ? -13.990 8.783 -17.721 1.00 97.94 408 GLY A CA 1
ATOM 3154 C C . GLY A 1 408 ? -13.854 10.290 -17.464 1.00 97.94 408 GLY A C 1
ATOM 3155 O O . GLY A 1 408 ? -12.806 10.750 -17.015 1.00 97.94 408 GLY A O 1
ATOM 3156 N N . ALA A 1 409 ? -14.918 11.071 -17.679 1.00 98.38 409 ALA A N 1
ATOM 3157 C CA . ALA A 1 409 ? -14.908 12.513 -17.425 1.00 98.38 409 ALA A CA 1
ATOM 3158 C C . ALA A 1 409 ? -14.732 12.834 -15.931 1.00 98.38 409 ALA A C 1
ATOM 3160 O O . ALA A 1 409 ? -13.959 13.728 -15.583 1.00 98.38 409 ALA A O 1
ATOM 3161 N N . GLY A 1 410 ? -15.405 12.086 -15.050 1.00 98.44 410 GLY A N 1
ATOM 3162 C CA . GLY A 1 410 ? -15.203 12.166 -13.606 1.00 98.44 410 GLY A CA 1
ATOM 3163 C C . GLY A 1 410 ? -13.784 11.770 -13.192 1.00 98.44 410 GLY A C 1
ATOM 3164 O O . GLY A 1 410 ? -13.163 12.485 -12.406 1.00 98.44 410 GLY A O 1
ATOM 3165 N N . ALA A 1 411 ? -13.241 10.690 -13.764 1.00 98.69 411 ALA A N 1
ATOM 3166 C CA . ALA A 1 411 ? -11.864 10.259 -13.506 1.00 98.69 411 ALA A CA 1
ATOM 3167 C C . ALA A 1 411 ? -10.848 11.346 -13.892 1.00 98.69 411 ALA A C 1
ATOM 3169 O O . ALA A 1 411 ? -9.986 11.710 -13.094 1.00 98.69 411 ALA A O 1
ATOM 3170 N N . ALA A 1 412 ? -11.001 11.934 -15.079 1.00 98.25 412 ALA A N 1
ATOM 3171 C CA . ALA A 1 412 ? -10.153 13.021 -15.553 1.00 98.25 412 ALA A CA 1
ATOM 3172 C C . ALA A 1 412 ? -10.249 14.276 -14.682 1.00 98.25 412 ALA A C 1
ATOM 3174 O O . ALA A 1 412 ? -9.233 14.912 -14.404 1.00 98.25 412 ALA A O 1
ATOM 3175 N N . ALA A 1 413 ? -11.450 14.634 -14.220 1.00 98.00 413 ALA A N 1
ATOM 3176 C CA . ALA A 1 413 ? -11.631 15.764 -13.316 1.00 98.00 413 ALA A CA 1
ATOM 3177 C C . ALA A 1 413 ? -10.870 15.572 -11.996 1.00 98.00 413 ALA A C 1
ATOM 3179 O O . ALA A 1 413 ? -10.294 16.534 -11.492 1.00 98.00 413 ALA A O 1
ATOM 3180 N N . ILE A 1 414 ? -10.831 14.348 -11.464 1.00 98.38 414 ILE A N 1
ATOM 3181 C CA . ILE A 1 414 ? -10.044 14.024 -10.270 1.00 98.38 414 ILE A CA 1
ATOM 3182 C C . ILE A 1 414 ? -8.553 14.088 -10.608 1.00 98.38 414 ILE A C 1
ATOM 3184 O O . ILE A 1 414 ? -7.850 14.927 -10.059 1.00 98.38 414 ILE A O 1
ATOM 3188 N N . MET A 1 415 ? -8.085 13.291 -11.573 1.00 97.94 415 MET A N 1
ATOM 3189 C CA . MET A 1 415 ? -6.659 13.138 -11.893 1.00 97.94 415 MET A CA 1
ATOM 3190 C C . MET A 1 415 ? -5.971 14.459 -12.267 1.00 97.94 415 MET A C 1
ATOM 3192 O O . MET A 1 415 ? -4.844 14.709 -11.843 1.00 97.94 415 MET A O 1
ATOM 3196 N N . ASN A 1 416 ? -6.654 15.364 -12.973 1.00 96.94 416 ASN A N 1
ATOM 3197 C CA . ASN A 1 416 ? -6.112 16.692 -13.291 1.00 96.94 416 ASN A CA 1
ATOM 3198 C C . ASN A 1 416 ? -5.806 17.555 -12.047 1.00 96.94 416 ASN A C 1
ATOM 3200 O O . ASN A 1 416 ? -4.969 18.456 -12.125 1.00 96.94 416 ASN A O 1
ATOM 3204 N N . ASN A 1 417 ? -6.466 17.284 -10.915 1.00 96.50 417 ASN A N 1
ATOM 3205 C CA . ASN A 1 417 ? -6.299 17.983 -9.636 1.00 96.50 417 ASN A CA 1
ATOM 3206 C C . ASN A 1 417 ? -5.427 17.203 -8.633 1.00 96.50 417 ASN A C 1
ATOM 3208 O O . ASN A 1 417 ? -5.524 17.418 -7.429 1.00 96.50 417 ASN A O 1
ATOM 3212 N N . THR A 1 418 ? -4.572 16.313 -9.133 1.00 97.44 418 THR A N 1
ATOM 3213 C CA . THR A 1 418 ? -3.613 15.519 -8.346 1.00 97.44 418 THR A CA 1
ATOM 3214 C C . THR A 1 418 ? -2.189 15.723 -8.880 1.00 97.44 418 THR A C 1
ATOM 3216 O O . THR A 1 418 ? -2.025 16.420 -9.895 1.00 97.44 418 THR A O 1
ATOM 3219 N N . PRO A 1 419 ? -1.163 15.088 -8.275 1.00 96.69 419 PRO A N 1
ATOM 3220 C CA . PRO A 1 419 ? 0.198 15.122 -8.805 1.00 96.69 419 PRO A CA 1
ATOM 3221 C C . PRO A 1 419 ? 0.327 14.543 -10.209 1.00 96.69 419 PRO A C 1
ATOM 3223 O O . PRO A 1 419 ? 1.227 14.953 -10.933 1.00 96.69 419 PRO A O 1
ATOM 3226 N N . ALA A 1 420 ? -0.586 13.664 -10.636 1.00 95.62 420 ALA A N 1
ATOM 3227 C CA . ALA A 1 420 ? -0.654 13.204 -12.023 1.00 95.62 420 ALA A CA 1
ATOM 3228 C C . ALA A 1 420 ? -0.865 14.367 -13.008 1.00 95.62 420 ALA A C 1
ATOM 3230 O O . ALA A 1 420 ? -0.289 14.403 -14.099 1.00 95.62 420 ALA A O 1
ATOM 3231 N N . GLY A 1 421 ? -1.713 15.312 -12.596 1.00 94.31 421 GLY A N 1
ATOM 3232 C CA . GLY A 1 421 ? -2.025 16.544 -13.297 1.00 94.31 421 GLY A CA 1
ATOM 3233 C C . GLY A 1 421 ? -1.076 17.671 -12.917 1.00 94.31 421 GLY A C 1
ATOM 3234 O O . GLY A 1 421 ? 0.133 17.559 -13.090 1.00 94.31 421 GLY A O 1
ATOM 3235 N N . ASN A 1 422 ? -1.633 18.782 -12.430 1.00 90.81 422 ASN A N 1
ATOM 3236 C CA . ASN A 1 422 ? -0.879 20.015 -12.165 1.00 90.81 422 ASN A CA 1
ATOM 3237 C C . ASN A 1 422 ? -0.922 20.458 -10.693 1.00 90.81 422 ASN A C 1
ATOM 3239 O O . ASN A 1 422 ? -0.627 21.617 -10.395 1.00 90.81 422 ASN A O 1
ATOM 3243 N N . VAL A 1 423 ? -1.316 19.573 -9.773 1.00 95.38 423 VAL A N 1
ATOM 3244 C CA . VAL A 1 423 ? -1.433 19.897 -8.344 1.00 95.38 423 VAL A CA 1
ATOM 3245 C C . VAL A 1 423 ? -0.484 19.015 -7.546 1.00 95.38 423 VAL A C 1
ATOM 3247 O O . VAL A 1 423 ? -0.675 17.811 -7.472 1.00 95.38 423 VAL A O 1
ATOM 3250 N N . ALA A 1 424 ? 0.545 19.607 -6.946 1.00 94.88 424 ALA A N 1
ATOM 3251 C CA . ALA A 1 424 ? 1.496 18.871 -6.119 1.00 94.88 424 ALA A CA 1
ATOM 3252 C C . ALA A 1 424 ? 0.831 18.271 -4.870 1.00 94.88 424 ALA A C 1
ATOM 3254 O O . ALA A 1 424 ? -0.131 18.828 -4.337 1.00 94.88 424 ALA A O 1
ATOM 3255 N N . MET A 1 425 ? 1.376 17.153 -4.383 1.00 93.62 425 MET A N 1
ATOM 3256 C CA . MET A 1 425 ? 0.982 16.589 -3.096 1.00 93.62 425 MET A CA 1
ATOM 3257 C C . MET A 1 425 ? 1.335 17.581 -1.986 1.00 93.62 425 MET A C 1
ATOM 3259 O O . MET A 1 425 ? 2.406 18.182 -2.002 1.00 93.62 425 MET A O 1
ATOM 3263 N N . ASP A 1 426 ? 0.450 17.713 -1.002 1.00 91.38 426 ASP A N 1
ATOM 3264 C CA . ASP A 1 426 ? 0.681 18.527 0.186 1.00 91.38 426 ASP A CA 1
ATOM 3265 C C . ASP A 1 426 ? 0.695 17.632 1.429 1.00 91.38 426 ASP A C 1
ATOM 3267 O O . ASP A 1 426 ? -0.336 17.075 1.808 1.00 91.38 426 ASP A O 1
ATOM 3271 N N . LEU A 1 427 ? 1.869 17.491 2.050 1.00 90.88 427 LEU A N 1
ATOM 3272 C CA . LEU A 1 427 ? 2.056 16.793 3.329 1.00 90.88 427 LEU A CA 1
ATOM 3273 C C . LEU A 1 427 ? 2.192 17.762 4.511 1.00 90.88 427 LEU A C 1
ATOM 3275 O O . LEU A 1 427 ? 2.598 17.349 5.597 1.00 90.88 427 LEU A O 1
ATOM 3279 N N . SER A 1 428 ? 1.869 19.045 4.334 1.00 86.06 428 SER A N 1
ATOM 3280 C CA . SER A 1 428 ? 1.981 20.035 5.401 1.00 86.06 428 SER A CA 1
ATOM 3281 C C . SER A 1 428 ? 1.191 19.626 6.661 1.00 86.06 428 SER A C 1
ATOM 3283 O O . SER A 1 428 ? 0.135 18.992 6.575 1.00 86.06 428 SER A O 1
ATOM 3285 N N . PRO A 1 429 ? 1.703 19.959 7.863 1.00 88.25 429 PRO A N 1
ATOM 3286 C CA . PRO A 1 429 ? 2.926 20.722 8.138 1.00 88.25 429 PRO A CA 1
ATOM 3287 C C . PRO A 1 429 ? 4.211 19.871 8.161 1.00 88.25 429 PRO A C 1
ATOM 3289 O O . PRO A 1 429 ? 5.229 20.343 8.661 1.00 88.25 429 PRO A O 1
ATOM 3292 N N . PHE A 1 430 ? 4.176 18.621 7.693 1.00 88.50 430 PHE A N 1
ATOM 3293 C CA . PHE A 1 430 ? 5.325 17.726 7.769 1.00 88.50 430 PHE A CA 1
ATOM 3294 C C . PHE A 1 430 ? 6.324 17.974 6.637 1.00 88.50 430 PHE A C 1
ATOM 3296 O O . PHE A 1 430 ? 5.950 18.194 5.486 1.00 88.50 430 PHE A O 1
ATOM 3303 N N . GLU A 1 431 ? 7.608 17.884 6.972 1.00 89.62 431 GLU A N 1
ATOM 3304 C CA . GLU A 1 431 ? 8.710 17.939 6.016 1.00 89.62 431 GLU A CA 1
ATOM 3305 C C . GLU A 1 431 ? 9.284 16.536 5.805 1.00 89.62 431 GLU A C 1
ATOM 3307 O O . GLU A 1 431 ? 9.424 15.762 6.754 1.00 89.62 431 GLU A O 1
ATOM 3312 N N . LEU A 1 432 ? 9.623 16.200 4.557 1.00 90.81 432 LEU A N 1
ATOM 3313 C CA . LEU A 1 432 ? 10.302 14.939 4.261 1.00 90.81 432 LEU A CA 1
ATOM 3314 C C . LEU A 1 432 ? 11.731 14.948 4.825 1.00 90.81 432 LEU A C 1
ATOM 3316 O O . LEU A 1 432 ? 12.349 16.017 4.885 1.00 90.81 432 LEU A O 1
ATOM 3320 N N . PRO A 1 433 ? 12.304 13.771 5.156 1.00 89.44 433 PRO A N 1
ATOM 3321 C CA . PRO A 1 433 ? 13.621 13.679 5.789 1.00 89.44 433 PRO A CA 1
ATOM 3322 C C . PRO A 1 433 ? 14.718 14.476 5.080 1.00 89.44 433 PRO A C 1
ATOM 3324 O O . PRO A 1 433 ? 15.573 15.076 5.724 1.00 89.44 433 PRO A O 1
ATOM 3327 N N . GLN A 1 434 ? 14.675 14.542 3.751 1.00 87.31 434 GLN A N 1
ATOM 3328 C CA . GLN A 1 434 ? 15.654 15.269 2.945 1.00 87.31 434 GLN A CA 1
ATOM 3329 C C . GLN A 1 434 ? 15.698 16.769 3.224 1.00 87.31 434 GLN A C 1
ATOM 3331 O O . GLN A 1 434 ? 16.785 17.349 3.248 1.00 87.31 434 GLN A O 1
ATOM 3336 N N . VAL A 1 435 ? 14.526 17.376 3.427 1.00 89.94 435 VAL A N 1
ATOM 3337 C CA . VAL A 1 435 ? 14.390 18.801 3.742 1.00 89.94 435 VAL A CA 1
ATOM 3338 C C . VAL A 1 435 ? 14.939 19.044 5.139 1.00 89.94 435 VAL A C 1
ATOM 3340 O O . VAL A 1 435 ? 15.794 19.906 5.328 1.00 89.94 435 VAL A O 1
ATOM 3343 N N . THR A 1 436 ? 14.549 18.201 6.100 1.00 88.94 436 THR A N 1
ATOM 3344 C CA . THR A 1 436 ? 15.038 18.273 7.483 1.00 88.94 436 THR A CA 1
ATOM 3345 C C . THR A 1 436 ? 16.559 18.098 7.576 1.00 88.94 436 THR A C 1
ATOM 3347 O O . THR A 1 436 ? 17.212 18.745 8.393 1.00 88.94 436 THR A O 1
ATOM 3350 N N . LEU A 1 437 ? 17.145 17.255 6.721 1.00 88.38 437 LEU A N 1
ATOM 3351 C CA . LEU A 1 437 ? 18.591 17.029 6.638 1.00 88.38 437 LEU A CA 1
ATOM 3352 C C . LEU A 1 437 ? 19.341 18.112 5.838 1.00 88.38 437 LEU A C 1
ATOM 3354 O O . LEU A 1 437 ? 20.572 18.112 5.827 1.00 88.38 437 LEU A O 1
ATOM 3358 N N . GLY A 1 438 ? 18.633 19.028 5.170 1.00 89.19 438 GLY A N 1
ATOM 3359 C CA . GLY A 1 438 ? 19.226 20.072 4.329 1.00 89.19 438 GLY A CA 1
ATOM 3360 C C . GLY A 1 438 ? 19.841 19.558 3.022 1.00 89.19 438 GLY A C 1
ATOM 3361 O O . GLY A 1 438 ? 20.701 20.229 2.453 1.00 89.19 438 GLY A O 1
ATOM 3362 N N . ASN A 1 439 ? 19.428 18.374 2.559 1.00 85.56 439 ASN A N 1
ATOM 3363 C CA . ASN A 1 439 ? 19.897 17.781 1.304 1.00 85.56 439 ASN A CA 1
ATOM 3364 C C . ASN A 1 439 ? 19.114 18.284 0.085 1.00 85.56 439 ASN A C 1
ATOM 3366 O O . ASN A 1 439 ? 19.646 18.269 -1.022 1.00 85.56 439 ASN A O 1
ATOM 3370 N N . ASP A 1 440 ? 17.867 18.714 0.285 1.00 88.56 440 ASP A N 1
ATOM 3371 C CA . ASP A 1 440 ? 17.004 19.256 -0.764 1.00 88.56 440 ASP A CA 1
ATOM 3372 C C . ASP A 1 440 ? 16.009 20.283 -0.188 1.00 88.56 440 ASP A C 1
ATOM 3374 O O . ASP A 1 440 ? 16.022 20.573 1.011 1.00 88.56 440 ASP A O 1
ATOM 3378 N N . VAL A 1 441 ? 15.154 20.841 -1.043 1.00 87.12 441 VAL A N 1
ATOM 3379 C CA . VAL A 1 441 ? 14.082 21.779 -0.685 1.00 87.12 441 VAL A CA 1
ATOM 3380 C C . VAL A 1 441 ? 12.710 21.192 -1.004 1.00 87.12 441 VAL A C 1
ATOM 3382 O O . VAL A 1 441 ? 12.565 20.379 -1.917 1.00 87.12 441 VAL A O 1
ATOM 3385 N N . THR A 1 442 ? 11.690 21.626 -0.263 1.00 85.75 442 THR A N 1
ATOM 3386 C CA . THR A 1 442 ? 10.300 21.165 -0.397 1.00 85.75 442 THR A CA 1
ATOM 3387 C C . THR A 1 442 ? 9.820 21.189 -1.848 1.00 85.75 442 THR A C 1
ATOM 3389 O O . THR A 1 442 ? 9.275 20.202 -2.331 1.00 85.75 442 THR A O 1
ATOM 3392 N N . GLU A 1 443 ? 10.080 22.263 -2.591 1.00 87.38 443 GLU A N 1
ATOM 3393 C CA . GLU A 1 443 ? 9.595 22.436 -3.964 1.00 87.38 443 GLU A CA 1
ATOM 3394 C C . GLU A 1 443 ? 10.061 21.330 -4.926 1.00 87.38 443 GLU A C 1
ATOM 3396 O O . GLU A 1 443 ? 9.343 20.995 -5.865 1.00 87.38 443 GLU A O 1
ATOM 3401 N N . ASN A 1 444 ? 11.229 20.729 -4.682 1.00 86.75 444 ASN A N 1
ATOM 3402 C CA . ASN A 1 444 ? 11.776 19.663 -5.523 1.00 86.75 444 ASN A CA 1
ATOM 3403 C C . ASN A 1 444 ? 11.224 18.270 -5.177 1.00 86.75 444 ASN A C 1
ATOM 3405 O O . ASN A 1 444 ? 11.364 17.341 -5.971 1.00 86.75 444 ASN A O 1
ATOM 3409 N N . LEU A 1 445 ? 10.606 18.105 -4.004 1.00 88.00 445 LEU A N 1
ATOM 3410 C CA . LEU A 1 445 ? 10.100 16.815 -3.510 1.00 88.00 445 LEU A CA 1
ATOM 3411 C C . LEU A 1 445 ? 8.574 16.686 -3.609 1.00 88.00 445 LEU A C 1
ATOM 3413 O O . LEU A 1 445 ? 8.009 15.647 -3.255 1.00 88.00 445 LEU A O 1
ATOM 3417 N N . PHE A 1 446 ? 7.920 17.733 -4.110 1.00 92.19 446 PHE A N 1
ATOM 3418 C CA . PHE A 1 446 ? 6.484 17.812 -4.358 1.00 92.19 446 PHE A CA 1
ATOM 3419 C C . PHE A 1 446 ? 6.243 18.341 -5.780 1.00 92.19 446 PHE A C 1
ATOM 3421 O O . PHE A 1 446 ? 5.732 19.438 -5.994 1.00 92.19 446 PHE A O 1
ATOM 3428 N N . LEU A 1 447 ? 6.674 17.554 -6.765 1.00 92.69 447 LEU A N 1
ATOM 3429 C CA . LEU A 1 447 ? 6.536 17.825 -8.195 1.00 92.69 447 LEU A CA 1
ATOM 3430 C C . LEU A 1 447 ? 5.253 17.202 -8.762 1.00 92.69 447 LEU A C 1
ATOM 3432 O O . LEU A 1 447 ? 4.541 16.459 -8.090 1.00 92.69 447 LEU A O 1
ATOM 3436 N N . THR A 1 448 ? 4.961 17.513 -10.024 1.00 93.88 448 THR A N 1
ATOM 3437 C CA . THR A 1 448 ? 3.780 17.014 -10.743 1.00 93.88 448 THR A CA 1
ATOM 3438 C C . THR A 1 448 ? 4.187 16.398 -12.076 1.00 93.88 448 THR A C 1
ATOM 3440 O O . THR A 1 448 ? 5.214 16.776 -12.643 1.00 93.88 448 THR A O 1
ATOM 3443 N N . GLY A 1 449 ? 3.384 15.460 -12.572 1.00 89.94 449 GLY A N 1
ATOM 3444 C CA . GLY A 1 449 ? 3.564 14.829 -13.875 1.00 89.94 449 GLY A CA 1
ATOM 3445 C C . GLY A 1 449 ? 3.133 15.707 -15.045 1.00 89.94 449 GLY A C 1
ATOM 3446 O O . GLY A 1 449 ? 3.601 15.507 -16.160 1.00 89.94 449 GLY A O 1
ATOM 3447 N N . GLY A 1 450 ? 2.262 16.695 -14.816 1.00 88.12 450 GLY A N 1
ATOM 3448 C CA . GLY A 1 450 ? 1.831 17.642 -15.846 1.00 88.12 450 GLY A CA 1
ATOM 3449 C C . GLY A 1 450 ? 0.945 17.025 -16.933 1.00 88.12 450 GLY A C 1
ATOM 3450 O O . GLY A 1 450 ? 0.840 17.584 -18.032 1.00 88.12 450 GLY A O 1
ATOM 3451 N N . THR A 1 451 ? 0.322 15.875 -16.658 1.00 89.06 451 THR A N 1
ATOM 3452 C CA . THR A 1 451 ? -0.558 15.186 -17.611 1.00 89.06 451 THR A CA 1
ATOM 3453 C C . THR A 1 451 ? -1.916 15.878 -17.656 1.00 89.06 451 THR A C 1
ATOM 3455 O O . THR A 1 451 ? -2.472 16.259 -16.630 1.00 89.06 451 THR A O 1
ATOM 3458 N N . THR A 1 452 ? -2.478 16.053 -18.853 1.00 92.12 452 THR A N 1
ATOM 3459 C CA . THR A 1 452 ? -3.855 16.542 -19.007 1.00 92.12 452 THR A CA 1
ATOM 3460 C C . THR A 1 452 ? -4.770 15.399 -19.409 1.00 92.12 452 THR A C 1
ATOM 3462 O O . THR A 1 452 ? -4.647 14.859 -20.505 1.00 92.12 452 THR A O 1
ATOM 3465 N N . PHE A 1 453 ? -5.718 15.081 -18.535 1.00 94.25 453 PHE A N 1
ATOM 3466 C CA . PHE A 1 453 ? -6.733 14.061 -18.751 1.00 94.25 453 PHE A CA 1
ATOM 3467 C C . PHE A 1 453 ? -8.010 14.679 -19.324 1.00 94.25 453 PHE A C 1
ATOM 3469 O O . PHE A 1 453 ? -8.456 15.748 -18.900 1.00 94.25 453 PHE A O 1
ATOM 3476 N N . THR A 1 454 ? -8.624 13.992 -20.277 1.00 94.94 454 THR A N 1
ATOM 3477 C CA . THR A 1 454 ? -9.799 14.449 -21.034 1.00 94.94 454 THR A CA 1
ATOM 3478 C C . THR A 1 454 ? -11.068 13.668 -20.705 1.00 94.94 454 THR A C 1
ATOM 3480 O O . THR A 1 454 ? -12.173 14.146 -20.962 1.00 94.94 454 THR A O 1
ATOM 3483 N N . GLY A 1 455 ? -10.919 12.467 -20.153 1.00 95.25 455 GLY A N 1
ATOM 3484 C CA . GLY A 1 455 ? -11.981 11.496 -19.927 1.00 95.25 455 GLY A CA 1
ATOM 3485 C C . GLY A 1 455 ? -12.257 10.592 -21.124 1.00 95.25 455 GLY A C 1
ATOM 3486 O O . GLY A 1 455 ? -13.208 9.813 -21.085 1.00 95.25 455 GLY A O 1
ATOM 3487 N N . SER A 1 456 ? -11.454 10.709 -22.186 1.00 95.25 456 SER A N 1
ATOM 3488 C CA . SER A 1 456 ? -11.540 9.890 -23.403 1.00 95.25 456 SER A CA 1
ATOM 3489 C C . SER A 1 456 ? -10.449 8.819 -23.502 1.00 95.25 456 SER A C 1
ATOM 3491 O O . SER A 1 456 ? -10.413 8.069 -24.476 1.00 95.25 456 SER A O 1
ATOM 3493 N N . GLU A 1 457 ? -9.586 8.743 -22.490 1.00 94.56 457 GLU A N 1
ATOM 3494 C CA . GLU A 1 457 ? -8.522 7.759 -22.343 1.00 94.56 457 GLU A CA 1
ATOM 3495 C C . GLU A 1 457 ? -9.088 6.333 -22.398 1.00 94.56 457 GLU A C 1
ATOM 3497 O O . GLU A 1 457 ? -10.145 6.029 -21.831 1.00 94.56 457 GLU A O 1
ATOM 3502 N N . SER A 1 458 ? -8.375 5.439 -23.086 1.00 95.12 458 SER A N 1
ATOM 3503 C CA . SER A 1 458 ? -8.705 4.016 -23.068 1.00 95.12 458 SER A CA 1
ATOM 3504 C C . SER A 1 458 ? -8.419 3.407 -21.690 1.00 95.12 458 SER A C 1
ATOM 3506 O O . SER A 1 458 ? -7.710 3.987 -20.868 1.00 95.12 458 SER A O 1
ATOM 3508 N N . LEU A 1 459 ? -8.917 2.193 -21.429 1.00 95.06 459 LEU A N 1
ATOM 3509 C CA . LEU A 1 459 ? -8.582 1.486 -20.188 1.00 95.06 459 LEU A CA 1
ATOM 3510 C C . LEU A 1 459 ? -7.063 1.290 -20.031 1.00 95.06 459 LEU A C 1
ATOM 3512 O O . LEU A 1 459 ? -6.548 1.451 -18.932 1.00 95.06 459 LEU A O 1
ATOM 3516 N N . ALA A 1 460 ? -6.345 1.001 -21.122 1.00 95.81 460 ALA A N 1
ATOM 3517 C CA . ALA A 1 460 ? -4.891 0.848 -21.087 1.00 95.81 460 ALA A CA 1
ATOM 3518 C C . ALA A 1 460 ? -4.183 2.165 -20.730 1.00 95.81 460 ALA A C 1
ATOM 3520 O O . ALA A 1 460 ? -3.223 2.149 -19.963 1.00 95.81 460 ALA A O 1
ATOM 3521 N N . ASP A 1 461 ? -4.680 3.302 -21.229 1.00 95.81 461 ASP A N 1
ATOM 3522 C CA . ASP A 1 461 ? -4.157 4.625 -20.871 1.00 95.81 461 ASP A CA 1
ATOM 3523 C C . ASP A 1 461 ? -4.388 4.920 -19.380 1.00 95.81 461 ASP A C 1
ATOM 3525 O O . ASP A 1 461 ? -3.467 5.354 -18.689 1.00 95.81 461 ASP A O 1
ATOM 3529 N N . TRP A 1 462 ? -5.583 4.636 -18.849 1.00 97.00 462 TRP A N 1
ATOM 3530 C CA . TRP A 1 462 ? -5.859 4.779 -17.415 1.00 97.00 462 TRP A CA 1
ATOM 3531 C C . TRP A 1 462 ? -4.957 3.890 -16.563 1.00 97.00 462 TRP A C 1
ATOM 3533 O O . TRP A 1 462 ? -4.349 4.371 -15.612 1.00 97.00 462 TRP A O 1
ATOM 3543 N N . GLN A 1 463 ? -4.819 2.617 -16.930 1.00 97.56 463 GLN A N 1
ATOM 3544 C CA . GLN A 1 463 ? -3.951 1.665 -16.239 1.00 97.56 463 GLN A CA 1
ATOM 3545 C C . GLN A 1 463 ? -2.487 2.103 -16.247 1.00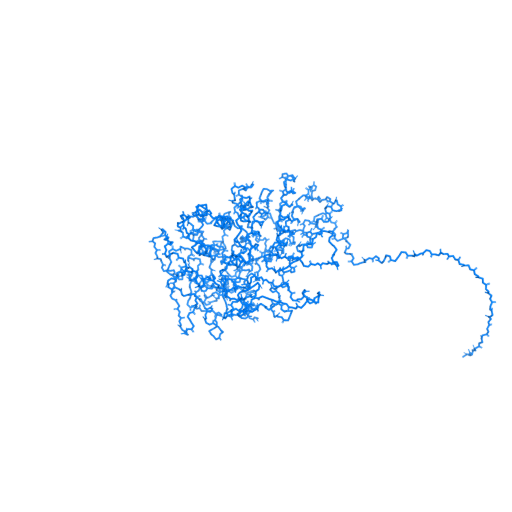 97.56 463 GLN A C 1
ATOM 3547 O O . GLN A 1 463 ? -1.818 2.000 -15.222 1.00 97.56 463 GLN A O 1
ATOM 3552 N N . TRP A 1 464 ? -1.995 2.622 -17.375 1.00 96.31 464 TRP A N 1
ATOM 3553 C CA . TRP A 1 464 ? -0.636 3.152 -17.477 1.00 96.31 464 TRP A CA 1
ATOM 3554 C C . TRP A 1 464 ? -0.428 4.340 -16.540 1.00 96.31 464 TRP A C 1
ATOM 3556 O O . TRP A 1 464 ? 0.565 4.390 -15.816 1.00 96.31 464 TRP A O 1
ATOM 3566 N N . ASN A 1 465 ? -1.387 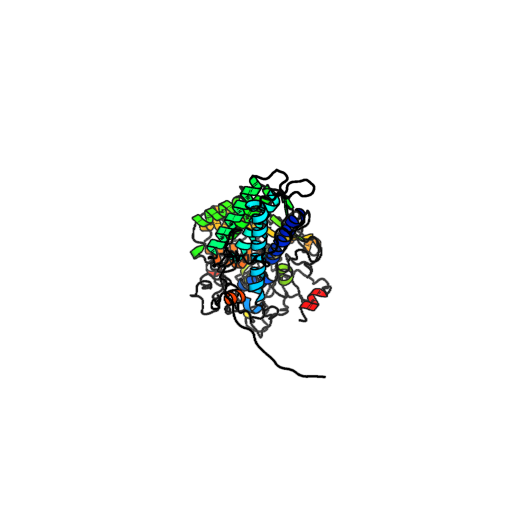5.268 -16.508 1.00 96.12 465 ASN A N 1
ATOM 3567 C CA . ASN A 1 465 ? -1.318 6.422 -15.622 1.00 96.12 465 ASN A CA 1
ATOM 3568 C C . ASN A 1 465 ? -1.397 6.006 -14.151 1.00 96.12 465 ASN A C 1
ATOM 3570 O O . ASN A 1 465 ? -0.529 6.399 -13.384 1.00 96.12 465 ASN A O 1
ATOM 3574 N N . PHE A 1 466 ? -2.341 5.148 -13.749 1.00 98.12 466 PHE A N 1
ATOM 3575 C CA . PHE A 1 466 ? -2.386 4.647 -12.372 1.00 98.12 466 PHE A CA 1
ATOM 3576 C C . PHE A 1 466 ? -1.095 3.920 -11.988 1.00 98.12 466 PHE A C 1
ATOM 3578 O O . PHE A 1 466 ? -0.561 4.172 -10.911 1.00 98.12 466 PHE A O 1
ATOM 3585 N N . LEU A 1 467 ? -0.541 3.087 -12.875 1.00 98.25 467 LEU A N 1
ATOM 3586 C CA . LEU A 1 467 ? 0.747 2.436 -12.645 1.00 98.25 467 LEU A CA 1
ATOM 3587 C C . LEU A 1 467 ? 1.863 3.447 -12.395 1.00 98.25 467 LEU A C 1
ATOM 3589 O O . LEU A 1 467 ? 2.565 3.332 -11.394 1.00 98.25 467 LEU A O 1
ATOM 3593 N N . LYS A 1 468 ? 1.991 4.455 -13.260 1.00 96.19 468 LYS A N 1
ATOM 3594 C CA . LYS A 1 468 ? 2.982 5.524 -13.107 1.00 96.19 468 LYS A CA 1
ATOM 3595 C C . LYS A 1 468 ? 2.798 6.279 -11.790 1.00 96.19 468 LYS A C 1
ATOM 3597 O O . LYS A 1 468 ? 3.764 6.477 -11.060 1.00 96.19 468 LYS A O 1
ATOM 3602 N N . GLU A 1 469 ? 1.566 6.646 -11.458 1.00 97.12 469 GLU A N 1
ATOM 3603 C CA . GLU A 1 469 ? 1.241 7.415 -10.259 1.00 97.12 469 GLU A CA 1
ATOM 3604 C C . GLU A 1 469 ? 1.522 6.655 -8.961 1.00 97.12 469 GLU A C 1
ATOM 3606 O O . GLU A 1 469 ? 2.188 7.177 -8.069 1.00 97.12 469 GLU A O 1
ATOM 3611 N N . TYR A 1 470 ? 1.092 5.398 -8.858 1.00 97.75 470 TYR A N 1
ATOM 3612 C CA . TYR A 1 470 ? 1.394 4.565 -7.692 1.00 97.75 470 TYR A CA 1
ATOM 3613 C C . TYR A 1 470 ? 2.892 4.256 -7.569 1.00 97.75 470 TYR A C 1
ATOM 3615 O O . TYR A 1 470 ? 3.412 4.172 -6.457 1.00 97.75 470 TYR A O 1
ATOM 3623 N N . SER A 1 471 ? 3.593 4.090 -8.695 1.00 96.69 471 SER A N 1
ATOM 3624 C CA . SER A 1 471 ? 5.029 3.804 -8.702 1.00 96.69 471 SER A CA 1
ATOM 3625 C C . SER A 1 471 ? 5.907 5.021 -8.436 1.00 96.69 471 SER A C 1
ATOM 3627 O O . SER A 1 471 ? 7.032 4.831 -7.984 1.00 96.69 471 SER A O 1
ATOM 3629 N N . MET A 1 472 ? 5.442 6.241 -8.720 1.00 92.75 472 MET A N 1
ATOM 3630 C CA . MET A 1 472 ? 6.250 7.458 -8.578 1.00 92.75 472 MET A CA 1
ATOM 3631 C C . MET A 1 472 ? 5.818 8.344 -7.427 1.00 92.75 472 MET A C 1
ATOM 3633 O O . MET A 1 472 ? 6.651 8.774 -6.631 1.00 92.75 472 MET A O 1
ATOM 3637 N N . GLU A 1 473 ? 4.524 8.628 -7.343 1.00 95.31 473 GLU A N 1
ATOM 3638 C CA . GLU A 1 473 ? 4.005 9.564 -6.359 1.00 95.31 473 GLU A CA 1
ATOM 3639 C C . GLU A 1 473 ? 3.795 8.895 -5.003 1.00 95.31 473 GLU A C 1
ATOM 3641 O O . GLU A 1 473 ? 4.037 9.524 -3.977 1.00 95.31 473 GLU A O 1
ATOM 3646 N N . LEU A 1 474 ? 3.375 7.626 -4.996 1.00 95.94 474 LEU A N 1
ATOM 3647 C CA . LEU A 1 474 ? 3.055 6.902 -3.765 1.00 95.94 474 LEU A CA 1
ATOM 3648 C C . LEU A 1 474 ? 4.154 5.938 -3.285 1.00 95.94 474 LEU A C 1
ATOM 3650 O O . LEU A 1 474 ? 3.951 5.221 -2.304 1.00 95.94 474 LEU A O 1
ATOM 3654 N N . ASP A 1 475 ? 5.316 5.914 -3.940 1.00 94.50 475 ASP A N 1
ATOM 3655 C CA . ASP A 1 475 ? 6.440 5.067 -3.528 1.00 94.50 475 ASP A CA 1
ATOM 3656 C C . ASP A 1 475 ? 6.918 5.422 -2.117 1.00 94.50 475 ASP A C 1
ATOM 3658 O O . ASP A 1 475 ? 7.212 6.586 -1.833 1.00 94.50 475 ASP A O 1
ATOM 3662 N N . MET A 1 476 ? 6.955 4.431 -1.220 1.00 92.88 476 MET A N 1
ATOM 3663 C CA . MET A 1 476 ? 7.186 4.626 0.219 1.00 92.88 476 MET A CA 1
ATOM 3664 C C . MET A 1 476 ? 6.221 5.629 0.899 1.00 92.88 476 MET A C 1
ATOM 3666 O O . MET A 1 476 ? 6.491 6.093 2.004 1.00 92.88 476 MET A O 1
ATOM 3670 N N . MET A 1 477 ? 5.091 5.978 0.272 1.00 89.31 477 MET A N 1
ATOM 3671 C CA . MET A 1 477 ? 4.068 6.901 0.798 1.00 89.31 477 MET A CA 1
ATOM 3672 C C . MET A 1 477 ? 2.719 6.204 1.010 1.00 89.31 477 MET A C 1
ATOM 3674 O O . MET A 1 477 ? 1.645 6.758 0.773 1.00 89.31 477 MET A O 1
ATOM 3678 N N . GLY A 1 478 ? 2.795 4.969 1.486 1.00 75.19 478 GLY A N 1
ATOM 3679 C CA . GLY A 1 478 ? 1.673 4.154 1.908 1.00 75.19 478 GLY A CA 1
ATOM 3680 C C . GLY A 1 478 ? 2.187 2.842 2.487 1.00 75.19 478 GLY A C 1
ATOM 3681 O O . GLY A 1 478 ? 3.329 2.449 2.259 1.00 75.19 478 GLY A O 1
ATOM 3682 N N . GLY A 1 479 ? 1.351 2.188 3.289 1.00 81.19 479 GLY A N 1
ATOM 3683 C CA . GLY A 1 479 ? 1.719 0.926 3.928 1.00 81.19 479 GLY A CA 1
ATOM 3684 C C . GLY A 1 479 ? 1.893 -0.250 2.954 1.00 81.19 479 GLY A C 1
ATOM 3685 O O . GLY A 1 479 ? 1.689 -0.156 1.746 1.00 81.19 479 GLY A O 1
ATOM 3686 N N . TYR A 1 480 ? 2.213 -1.393 3.545 1.00 92.94 480 TYR A N 1
ATOM 3687 C CA . TYR A 1 480 ? 2.518 -2.694 2.957 1.00 92.94 480 TYR A CA 1
ATOM 3688 C C . TYR A 1 480 ? 1.739 -3.033 1.683 1.00 92.94 480 TYR A C 1
ATOM 3690 O O . TYR A 1 480 ? 0.519 -3.191 1.729 1.00 92.94 480 TYR A O 1
ATOM 3698 N N . GLY A 1 481 ? 2.462 -3.241 0.579 1.00 93.88 481 GLY A N 1
ATOM 3699 C CA . GLY A 1 481 ? 1.942 -3.842 -0.651 1.00 93.88 481 GLY A CA 1
ATOM 3700 C C . GLY A 1 481 ? 1.122 -2.921 -1.551 1.00 93.88 481 GLY A C 1
ATOM 3701 O O . GLY A 1 481 ? 0.426 -3.422 -2.432 1.00 93.88 481 GLY A O 1
ATOM 3702 N N . LEU A 1 482 ? 1.191 -1.601 -1.360 1.00 95.25 482 LEU A N 1
ATOM 3703 C CA . LEU A 1 482 ? 0.393 -0.617 -2.095 1.00 95.25 482 LEU A CA 1
ATOM 3704 C C . LEU A 1 482 ? 0.420 -0.824 -3.625 1.00 95.25 482 LEU A C 1
ATOM 3706 O O . LEU A 1 482 ? -0.633 -0.906 -4.262 1.00 95.25 482 LEU A O 1
ATOM 3710 N N . GLN A 1 483 ? 1.610 -0.959 -4.209 1.00 96.88 483 GLN A N 1
ATOM 3711 C CA . GLN A 1 483 ? 1.822 -1.135 -5.646 1.00 96.88 483 GLN A CA 1
ATOM 3712 C C . GLN A 1 483 ? 1.348 -2.515 -6.100 1.00 96.88 483 GLN A C 1
ATOM 3714 O O . GLN A 1 483 ? 0.651 -2.630 -7.106 1.00 96.88 483 GLN A O 1
ATOM 3719 N N . TRP A 1 484 ? 1.661 -3.563 -5.336 1.00 98.12 484 TRP A N 1
ATOM 3720 C CA . TRP A 1 484 ? 1.236 -4.928 -5.644 1.00 98.12 484 TRP A CA 1
ATOM 3721 C C . TRP A 1 484 ? -0.288 -5.068 -5.675 1.00 98.12 484 TRP A C 1
ATOM 3723 O O . TRP A 1 484 ? -0.834 -5.653 -6.615 1.00 98.12 484 TRP A O 1
ATOM 3733 N N . TYR A 1 485 ? -0.988 -4.490 -4.694 1.00 97.81 485 TYR A N 1
ATOM 3734 C CA . TYR A 1 485 ? -2.445 -4.550 -4.640 1.00 97.81 485 TYR A CA 1
ATOM 3735 C C . TYR A 1 485 ? -3.117 -3.771 -5.775 1.00 97.81 485 TYR A C 1
ATOM 3737 O O . TYR A 1 485 ? -4.143 -4.211 -6.296 1.00 97.81 485 TYR A O 1
ATOM 3745 N N . MET A 1 486 ? -2.538 -2.638 -6.184 1.00 97.50 486 MET A N 1
ATOM 3746 C CA . MET A 1 486 ? -3.005 -1.906 -7.362 1.00 97.50 486 MET A CA 1
ATOM 3747 C C . MET A 1 486 ? -2.762 -2.680 -8.645 1.00 97.50 486 MET A C 1
ATOM 3749 O O . MET A 1 486 ? -3.685 -2.876 -9.434 1.00 97.50 486 MET A O 1
ATOM 3753 N N . MET A 1 487 ? -1.560 -3.208 -8.829 1.00 98.44 487 MET A N 1
ATOM 3754 C CA . MET A 1 487 ? -1.225 -3.915 -10.056 1.00 98.44 487 MET A CA 1
ATOM 3755 C C . MET A 1 487 ? -2.076 -5.170 -10.255 1.00 98.44 487 MET A C 1
ATOM 3757 O O . MET A 1 487 ? -2.504 -5.427 -11.378 1.00 98.44 487 MET A O 1
ATOM 3761 N N . ARG A 1 488 ? -2.370 -5.937 -9.196 1.00 96.62 488 ARG A N 1
ATOM 3762 C CA . ARG A 1 488 ? -3.169 -7.167 -9.325 1.00 96.62 488 ARG A CA 1
ATOM 3763 C C . ARG A 1 488 ? -4.607 -6.903 -9.789 1.00 96.62 488 ARG A C 1
ATOM 3765 O O . ARG A 1 488 ? -5.057 -7.553 -10.723 1.00 96.62 488 ARG A O 1
ATOM 3772 N N . ARG A 1 489 ? -5.303 -5.893 -9.245 1.00 96.75 489 ARG A N 1
ATOM 3773 C CA . ARG A 1 489 ? -6.694 -5.574 -9.642 1.00 96.75 489 ARG A CA 1
ATOM 3774 C C . ARG A 1 489 ? -6.819 -5.031 -11.073 1.00 96.75 489 ARG A C 1
ATOM 3776 O O . ARG A 1 489 ? -7.929 -4.863 -11.563 1.00 96.75 489 ARG A O 1
ATOM 3783 N N . HIS A 1 490 ? -5.693 -4.764 -11.735 1.00 97.75 490 HIS A N 1
ATOM 3784 C CA . HIS A 1 490 ? -5.605 -4.336 -13.135 1.00 97.75 490 HIS A CA 1
ATOM 3785 C C . HIS A 1 490 ? -4.891 -5.358 -14.041 1.00 97.75 490 HIS A C 1
ATOM 3787 O O . HIS A 1 490 ? -4.652 -5.072 -15.217 1.00 97.75 490 HIS A O 1
ATOM 3793 N N . ASP A 1 491 ? -4.552 -6.541 -13.516 1.00 97.69 491 ASP A N 1
ATOM 3794 C CA . ASP A 1 491 ? -3.765 -7.593 -14.182 1.00 97.69 491 ASP A CA 1
ATOM 3795 C C . ASP A 1 491 ? -2.381 -7.127 -14.693 1.00 97.69 491 ASP A C 1
ATOM 3797 O O . ASP A 1 491 ? -1.854 -7.640 -15.679 1.00 97.69 491 ASP A O 1
ATOM 3801 N N . LEU A 1 492 ? -1.756 -6.157 -14.016 1.00 98.44 492 LEU A N 1
ATOM 3802 C CA . LEU A 1 492 ? -0.494 -5.530 -14.445 1.00 98.44 492 LEU A CA 1
ATOM 3803 C C . LEU A 1 492 ? 0.766 -6.284 -14.015 1.00 98.44 492 LEU A C 1
ATOM 3805 O O . LEU A 1 492 ? 1.871 -5.947 -14.449 1.00 98.44 492 LEU A O 1
ATOM 3809 N N . LEU A 1 493 ? 0.635 -7.290 -13.155 1.00 98.25 493 LEU A N 1
ATOM 3810 C CA . LEU A 1 493 ? 1.769 -8.075 -12.673 1.00 98.25 493 LEU A CA 1
ATOM 3811 C C . LEU A 1 493 ? 2.352 -8.962 -13.786 1.00 98.25 493 LEU A C 1
ATOM 3813 O O . LEU A 1 493 ? 1.668 -9.357 -14.731 1.00 98.25 493 LEU A O 1
ATOM 3817 N N . GLN A 1 494 ? 3.647 -9.265 -13.686 1.00 96.88 494 GLN A N 1
ATOM 3818 C CA . GLN A 1 494 ? 4.308 -10.209 -14.591 1.00 96.88 494 GLN A CA 1
ATOM 3819 C C . GLN A 1 494 ? 3.702 -11.621 -14.489 1.00 96.88 494 GLN A C 1
ATOM 3821 O O . GLN A 1 494 ? 3.215 -11.999 -13.419 1.00 96.88 494 GLN A O 1
ATOM 3826 N N . PRO A 1 495 ? 3.756 -12.425 -15.569 1.00 97.19 495 PRO A N 1
ATOM 3827 C CA . PRO A 1 495 ? 3.291 -13.809 -15.525 1.00 97.19 495 PRO A CA 1
ATOM 3828 C C . PRO A 1 495 ? 4.008 -14.601 -14.426 1.00 97.19 495 PRO A C 1
ATOM 3830 O O . PRO A 1 495 ? 5.219 -14.471 -14.227 1.00 97.19 495 PRO A O 1
ATOM 3833 N N . GLY A 1 496 ? 3.250 -15.418 -13.699 1.00 97.94 496 GLY A N 1
ATOM 3834 C CA . GLY A 1 496 ? 3.766 -16.218 -12.592 1.00 97.94 496 GLY A CA 1
ATOM 3835 C C . GLY A 1 496 ? 3.931 -15.450 -11.275 1.00 97.94 496 GLY A C 1
ATOM 3836 O O . GLY A 1 496 ? 4.288 -16.065 -10.271 1.00 97.94 496 GLY A O 1
ATOM 3837 N N . THR A 1 497 ? 3.671 -14.140 -11.213 1.00 98.38 497 THR A N 1
ATOM 3838 C CA . THR A 1 497 ? 3.650 -13.421 -9.928 1.00 98.38 497 THR A CA 1
ATOM 3839 C C . THR A 1 497 ? 2.451 -13.888 -9.097 1.00 98.38 497 THR A C 1
ATOM 3841 O O . THR A 1 497 ? 1.335 -13.987 -9.602 1.00 98.38 497 THR A O 1
ATOM 3844 N N . ALA A 1 498 ? 2.646 -14.169 -7.808 1.00 98.31 498 ALA A N 1
ATOM 3845 C CA . ALA A 1 498 ? 1.532 -14.499 -6.923 1.00 98.31 498 ALA A CA 1
ATOM 3846 C C . ALA A 1 498 ? 0.622 -13.278 -6.685 1.00 98.31 498 ALA A C 1
ATOM 3848 O O . ALA A 1 498 ? 1.093 -12.161 -6.476 1.00 98.31 498 ALA A O 1
ATOM 3849 N N . LEU A 1 499 ? -0.691 -13.501 -6.672 1.00 98.12 499 LEU A N 1
ATOM 3850 C CA . LEU A 1 499 ? -1.714 -12.488 -6.372 1.00 98.12 499 LEU A CA 1
ATOM 3851 C C . LEU A 1 499 ? -2.080 -12.459 -4.880 1.00 98.12 499 LEU A C 1
ATOM 3853 O O . LEU A 1 499 ? -2.851 -11.604 -4.428 1.00 98.12 499 LEU A O 1
ATOM 3857 N N . GLN A 1 500 ? -1.553 -13.427 -4.125 1.00 97.81 500 GLN A N 1
ATOM 3858 C CA . GLN A 1 500 ? -1.831 -13.634 -2.715 1.00 97.81 500 GLN A CA 1
ATOM 3859 C C . GLN A 1 500 ? -0.778 -14.491 -2.027 1.00 97.81 500 GLN A C 1
ATOM 3861 O O . GLN A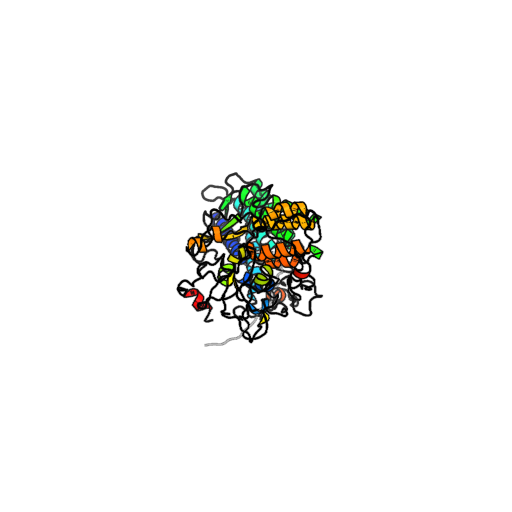 1 500 ? -0.112 -15.308 -2.665 1.00 97.81 500 GLN A O 1
ATOM 3866 N N . PHE A 1 501 ? -0.660 -14.336 -0.714 1.00 98.38 501 PHE A N 1
ATOM 3867 C CA . PHE A 1 501 ? 0.070 -15.282 0.119 1.00 98.38 501 PHE A CA 1
ATOM 3868 C C . PHE A 1 501 ? -0.859 -16.421 0.522 1.00 98.38 501 PHE A C 1
ATOM 3870 O O . PHE A 1 501 ? -2.037 -16.204 0.778 1.00 98.38 501 PHE A O 1
ATOM 3877 N N . ALA A 1 502 ? -0.328 -17.636 0.589 1.00 97.88 502 ALA A N 1
ATOM 3878 C CA . ALA A 1 502 ? -1.013 -18.706 1.299 1.00 97.88 502 ALA A CA 1
ATOM 3879 C C . ALA A 1 502 ? -0.911 -18.461 2.804 1.00 97.88 502 ALA A C 1
ATOM 3881 O O . ALA A 1 502 ? 0.072 -17.867 3.266 1.00 97.88 502 ALA A O 1
ATOM 3882 N N . VAL A 1 503 ? -1.872 -18.985 3.565 1.00 97.44 503 VAL A N 1
ATOM 3883 C CA . VAL A 1 503 ? -1.726 -19.152 5.016 1.00 97.44 503 VAL A CA 1
ATOM 3884 C C . VAL A 1 503 ? -0.318 -19.702 5.328 1.00 97.44 503 VAL A C 1
ATOM 3886 O O . VAL A 1 503 ? 0.160 -20.613 4.633 1.00 97.44 503 VAL A O 1
ATOM 3889 N N . PRO A 1 504 ? 0.401 -19.148 6.328 1.00 97.81 504 PRO A N 1
ATOM 3890 C CA . PRO A 1 504 ? 1.784 -19.538 6.573 1.00 97.81 504 PRO A CA 1
ATOM 3891 C C . PRO A 1 504 ? 1.921 -21.043 6.816 1.00 97.81 504 PRO A C 1
ATOM 3893 O O . PRO A 1 504 ? 1.139 -21.634 7.557 1.00 97.81 504 PRO A O 1
ATOM 3896 N N . GLY A 1 505 ? 2.947 -21.686 6.249 1.00 96.00 505 GLY A N 1
ATOM 3897 C CA . GLY A 1 505 ? 3.065 -23.147 6.305 1.00 96.00 505 GLY A CA 1
ATOM 3898 C C . GLY A 1 505 ? 3.152 -23.721 7.725 1.00 96.00 505 GLY A C 1
ATOM 3899 O O . GLY A 1 505 ? 2.773 -24.869 7.946 1.00 96.00 505 GLY A O 1
ATOM 3900 N N . ALA A 1 506 ? 3.616 -22.931 8.700 1.00 93.81 506 ALA A N 1
ATOM 3901 C CA . ALA A 1 506 ? 3.633 -23.335 10.107 1.00 93.81 506 ALA A CA 1
ATOM 3902 C C . ALA A 1 506 ? 2.212 -23.454 10.686 1.00 93.81 506 ALA A C 1
ATOM 3904 O O . ALA A 1 506 ? 1.932 -24.393 11.427 1.00 93.81 506 ALA A O 1
ATOM 3905 N N . GLU A 1 507 ? 1.322 -22.542 10.293 1.00 95.12 507 GLU A N 1
ATOM 3906 C CA . GLU A 1 507 ? -0.089 -22.547 10.672 1.00 95.12 507 GLU A CA 1
ATOM 3907 C C . GLU A 1 507 ? -0.809 -23.738 10.023 1.00 95.12 507 GLU A C 1
ATOM 3909 O O . GLU A 1 507 ? -1.455 -24.526 10.710 1.00 95.12 507 GLU A O 1
ATOM 3914 N N . LEU A 1 508 ? -0.597 -23.955 8.719 1.00 95.56 508 LEU A N 1
ATOM 3915 C CA . LEU A 1 508 ? -1.134 -25.123 8.010 1.00 95.56 508 LEU A CA 1
ATOM 3916 C C . LEU A 1 508 ? -0.713 -26.438 8.680 1.00 95.56 508 LEU A C 1
ATOM 3918 O O . LEU A 1 508 ? -1.533 -27.336 8.881 1.00 95.56 508 LEU A O 1
ATOM 3922 N N . GLY A 1 509 ? 0.557 -26.530 9.084 1.00 93.00 509 GLY A N 1
ATOM 3923 C CA . GLY A 1 509 ? 1.095 -27.682 9.799 1.00 93.00 509 GLY A CA 1
ATOM 3924 C C . GLY A 1 509 ? 0.421 -27.937 11.150 1.00 93.00 509 GLY A C 1
ATOM 3925 O O . GLY A 1 509 ? 0.196 -29.098 11.491 1.00 93.00 509 GLY A O 1
ATOM 3926 N N . TYR A 1 510 ? 0.058 -26.886 11.895 1.00 90.50 510 TYR A N 1
ATOM 3927 C CA . TYR A 1 510 ? -0.657 -27.011 13.172 1.00 90.50 510 TYR A CA 1
ATOM 3928 C C . TYR A 1 510 ? -2.040 -27.656 12.996 1.00 90.50 510 TYR A C 1
ATOM 3930 O O . TYR A 1 510 ? -2.400 -28.550 13.762 1.00 90.50 510 TYR A O 1
ATOM 3938 N N . TYR A 1 511 ? -2.770 -27.280 11.941 1.00 90.12 511 TYR A N 1
ATOM 3939 C CA . TYR A 1 511 ? -4.088 -27.843 11.614 1.00 90.12 511 TYR A CA 1
ATOM 3940 C C . TYR A 1 511 ? -4.033 -29.129 10.773 1.00 90.12 511 TYR A C 1
ATOM 3942 O O . TYR A 1 511 ? -5.071 -29.688 10.421 1.00 90.12 511 TYR A O 1
ATOM 3950 N N . GLY A 1 512 ? -2.836 -29.624 10.438 1.00 92.75 512 GLY A N 1
ATOM 3951 C CA . GLY A 1 512 ? -2.666 -30.812 9.596 1.00 92.75 512 GLY A CA 1
ATOM 3952 C C . GLY A 1 512 ? -3.120 -30.616 8.143 1.00 92.75 512 GLY A C 1
ATOM 3953 O O . GLY A 1 512 ? -3.418 -31.595 7.456 1.00 92.75 512 GLY A O 1
ATOM 3954 N N . ILE A 1 513 ? -3.176 -29.370 7.671 1.00 94.62 513 ILE A N 1
ATOM 3955 C CA . ILE A 1 513 ? -3.542 -29.022 6.298 1.00 94.62 513 ILE A CA 1
ATOM 3956 C C . ILE A 1 513 ? -2.298 -29.168 5.407 1.00 94.62 513 ILE A C 1
ATOM 3958 O O . ILE A 1 513 ? -1.221 -28.686 5.773 1.00 94.62 513 ILE A O 1
ATOM 3962 N N . PRO A 1 514 ? -2.396 -29.831 4.237 1.00 95.88 514 PRO A N 1
ATOM 3963 C CA . PRO A 1 514 ? -1.280 -29.923 3.304 1.00 95.88 514 PRO A CA 1
ATOM 3964 C C . PRO A 1 514 ? -0.772 -28.542 2.886 1.00 95.88 514 PRO A C 1
ATOM 3966 O O . PRO A 1 514 ? -1.559 -27.642 2.601 1.00 95.88 514 PRO A O 1
ATOM 3969 N N . GLN A 1 515 ? 0.548 -28.390 2.801 1.00 94.88 515 GLN A N 1
ATOM 3970 C CA . GLN A 1 515 ? 1.141 -27.139 2.346 1.00 94.88 515 GLN A CA 1
ATOM 3971 C C . GLN A 1 515 ? 0.748 -26.848 0.888 1.00 94.88 515 GLN A C 1
ATOM 3973 O O . GLN A 1 515 ? 0.856 -27.715 0.019 1.00 94.88 515 GLN A O 1
ATOM 3978 N N . TYR A 1 516 ? 0.346 -25.607 0.626 1.00 96.75 516 TYR A N 1
ATOM 3979 C CA . TYR A 1 516 ? 0.093 -25.057 -0.704 1.00 96.75 516 TYR A CA 1
ATOM 3980 C C . TYR A 1 516 ? 0.675 -23.642 -0.795 1.00 96.75 516 TYR A C 1
ATOM 3982 O O . TYR A 1 516 ? 1.047 -23.055 0.221 1.00 96.75 516 TYR A O 1
ATOM 3990 N N . SER A 1 517 ? 0.797 -23.112 -2.012 1.00 97.25 517 SER A N 1
ATOM 3991 C CA . SER A 1 517 ? 1.326 -21.766 -2.264 1.00 97.25 517 SER A CA 1
ATOM 3992 C C . SER A 1 517 ? 0.877 -21.249 -3.634 1.00 97.25 517 SER A C 1
ATOM 3994 O O . SER A 1 517 ? 0.157 -21.960 -4.331 1.00 97.25 517 SER A O 1
ATOM 3996 N N . PHE A 1 518 ? 1.330 -20.064 -4.039 1.00 98.12 518 PHE A N 1
ATOM 3997 C CA . PHE A 1 518 ? 0.939 -19.373 -5.271 1.00 98.12 518 PHE A CA 1
ATOM 3998 C C . PHE A 1 518 ? 2.151 -18.865 -6.060 1.00 98.12 518 PHE A C 1
ATOM 4000 O O . PHE A 1 518 ? 3.268 -18.793 -5.536 1.00 98.12 518 PHE A O 1
ATOM 4007 N N . GLY A 1 519 ? 1.924 -18.497 -7.320 1.00 97.75 519 GLY A N 1
ATOM 4008 C CA . GLY A 1 519 ? 2.961 -18.005 -8.215 1.00 97.75 519 GLY A CA 1
ATOM 4009 C C . GLY A 1 519 ? 3.773 -19.107 -8.901 1.00 97.75 519 GLY A C 1
ATOM 4010 O O . GLY A 1 519 ? 3.494 -20.308 -8.811 1.00 97.75 519 GLY A O 1
ATOM 4011 N N . GLY A 1 520 ? 4.837 -18.679 -9.566 1.00 97.50 520 GLY A N 1
ATOM 4012 C CA . GLY A 1 520 ? 5.744 -19.521 -10.328 1.00 97.50 520 GLY A CA 1
ATOM 4013 C C . GLY A 1 520 ? 5.418 -19.545 -11.816 1.00 97.50 520 GLY A C 1
ATOM 4014 O O . GLY A 1 520 ? 4.274 -19.772 -12.208 1.00 97.50 520 GLY A O 1
ATOM 4015 N N . ALA A 1 521 ? 6.447 -19.363 -12.639 1.00 95.19 521 ALA A N 1
ATOM 4016 C CA . ALA A 1 521 ? 6.362 -19.568 -14.077 1.00 95.19 521 ALA A CA 1
ATOM 4017 C C . ALA A 1 521 ? 5.897 -21.001 -14.399 1.00 95.19 521 ALA A C 1
ATOM 4019 O O . ALA A 1 521 ? 6.362 -21.971 -13.794 1.00 95.19 521 ALA A O 1
ATOM 4020 N N . GLY A 1 522 ? 4.979 -21.131 -15.354 1.00 95.00 522 GLY A N 1
ATOM 4021 C CA . GLY A 1 522 ? 4.300 -22.383 -15.697 1.00 95.00 522 GLY A CA 1
ATOM 4022 C C . GLY A 1 522 ? 3.015 -22.658 -14.904 1.00 95.00 522 GLY A C 1
ATOM 4023 O O . GLY A 1 522 ? 2.313 -23.616 -15.231 1.00 95.00 522 GLY A O 1
ATOM 4024 N N . ASN A 1 523 ? 2.690 -21.840 -13.893 1.00 96.81 523 ASN A N 1
ATOM 4025 C CA . ASN A 1 523 ? 1.465 -21.950 -13.088 1.00 96.81 523 ASN A CA 1
ATOM 4026 C C . ASN A 1 523 ? 0.457 -20.825 -13.388 1.00 96.81 523 ASN A C 1
ATOM 4028 O O . ASN A 1 523 ? -0.443 -20.580 -12.592 1.00 96.81 523 ASN A O 1
ATOM 4032 N N . GLU A 1 524 ? 0.576 -20.141 -14.526 1.00 95.75 524 GLU A N 1
ATOM 4033 C CA . GLU A 1 524 ? -0.236 -18.971 -14.910 1.00 95.75 524 GLU A CA 1
ATOM 4034 C C . GLU A 1 524 ? -1.742 -19.270 -15.001 1.00 95.75 524 GLU A C 1
ATOM 4036 O O . GLU A 1 524 ? -2.565 -18.365 -14.952 1.00 95.75 524 GLU A O 1
ATOM 4041 N N . SER A 1 525 ? -2.113 -20.547 -15.136 1.00 94.50 525 SER A N 1
ATOM 4042 C CA . SER A 1 525 ? -3.514 -20.996 -15.139 1.00 94.50 525 SER A CA 1
ATOM 4043 C C . SER A 1 525 ? -4.083 -21.305 -13.747 1.00 94.50 525 SER A C 1
ATOM 4045 O O . SER A 1 525 ? -5.275 -21.590 -13.625 1.00 94.50 525 SER A O 1
ATOM 4047 N N . GLU A 1 526 ? -3.249 -21.301 -12.702 1.00 96.12 526 GLU A N 1
ATOM 4048 C CA . GLU A 1 526 ? -3.681 -21.558 -11.329 1.00 96.12 526 GLU A CA 1
ATOM 4049 C C . GLU A 1 526 ? -4.279 -20.298 -10.691 1.00 96.12 526 GLU A C 1
ATOM 4051 O O . GLU A 1 526 ? -3.744 -19.197 -10.819 1.00 96.12 526 GLU A O 1
ATOM 4056 N N . VAL A 1 527 ? -5.363 -20.472 -9.929 1.00 94.69 527 VAL A N 1
ATOM 4057 C CA . VAL A 1 527 ? -5.953 -19.391 -9.125 1.00 94.69 527 VAL A CA 1
ATOM 4058 C C . VAL A 1 527 ? -4.899 -18.816 -8.177 1.00 94.69 527 VAL A C 1
ATOM 4060 O O . VAL A 1 527 ? -4.158 -19.559 -7.535 1.00 94.69 527 VAL A O 1
ATOM 4063 N N . GLY A 1 528 ? -4.853 -17.488 -8.069 1.00 96.56 528 GLY A N 1
ATOM 4064 C CA . GLY A 1 528 ? -3.878 -16.784 -7.236 1.00 96.56 528 GLY A CA 1
ATOM 4065 C C . GLY A 1 528 ? -2.522 -16.560 -7.912 1.00 96.56 528 GLY A C 1
ATOM 4066 O O . GLY A 1 528 ? -1.599 -16.098 -7.243 1.00 96.56 528 GLY A O 1
ATOM 4067 N N . THR A 1 529 ? -2.394 -16.838 -9.212 1.00 98.06 529 THR A N 1
ATOM 4068 C CA . THR A 1 529 ? -1.190 -16.564 -10.009 1.00 98.06 529 THR A CA 1
ATOM 4069 C C . THR A 1 529 ? -1.530 -15.656 -11.191 1.00 98.06 529 THR A C 1
ATOM 4071 O O . THR A 1 529 ? -2.516 -15.882 -11.884 1.00 98.06 529 THR A O 1
ATOM 4074 N N . ALA A 1 530 ? -0.722 -14.620 -11.415 1.00 97.88 530 ALA A N 1
ATOM 4075 C CA . ALA A 1 530 ? -0.881 -13.696 -12.530 1.00 97.88 530 ALA A CA 1
ATOM 4076 C C . ALA A 1 530 ? -0.626 -14.401 -13.869 1.00 97.88 530 ALA A C 1
ATOM 4078 O O . ALA A 1 530 ? 0.389 -15.087 -14.032 1.00 97.88 530 ALA A O 1
ATOM 4079 N N . ASP A 1 531 ? -1.505 -14.176 -14.846 1.00 95.25 531 ASP A N 1
ATOM 4080 C CA . ASP A 1 531 ? -1.367 -14.751 -16.188 1.00 95.25 531 ASP A CA 1
ATOM 4081 C C . ASP A 1 531 ? -0.401 -13.962 -17.095 1.00 95.25 531 ASP A C 1
ATOM 4083 O O . ASP A 1 531 ? 0.089 -14.478 -18.100 1.00 95.25 531 ASP A O 1
ATOM 4087 N N . GLY A 1 532 ? -0.111 -12.709 -16.731 1.00 93.50 532 GLY A N 1
ATOM 4088 C CA . GLY A 1 532 ? 0.743 -11.787 -17.475 1.00 93.50 532 GLY A CA 1
ATOM 4089 C C . GLY A 1 532 ? 0.131 -11.218 -18.759 1.00 93.50 532 GLY A C 1
ATOM 4090 O O . GLY A 1 532 ? 0.819 -10.500 -19.489 1.00 93.50 532 GLY A O 1
ATOM 4091 N N . SER A 1 533 ? -1.142 -11.492 -19.053 1.00 86.81 533 SER A N 1
ATOM 4092 C CA . SER A 1 533 ? -1.826 -11.052 -20.278 1.00 86.81 533 SER A CA 1
ATOM 4093 C C . SER A 1 533 ? -1.922 -9.524 -20.382 1.00 86.81 533 SER A C 1
ATOM 4095 O O . SER A 1 533 ? -1.839 -8.950 -21.481 1.00 86.81 533 SER A O 1
ATOM 4097 N N . ASN A 1 534 ? -2.028 -8.848 -19.235 1.00 93.69 534 ASN A N 1
ATOM 4098 C CA . ASN A 1 534 ? -1.996 -7.395 -19.117 1.00 93.69 534 ASN A CA 1
ATOM 4099 C C . ASN A 1 534 ? -0.770 -6.856 -18.370 1.00 93.69 534 ASN A C 1
ATOM 4101 O O . ASN A 1 534 ? -0.778 -5.705 -17.942 1.00 93.69 534 ASN A O 1
ATOM 4105 N N . SER A 1 535 ? 0.302 -7.654 -18.278 1.00 96.44 535 SER A N 1
ATOM 4106 C CA . SER A 1 535 ? 1.539 -7.256 -17.606 1.00 96.44 535 SER A CA 1
ATOM 4107 C C . SER A 1 535 ? 2.027 -5.884 -18.072 1.00 96.44 535 SER A C 1
ATOM 4109 O O . SER A 1 535 ? 2.012 -5.579 -19.271 1.00 96.44 535 SER A O 1
ATOM 4111 N N . TRP A 1 536 ? 2.538 -5.093 -17.126 1.00 96.94 536 TRP A N 1
ATOM 4112 C CA . TRP A 1 536 ? 3.126 -3.780 -17.379 1.00 96.94 536 TRP A CA 1
ATOM 4113 C C . TRP A 1 536 ? 4.164 -3.793 -18.511 1.00 96.94 536 TRP A C 1
ATOM 4115 O O . TRP A 1 536 ? 4.213 -2.844 -19.290 1.00 96.94 536 TRP A O 1
ATOM 4125 N N . LYS A 1 537 ? 4.912 -4.898 -18.677 1.00 95.44 537 LYS A N 1
ATOM 4126 C CA . LYS A 1 537 ? 5.911 -5.076 -19.747 1.00 95.44 537 LYS A CA 1
ATOM 4127 C C . LYS A 1 537 ? 5.326 -4.935 -21.155 1.00 95.44 537 LYS A C 1
ATOM 4129 O O . LYS A 1 537 ? 6.035 -4.593 -22.093 1.00 95.44 537 LYS A O 1
ATOM 4134 N N . ASN A 1 538 ? 4.029 -5.188 -21.312 1.00 93.12 538 ASN A N 1
ATOM 4135 C CA . ASN A 1 538 ? 3.334 -5.111 -22.594 1.00 93.12 538 ASN A CA 1
ATOM 4136 C C . ASN A 1 538 ? 2.313 -3.963 -22.637 1.00 93.12 538 ASN A C 1
ATOM 4138 O O . ASN A 1 538 ? 1.717 -3.724 -23.690 1.00 93.12 538 ASN A O 1
ATOM 4142 N N . LEU A 1 539 ? 2.086 -3.267 -21.516 1.00 93.81 539 LEU A N 1
ATOM 4143 C CA . LEU A 1 539 ? 1.014 -2.284 -21.363 1.00 93.81 539 LEU A CA 1
ATOM 4144 C C . LEU A 1 539 ? 1.217 -1.065 -22.265 1.00 93.81 539 LEU A C 1
ATOM 4146 O O . LEU A 1 539 ? 0.270 -0.666 -22.936 1.00 93.81 539 LEU A O 1
ATOM 4150 N N . TYR A 1 540 ? 2.442 -0.535 -22.353 1.00 91.88 540 TYR A N 1
ATOM 4151 C CA . TYR A 1 540 ? 2.749 0.637 -23.185 1.00 91.88 540 TYR A CA 1
ATOM 4152 C C . TYR A 1 540 ? 2.350 0.437 -24.653 1.00 91.88 540 TYR A C 1
ATOM 4154 O O . TYR A 1 540 ? 1.799 1.322 -25.289 1.00 91.88 540 TYR A O 1
ATOM 4162 N N . SER A 1 541 ? 2.526 -0.771 -25.197 1.00 91.00 541 SER A N 1
ATOM 4163 C CA . SER A 1 541 ? 2.130 -1.063 -26.585 1.00 91.00 541 SER A CA 1
ATOM 4164 C C . SER A 1 541 ? 0.615 -0.988 -26.839 1.00 91.00 541 SER A C 1
ATOM 4166 O O . SER A 1 541 ? 0.184 -0.957 -27.993 1.00 91.00 541 SER A O 1
ATOM 4168 N N . LYS A 1 542 ? -0.191 -0.992 -25.768 1.00 91.94 542 LYS A N 1
ATOM 4169 C CA . LYS A 1 542 ? -1.654 -0.901 -25.795 1.00 91.94 542 LYS A CA 1
ATOM 4170 C C . LYS A 1 542 ? -2.156 0.522 -25.528 1.00 91.94 542 LYS A C 1
ATOM 4172 O O . LYS A 1 542 ? -3.351 0.754 -25.707 1.00 91.94 542 LYS A O 1
ATOM 4177 N N . THR A 1 543 ? -1.294 1.439 -25.084 1.00 90.38 543 THR A N 1
ATOM 4178 C CA . THR A 1 543 ? -1.673 2.835 -24.855 1.00 90.38 543 THR A CA 1
ATOM 4179 C C . THR A 1 543 ? -1.767 3.581 -26.181 1.00 90.38 543 THR A C 1
ATOM 4181 O O . THR A 1 543 ? -1.183 3.204 -27.203 1.00 90.38 543 THR A O 1
ATOM 4184 N N . SER A 1 544 ? -2.542 4.656 -26.188 1.00 79.38 544 SER A N 1
ATOM 4185 C CA . SER A 1 544 ? -2.470 5.632 -27.260 1.00 79.38 544 SER A CA 1
ATOM 4186 C C . SER A 1 544 ? -1.204 6.466 -27.046 1.00 79.38 544 SER A C 1
ATOM 4188 O O . SER A 1 544 ? -0.986 7.007 -25.968 1.00 79.38 544 SER A O 1
ATOM 4190 N N . ALA A 1 545 ? -0.343 6.570 -28.063 1.00 52.81 545 ALA A N 1
ATOM 4191 C CA . ALA A 1 545 ? 0.964 7.249 -28.007 1.00 52.81 545 ALA A CA 1
ATOM 4192 C C . ALA A 1 545 ? 0.895 8.781 -27.761 1.00 52.81 545 ALA A C 1
ATOM 4194 O O . ALA A 1 545 ? 1.800 9.523 -28.131 1.00 52.81 545 ALA A O 1
ATOM 4195 N N . THR A 1 546 ? -0.203 9.286 -27.200 1.00 46.84 546 THR A N 1
ATOM 4196 C CA . THR A 1 546 ? -0.541 10.704 -27.074 1.00 46.84 546 THR A CA 1
ATOM 4197 C C . THR A 1 546 ? -1.179 11.018 -25.720 1.00 46.84 546 THR A C 1
ATOM 4199 O O . THR A 1 546 ? -2.232 11.644 -25.666 1.00 46.84 546 THR A O 1
ATOM 4202 N N . THR A 1 547 ? -0.547 10.650 -24.608 1.00 46.19 547 THR A N 1
ATOM 4203 C CA . THR A 1 547 ? -0.696 11.449 -23.380 1.00 46.19 547 THR A CA 1
ATOM 4204 C C . THR A 1 547 ? 0.385 12.519 -23.410 1.00 46.19 547 THR A C 1
ATOM 4206 O O . THR A 1 547 ? 1.482 12.344 -22.896 1.00 46.19 547 THR A O 1
ATOM 4209 N N . SER A 1 548 ? 0.105 13.603 -24.127 1.00 41.38 548 SER A N 1
ATOM 4210 C CA . SER A 1 548 ? 0.977 14.772 -24.211 1.00 41.38 548 SER A CA 1
ATOM 4211 C C . SER A 1 548 ? 1.059 15.458 -22.845 1.00 41.38 548 SER A C 1
ATOM 4213 O O . SER A 1 548 ? 0.056 16.028 -22.403 1.00 41.38 548 SER A O 1
ATOM 4215 N N . SER A 1 549 ? 2.225 15.433 -22.191 1.00 47.72 549 SER A N 1
ATOM 4216 C CA . SER A 1 549 ? 2.490 16.354 -21.083 1.00 47.72 549 SER A CA 1
ATOM 4217 C C . SER A 1 549 ? 2.588 17.786 -21.627 1.00 47.72 549 SER A C 1
ATOM 4219 O O . SER A 1 549 ? 2.994 18.024 -22.772 1.00 47.72 549 SER A O 1
ATOM 4221 N N . VAL A 1 550 ? 2.165 18.764 -20.827 1.00 47.97 550 VAL A N 1
ATOM 4222 C CA . VAL A 1 550 ? 2.049 20.168 -21.269 1.00 47.97 550 VAL A CA 1
ATOM 4223 C C . VAL A 1 550 ? 3.258 21.016 -20.835 1.00 47.97 550 VAL A C 1
ATOM 4225 O O . VAL A 1 550 ? 3.353 22.183 -21.211 1.00 47.97 550 VAL A O 1
ATOM 4228 N N . ASN A 1 551 ? 4.229 20.446 -20.108 1.00 48.59 551 ASN A N 1
ATOM 4229 C CA . ASN A 1 551 ? 5.337 21.200 -19.500 1.00 48.59 551 ASN A CA 1
ATOM 4230 C C . ASN A 1 551 ? 6.687 21.135 -20.242 1.00 48.59 551 ASN A C 1
ATOM 4232 O O . ASN A 1 551 ? 7.721 21.470 -19.679 1.00 48.59 551 ASN A O 1
ATOM 4236 N N . GLY A 1 552 ? 6.667 20.854 -21.548 1.00 44.97 552 GLY A N 1
ATOM 4237 C CA . GLY A 1 552 ? 7.422 21.634 -22.544 1.00 44.97 552 GLY A CA 1
ATOM 4238 C C . GLY A 1 552 ? 8.960 21.599 -22.564 1.00 44.97 552 GLY A C 1
ATOM 4239 O O . GLY A 1 552 ? 9.534 22.191 -23.479 1.00 44.97 552 GLY A O 1
ATOM 4240 N N . ALA A 1 553 ? 9.644 20.906 -21.659 1.00 46.00 553 ALA A N 1
ATOM 4241 C CA . ALA A 1 553 ? 11.073 20.637 -21.779 1.00 46.00 553 ALA A CA 1
ATOM 4242 C C . ALA A 1 553 ? 11.344 19.171 -21.452 1.00 46.00 553 ALA A C 1
ATOM 4244 O O . ALA A 1 553 ? 11.269 18.748 -20.306 1.00 46.00 553 ALA A O 1
ATOM 4245 N N . VAL A 1 554 ? 11.654 18.401 -22.491 1.00 56.44 554 VAL A N 1
ATOM 4246 C CA . VAL A 1 554 ? 12.237 17.073 -22.341 1.00 56.44 554 VAL A CA 1
ATOM 4247 C C . VAL A 1 554 ? 13.644 17.269 -21.777 1.00 56.44 554 VAL A C 1
ATOM 4249 O O . VAL A 1 554 ? 14.504 17.840 -22.455 1.00 56.44 554 VAL A O 1
ATOM 4252 N N . GLU A 1 555 ? 13.871 16.848 -20.535 1.00 57.38 555 GLU A N 1
ATOM 4253 C CA . GLU A 1 555 ? 15.165 16.977 -19.863 1.00 57.38 555 GLU A CA 1
ATOM 4254 C C . GLU A 1 555 ? 15.834 15.607 -19.714 1.00 57.38 555 GLU A C 1
ATOM 4256 O O . GLU A 1 555 ? 15.188 14.594 -19.449 1.00 57.38 555 GLU A O 1
ATOM 4261 N N . THR A 1 556 ? 17.156 15.564 -19.892 1.00 58.84 556 THR A N 1
ATOM 4262 C CA . THR A 1 556 ? 17.956 14.399 -19.502 1.00 58.84 556 THR A CA 1
ATOM 4263 C C . THR A 1 556 ? 18.182 14.468 -17.999 1.00 58.84 556 THR A C 1
ATOM 4265 O O . THR A 1 556 ? 18.880 15.363 -17.512 1.00 58.84 556 THR A O 1
ATOM 4268 N N . PHE A 1 557 ? 17.622 13.521 -17.253 1.00 63.16 557 PHE A N 1
ATOM 4269 C CA . PHE A 1 557 ? 17.741 13.506 -15.798 1.00 63.16 557 PHE A CA 1
ATOM 4270 C C . PHE A 1 557 ? 19.070 12.862 -15.386 1.00 63.16 557 PHE A C 1
ATOM 4272 O O . PHE A 1 557 ? 19.181 11.656 -15.187 1.00 63.16 557 PHE A O 1
ATOM 4279 N N . ALA A 1 558 ? 20.110 13.693 -15.306 1.00 55.75 558 ALA A N 1
ATOM 4280 C CA . ALA A 1 558 ? 21.443 13.327 -14.832 1.00 55.75 558 ALA A CA 1
ATOM 4281 C C . ALA A 1 558 ? 21.493 13.168 -13.290 1.00 55.75 558 ALA A C 1
ATOM 4283 O O . ALA A 1 558 ? 20.640 13.731 -12.596 1.00 55.75 558 ALA A O 1
ATOM 4284 N N . PRO A 1 559 ? 22.499 12.450 -12.739 1.00 53.34 559 PRO A N 1
ATOM 4285 C CA . PRO A 1 559 ? 22.676 12.280 -11.295 1.00 53.34 559 PRO A CA 1
ATOM 4286 C C . PRO A 1 559 ? 22.625 13.615 -10.551 1.00 53.34 559 PRO A C 1
ATOM 4288 O O . PRO A 1 559 ? 23.359 14.546 -10.891 1.00 53.34 559 PRO A O 1
ATOM 4291 N N . LYS A 1 560 ? 21.784 13.703 -9.515 1.00 56.44 560 LYS A N 1
ATOM 4292 C CA . LYS A 1 560 ? 21.611 14.934 -8.721 1.00 56.44 560 LYS A CA 1
ATOM 4293 C C . LYS A 1 560 ? 22.443 14.967 -7.445 1.00 56.44 560 LYS A C 1
ATOM 4295 O O . LYS A 1 560 ? 22.581 16.019 -6.828 1.00 56.44 560 LYS A O 1
ATOM 4300 N N . MET A 1 561 ? 23.048 13.843 -7.073 1.00 53.16 561 MET A N 1
ATOM 4301 C CA . MET A 1 561 ? 23.858 13.750 -5.870 1.00 53.16 561 MET A CA 1
ATOM 4302 C C . MET A 1 561 ? 25.354 13.824 -6.198 1.00 53.16 561 MET A C 1
ATOM 4304 O O . MET A 1 561 ? 25.907 12.959 -6.875 1.00 53.16 561 MET A O 1
ATOM 4308 N N . VAL A 1 562 ? 26.040 14.817 -5.631 1.00 49.47 562 VAL A N 1
ATOM 4309 C CA . VAL A 1 562 ? 27.434 14.624 -5.214 1.00 49.47 562 VAL A CA 1
ATOM 4310 C C . VAL A 1 562 ? 27.332 13.968 -3.847 1.00 49.47 562 VAL A C 1
ATOM 4312 O O . VAL A 1 562 ? 26.919 14.646 -2.910 1.00 49.47 562 VAL A O 1
ATOM 4315 N N . MET A 1 563 ? 27.613 12.662 -3.755 1.00 52.06 563 MET A N 1
ATOM 4316 C CA . MET A 1 563 ? 27.538 11.899 -2.500 1.00 52.06 563 MET A CA 1
ATOM 4317 C C . MET A 1 563 ? 28.110 12.740 -1.352 1.00 52.06 563 MET A C 1
ATOM 4319 O O . MET A 1 563 ? 29.315 13.027 -1.371 1.00 52.06 563 MET A O 1
ATOM 4323 N N . PRO A 1 564 ? 27.292 13.166 -0.364 1.00 47.72 564 PRO A N 1
ATOM 4324 C CA . PRO A 1 564 ? 27.844 13.668 0.882 1.00 47.72 564 PRO A CA 1
ATOM 4325 C C . PRO A 1 564 ? 28.777 12.581 1.414 1.00 47.72 564 PRO A C 1
ATOM 4327 O O . PRO A 1 564 ? 28.544 11.399 1.152 1.00 47.72 564 PRO A O 1
ATOM 4330 N N . SER A 1 565 ? 29.844 12.939 2.133 1.00 45.50 565 SER A N 1
ATOM 4331 C CA . SER A 1 565 ? 30.671 11.924 2.789 1.00 45.50 565 SER A CA 1
ATOM 4332 C C . SER A 1 565 ? 29.749 11.053 3.640 1.00 45.50 565 SER A C 1
ATOM 4334 O O . SER A 1 565 ? 29.256 11.529 4.663 1.00 45.50 565 SER A O 1
ATOM 4336 N N . VAL A 1 566 ? 29.463 9.832 3.179 1.00 48.59 566 VAL A N 1
ATOM 4337 C CA . VAL A 1 566 ? 28.609 8.884 3.888 1.00 48.59 566 VAL A CA 1
ATOM 4338 C C . VAL A 1 566 ? 29.286 8.694 5.231 1.00 48.59 566 VAL A C 1
ATOM 4340 O O . VAL A 1 566 ? 30.387 8.149 5.289 1.00 48.59 566 VAL A O 1
ATOM 4343 N N . VAL A 1 567 ? 28.703 9.242 6.297 1.00 43.56 567 VAL A N 1
ATOM 4344 C CA . VAL A 1 567 ? 29.154 8.910 7.642 1.00 43.56 567 VAL A CA 1
ATOM 4345 C C . VAL A 1 567 ? 28.665 7.484 7.845 1.00 43.56 567 VAL A C 1
ATOM 4347 O O . VAL A 1 567 ? 27.453 7.268 7.809 1.00 43.56 567 VAL A O 1
ATOM 4350 N N . PRO A 1 568 ? 29.567 6.503 7.978 1.00 42.12 568 PRO A N 1
ATOM 4351 C CA . PRO A 1 568 ? 29.162 5.121 8.137 1.00 42.12 568 PRO A CA 1
ATOM 4352 C C . PRO A 1 568 ? 28.238 4.996 9.347 1.00 42.12 568 PRO A C 1
ATOM 4354 O O . PRO A 1 568 ? 28.638 5.307 10.473 1.00 42.12 568 PRO A O 1
ATOM 4357 N N . ASN A 1 569 ? 26.991 4.578 9.127 1.00 47.59 569 ASN A N 1
ATOM 4358 C CA . ASN A 1 569 ? 26.136 4.180 10.232 1.00 47.59 569 ASN A CA 1
ATOM 4359 C C . ASN A 1 569 ? 26.595 2.788 10.682 1.00 47.59 569 ASN A C 1
ATOM 4361 O O . ASN A 1 569 ? 26.323 1.784 10.019 1.00 47.59 569 ASN A O 1
ATOM 4365 N N . THR A 1 570 ? 27.277 2.732 11.825 1.00 43.28 570 THR A N 1
ATOM 4366 C CA . THR A 1 570 ? 27.810 1.495 12.413 1.00 43.28 570 THR A CA 1
ATOM 4367 C C . THR A 1 570 ? 26.729 0.453 12.719 1.00 43.28 570 THR A C 1
ATOM 4369 O O . THR A 1 570 ? 27.051 -0.727 12.844 1.00 43.28 570 THR A O 1
ATOM 4372 N N . GLN A 1 571 ? 25.449 0.843 12.804 1.00 48.81 571 GLN A N 1
ATOM 4373 C CA . GLN A 1 571 ? 24.340 -0.095 13.011 1.00 48.81 571 GLN A CA 1
ATOM 4374 C C . GLN A 1 571 ? 23.890 -0.805 11.728 1.00 48.81 571 GLN A C 1
ATOM 4376 O O . GLN A 1 571 ? 23.437 -1.945 11.808 1.00 48.81 571 GLN A O 1
ATOM 4381 N N . ASN A 1 572 ? 24.036 -0.173 10.558 1.00 45.28 572 ASN A N 1
ATOM 4382 C CA . ASN A 1 572 ? 23.669 -0.772 9.271 1.00 45.28 572 ASN A CA 1
ATOM 4383 C C . ASN A 1 572 ? 24.863 -1.477 8.601 1.00 45.28 572 ASN A C 1
ATOM 4385 O O . ASN A 1 572 ? 24.662 -2.505 7.967 1.00 45.28 572 ASN A O 1
ATOM 4389 N N . GLU A 1 573 ? 26.110 -1.043 8.823 1.00 42.34 573 GLU A N 1
ATOM 4390 C CA . GLU A 1 573 ? 27.291 -1.818 8.386 1.00 42.34 573 GLU A CA 1
ATOM 4391 C C . GLU A 1 573 ? 27.358 -3.198 9.064 1.00 42.34 573 GLU A C 1
ATOM 4393 O O . GLU A 1 573 ? 27.669 -4.195 8.417 1.00 42.34 573 GLU A O 1
ATOM 4398 N N . ALA A 1 574 ? 26.926 -3.299 10.327 1.00 42.03 574 ALA A N 1
ATOM 4399 C CA . ALA A 1 574 ? 26.771 -4.584 11.013 1.00 42.03 574 ALA A CA 1
ATOM 4400 C C . ALA A 1 574 ? 25.688 -5.499 10.393 1.00 42.03 574 ALA A C 1
ATOM 4402 O O . ALA A 1 574 ? 25.716 -6.705 10.639 1.00 42.03 574 ALA A O 1
ATOM 4403 N N . LYS A 1 575 ? 24.746 -4.947 9.606 1.00 46.50 575 LYS A N 1
ATOM 4404 C CA . LYS A 1 575 ? 23.732 -5.705 8.845 1.00 46.50 575 LYS A CA 1
ATOM 4405 C C . LYS A 1 575 ? 24.245 -6.174 7.479 1.00 46.50 575 LYS A C 1
ATOM 4407 O O . LYS A 1 575 ? 23.666 -7.098 6.926 1.00 46.50 575 LYS A O 1
ATOM 4412 N N . ILE A 1 576 ? 25.281 -5.530 6.934 1.00 47.69 576 ILE A N 1
ATOM 4413 C CA . ILE A 1 576 ? 25.864 -5.835 5.614 1.00 47.69 576 ILE A CA 1
ATOM 4414 C C . ILE A 1 576 ? 26.939 -6.935 5.719 1.00 47.69 576 ILE A C 1
ATOM 4416 O O . ILE A 1 576 ? 27.142 -7.679 4.762 1.00 47.69 576 ILE A O 1
ATOM 4420 N N . ASP A 1 577 ? 27.578 -7.079 6.887 1.00 33.59 577 ASP A N 1
ATOM 4421 C CA . ASP A 1 577 ? 28.600 -8.103 7.177 1.00 33.59 577 ASP A CA 1
ATOM 4422 C C . ASP A 1 577 ? 28.037 -9.451 7.706 1.00 33.59 577 ASP A C 1
ATOM 4424 O O . ASP A 1 577 ? 28.810 -10.331 8.103 1.00 33.59 577 ASP A O 1
ATOM 4428 N N . GLN A 1 578 ? 26.708 -9.641 7.711 1.00 33.62 578 GLN A N 1
ATOM 4429 C CA . GLN A 1 578 ? 26.011 -10.908 8.016 1.00 33.62 578 GLN A CA 1
ATOM 4430 C C . GLN A 1 578 ? 25.196 -11.377 6.814 1.00 33.62 578 GLN A C 1
ATOM 4432 O O . GLN A 1 578 ? 25.148 -12.611 6.599 1.00 33.62 578 GLN A O 1
#

pLDDT: mean 87.25, std 18.06, range [27.31, 98.94]

Foldseek 3Di:
DDDDDDDDDDDDDDDDDDDDDPDPPPPPPPPPPPLVPVDPALVVLVVLLQVLLLLLLLQQLAQLLLLLCLLLLQWFAPDCFLHSNQSNDPVHAFDDLAPPDPNVCSQVVLQVSLVVLLVSLQSLLCCCPVVVDFRDDPNDTQNLLSNLSSLLSNLSSLLVCLLFAQWDWLDHNPDDPVDTDIDGSLVSLVSSLVSLVVSLVSLVVDDQPRKYASHDDPVRIDGSLLSNQASLLSNLVSLLLNFLALVSLLDLVSLVVSLVSLLCHAPHVNRSDPHFFNKDWQPAQPRSFSNNCLQQQPADPQGDRPGATFLLLLCLFAVPQRAPFADLDPPDDGFFRFGPFLLSLQKFFDSDFPNHDSVRPRRRTDRIGGDLQDQLSDRRDGGAIQTAGGNLNSLLSNLSSCVSNLNLQSSQVSCCCDLQRAHWGDPPPHDHNCVVVVNDNPVSSGHHRQFHGDSPWDLLRSLSSSLNCCSRVCVSNHTRNSSLSSCSNHLAGAFQSFSHFHNRNVVCVVVVHDDDTGGDPVCCVPPRTRVRPCHSSCSVVVGDPDRDRPNPDRDRDHGPDPDDNSPDPPVVVVVVVD

Radius of gyration: 27.64 Å; chains: 1; bounding box: 56×87×96 Å